Protein AF-0000000076563176 (afdb_homodimer)

Radius of gyration: 28.57 Å; Cα contacts (8 Å, |Δi|>4): 1509; chains: 2; bounding box: 149×80×74 Å

Foldseek 3Di:
DDDDPDDPDPPPPPPPPWQALCNQAFDWDDKFKDAQALVLLLLLQQLCCCFQPVPDDRDPDGDQKDFRAPLSCLLDRAPPPQDPVQAAPQRHGNVNDSTDRQQFNDKAFFWWKKFFAVSLPWRATDMHRAMKMKIKGWHDWDWDQDPQGIKIKIWMWIFMDPVHTGMIMITIMITHHFGDPPPDDPPPPDFDADPDDFPDKTKDAAALVSLVSSCVSNVGRRCLQRPQCCVCVGRNHPARFDHPSVLVVSLSSNVVVPDDPAPPAFGKDKDWGMKTKGFDATDHHGFMKMKGKHWPPPDFFPQPPPRPPWRQGGKTKMKIFMAGPVNGTRMIMMIIMTITTD/DDPDPDDDDPPPPPVPPWQALCNQAFDWDDKFKDAQALVLLLLLQQLCCCFQPVPDDRDPDGDQKDFRAPLSCLLDRAPPPQDPVQAAPQRHGNVNDSTDRQQFNDKAFFWWKKFFAVSLPWRATDMHRAMKMKIKGWHDWDWDQDPQGIKIKIWMWIFMDPVHTGMIMITIMITHHFGDPPPDDPPPPDFAADPDDFPDKTKDAAALVSLVSSCVSNVGRRCLQRPQCCVCVGRNHPARFRHPSVLVVSLSSNVVVPDDPAPPAFGKDKDWGMKTKGFDATDHHGFMKMKGKHWPPPDFFPLPPPSPPWRQGGKIKMKIFMAGPVRGTRMIMMIIMTIGTD

Solvent-accessible surface area (backbone atoms only — not comparable to full-atom values): 37097 Å² total; per-residue (Å²): 136,79,78,84,78,80,74,78,78,77,75,75,73,74,72,78,71,73,59,46,47,71,65,43,52,67,40,70,53,82,67,32,70,36,66,37,44,30,60,50,58,38,52,51,50,50,62,43,30,70,60,76,40,64,87,50,80,73,78,88,70,72,62,60,61,52,71,59,58,78,60,53,68,61,45,46,62,47,69,84,78,67,45,74,90,45,40,37,97,52,34,39,66,42,86,73,48,60,34,56,90,71,69,50,70,33,74,44,59,42,32,35,37,37,17,36,27,78,72,14,76,52,63,17,51,51,38,32,58,33,63,33,39,36,40,40,31,27,77,42,66,47,78,42,80,54,98,88,42,58,34,38,37,39,30,39,35,35,40,31,27,30,93,29,38,11,32,31,34,40,37,32,35,35,32,25,52,76,79,72,82,55,88,65,71,78,70,80,71,81,73,50,59,76,92,66,81,63,76,46,69,45,65,42,58,48,43,67,66,50,43,46,53,50,26,25,46,34,62,49,56,41,35,45,38,68,26,57,63,52,11,34,75,71,69,67,35,96,41,21,35,59,54,54,68,54,52,52,31,53,53,45,47,53,49,60,75,68,46,73,71,65,45,57,87,75,20,50,25,71,40,72,31,34,39,38,40,40,48,72,41,89,47,41,49,73,43,59,27,39,40,33,31,28,76,50,74,85,64,67,65,41,68,49,64,82,35,97,81,57,66,35,52,55,26,49,43,33,40,33,36,30,27,40,76,86,50,18,49,23,33,44,33,41,33,36,29,34,42,32,76,73,134,80,79,82,79,80,73,79,78,77,75,76,73,72,72,78,72,74,59,46,48,69,65,43,50,68,40,69,53,82,66,31,70,36,64,37,44,30,62,51,58,39,51,51,48,51,63,43,32,70,59,76,41,64,87,51,78,72,76,88,70,73,62,61,59,52,71,59,58,78,60,54,67,60,46,46,60,47,70,84,78,67,45,74,90,44,41,36,97,52,34,39,65,43,85,75,48,60,34,57,88,69,68,50,70,32,77,43,59,41,32,35,39,37,18,37,26,77,72,15,76,51,62,16,50,52,40,34,58,35,63,34,39,35,41,41,32,28,76,43,65,45,78,42,80,54,98,90,42,58,33,39,38,39,28,38,36,35,40,32,26,31,95,28,38,12,33,31,33,38,37,30,37,34,31,25,52,76,78,73,83,55,89,65,72,78,68,80,71,82,72,49,59,76,91,66,81,62,77,47,70,46,65,42,58,49,43,67,65,50,43,46,53,50,26,26,48,33,62,48,57,41,36,45,35,66,26,54,62,51,12,35,76,71,69,67,33,98,41,23,35,58,54,54,68,54,54,51,31,52,52,45,47,54,48,59,73,69,47,73,71,65,44,58,90,75,20,51,27,71,42,72,30,34,40,36,39,39,49,72,41,90,47,41,50,72,43,58,28,39,40,35,29,29,77,51,74,84,62,67,66,41,70,50,63,84,39,95,82,58,69,39,50,56,26,47,45,32,42,35,36,31,28,39,79,85,50,18,50,23,32,44,33,41,34,37,29,34,43,33,77,72

Organism: NCBI:txid1051890

Sequence (684 aa):
MTPPRFLPLRCLSTTITTPTPESLLGRRYRPLPDILSPTNAHLLTLSLAPYLTPTQPPPSSIRTSGELDPGFYLAYFPPLFLHERDVMPDGSDATQSPGPVGDWPRRMWAGGEVYIGKGGEGGGKLMIGKGAVCEESVVRVNRKGGKSGEKVFVWFERKYFGGKPAVREVRCLAFMKHKEVDGTKVTETKVVKFPNPPDFSLTFTPTPTLLLRFSALTFNAHKIHFDPIFSAQVENYRAPLCHGPLSQVILLELLRLNLPPPQGPGGKKYRVRKFEYRNLAAMYVGEKYTICGRLKREHGEVQFGEEVGEEVGEGLVYELWAETPKGGLSVKATATVAVVNAMTPPRFLPLRCLSTTITTPTPESLLGRRYRPLPDILSPTNAHLLTLSLAPYLTPTQPPPSSIRTSGELDPGFYLAYFPPLFLHERDVMPDGSDATQSPGPVGDWPRRMWAGGEVYIGKGGEGGGKLMIGKGAVCEESVVRVNRKGGKSGEKVFVWFERKYFGGKPAVREVRCLAFMKHKEVDGTKVTETKVVKFPNPPDFSLTFTPTPTLLLRFSALTFNAHKIHFDPIFSAQVENYRAPLCHGPLSQVILLELLRLNLPPPQGPGGKKYRVRKFEYRNLAAMYVGEKYTICGRLKREHGEVQFGEEVGEEVGEGLVYELWAETPKGGLSVKATATVAVVNA

Nearest PDB structures (foldseek):
  8huc-assembly1_C  TM=9.119E-01  e=3.509E-24  Pseudomonas aeruginosa UCBPP-PA14
  8huc-assembly2_B  TM=8.975E-01  e=4.713E-24  Pseudomonas aeruginosa UCBPP-PA14
  8huc-assembly1_A  TM=9.070E-01  e=9.020E-24  Pseudomonas aeruginosa UCBPP-PA14
  8khg-assembly1_B  TM=8.876E-01  e=1.362E-22  Pseudomonas aeruginosa
  3kh8-assembly1_B  TM=6.844E-01  e=5.236E-12  Phytophthora capsici

Structure (mmCIF, N/CA/C/O backbone):
data_AF-0000000076563176-model_v1
#
loop_
_entity.id
_entity.type
_entity.pdbx_description
1 polymer 'MaoC-like domain-containing protein'
#
loop_
_atom_site.group_PDB
_atom_site.id
_atom_site.type_symbol
_atom_site.label_atom_id
_atom_site.label_alt_id
_atom_site.label_comp_id
_atom_site.label_asym_id
_atom_site.label_entity_id
_atom_site.label_seq_id
_atom_site.pdbx_PDB_ins_code
_atom_site.Cartn_x
_atom_site.Cartn_y
_atom_site.Cartn_z
_atom_site.occupancy
_atom_site.B_iso_or_equiv
_atom_site.auth_seq_id
_atom_site.auth_comp_id
_atom_site.auth_asym_id
_atom_site.auth_atom_id
_atom_site.pdbx_PDB_model_num
ATOM 1 N N . MET A 1 1 ? 75.688 17 -9.57 1 33.03 1 MET A N 1
ATOM 2 C CA . MET A 1 1 ? 74.438 16.594 -8.891 1 33.03 1 MET A CA 1
ATOM 3 C C . MET A 1 1 ? 73.25 16.547 -9.867 1 33.03 1 MET A C 1
ATOM 5 O O . MET A 1 1 ? 72.875 17.578 -10.438 1 33.03 1 MET A O 1
ATOM 9 N N . THR A 1 2 ? 73.125 15.383 -10.555 1 44.09 2 THR A N 1
ATOM 10 C CA . THR A 1 2 ? 72.188 15.141 -11.656 1 44.09 2 THR A CA 1
ATOM 11 C C . THR A 1 2 ? 70.75 15.25 -11.188 1 44.09 2 THR A C 1
ATOM 13 O O . THR A 1 2 ? 70.375 14.797 -10.094 1 44.09 2 THR A O 1
ATOM 16 N N . PRO A 1 3 ? 69.938 16.156 -11.766 1 45.62 3 PRO A N 1
ATOM 17 C CA . PRO A 1 3 ? 68.562 16.422 -11.312 1 45.62 3 PRO A CA 1
ATOM 18 C C . PRO A 1 3 ? 67.688 15.156 -11.312 1 45.62 3 PRO A C 1
ATOM 20 O O . PRO A 1 3 ? 67.938 14.234 -12.094 1 45.62 3 PRO A O 1
ATOM 23 N N . PRO A 1 4 ? 67 14.828 -10.156 1 40.5 4 PRO A N 1
ATOM 24 C CA . PRO A 1 4 ? 66.188 13.633 -10.023 1 40.5 4 PRO A CA 1
ATOM 25 C C . PRO A 1 4 ? 65.062 13.578 -11.055 1 40.5 4 PRO A C 1
ATOM 27 O O . PRO A 1 4 ? 64.5 14.617 -11.422 1 40.5 4 PRO A O 1
ATOM 30 N N . ARG A 1 5 ? 65.062 12.586 -12.016 1 37.97 5 ARG A N 1
ATOM 31 C CA . ARG A 1 5 ? 64 12.312 -13.016 1 37.97 5 ARG A CA 1
ATOM 32 C C . ARG A 1 5 ? 62.688 12.008 -12.367 1 37.97 5 ARG A C 1
ATOM 34 O O . ARG A 1 5 ? 62.594 11.164 -11.477 1 37.97 5 ARG A O 1
ATOM 41 N N . PHE A 1 6 ? 61.781 12.977 -12.414 1 37.56 6 PHE A N 1
ATOM 42 C CA . PHE A 1 6 ? 60.406 12.797 -11.945 1 37.56 6 PHE A CA 1
ATOM 43 C C . PHE A 1 6 ? 59.75 11.609 -12.641 1 37.56 6 PHE A C 1
ATOM 45 O O . PHE A 1 6 ? 59.719 11.547 -13.875 1 37.56 6 PHE A O 1
ATOM 52 N N . LEU A 1 7 ? 59.656 10.398 -12.047 1 39.34 7 LEU A N 1
ATOM 53 C CA . LEU A 1 7 ? 58.938 9.25 -12.586 1 39.34 7 LEU A CA 1
ATOM 54 C C . LEU A 1 7 ? 57.469 9.594 -12.805 1 39.34 7 LEU A C 1
ATOM 56 O O . LEU A 1 7 ? 56.812 10.156 -11.914 1 39.34 7 LEU A O 1
ATOM 60 N N . PRO A 1 8 ? 57 9.555 -14.062 1 38.81 8 PRO A N 1
ATOM 61 C CA . PRO A 1 8 ? 55.594 9.852 -14.289 1 38.81 8 PRO A CA 1
ATOM 62 C C . PRO A 1 8 ? 54.656 8.93 -13.508 1 38.81 8 PRO A C 1
ATOM 64 O O . PRO A 1 8 ? 55 7.773 -13.258 1 38.81 8 PRO A O 1
ATOM 67 N N . LEU A 1 9 ? 53.875 9.453 -12.594 1 34.94 9 LEU A N 1
ATOM 68 C CA . LEU A 1 9 ? 52.781 8.75 -11.898 1 34.94 9 LEU A CA 1
ATOM 69 C C . LEU A 1 9 ? 51.844 8.078 -12.898 1 34.94 9 LEU A C 1
ATOM 71 O O . LEU A 1 9 ? 51.312 8.742 -13.789 1 34.94 9 LEU A O 1
ATOM 75 N N . ARG A 1 10 ? 52.031 6.773 -13.219 1 33.06 10 ARG A N 1
ATOM 76 C CA . ARG A 1 10 ? 51.062 6.031 -13.992 1 33.06 10 ARG A CA 1
ATOM 77 C C . ARG A 1 10 ? 49.656 6.219 -13.414 1 33.06 10 ARG A C 1
ATOM 79 O O . ARG A 1 10 ? 49.438 5.945 -12.234 1 33.06 10 ARG A O 1
ATOM 86 N N . CYS A 1 11 ? 48.812 7.051 -13.969 1 33.56 11 CYS A N 1
ATOM 87 C CA . CYS A 1 11 ? 47.375 7.121 -13.68 1 33.56 11 CYS A CA 1
ATOM 88 C C . CYS A 1 11 ? 46.75 5.746 -13.805 1 33.56 11 CYS A C 1
ATOM 90 O O . CYS A 1 11 ? 46.781 5.129 -14.867 1 33.56 11 CYS A O 1
ATOM 92 N N . LEU A 1 12 ? 46.75 4.926 -12.805 1 33.91 12 LEU A N 1
ATOM 93 C CA . LEU A 1 12 ? 45.906 3.738 -12.828 1 33.91 12 LEU A CA 1
ATOM 94 C C . LEU A 1 12 ? 44.5 4.086 -13.266 1 33.91 12 LEU A C 1
ATOM 96 O O . LEU A 1 12 ? 43.781 4.844 -12.586 1 33.91 12 LEU A O 1
ATOM 100 N N . SER A 1 13 ? 44.25 4.152 -14.531 1 34.72 13 SER A N 1
ATOM 101 C CA . SER A 1 13 ? 42.875 4.195 -15.016 1 34.72 13 SER A CA 1
ATOM 102 C C . SER A 1 13 ? 42.031 3.086 -14.391 1 34.72 13 SER A C 1
ATOM 104 O O . SER A 1 13 ? 42.281 1.903 -14.648 1 34.72 13 SER A O 1
ATOM 106 N N . THR A 1 14 ? 41.719 3.139 -13.141 1 37.66 14 THR A N 1
ATOM 107 C CA . THR A 1 14 ? 40.656 2.223 -12.711 1 37.66 14 THR A CA 1
ATOM 108 C C . THR A 1 14 ? 39.5 2.242 -13.688 1 37.66 14 THR A C 1
ATOM 110 O O . THR A 1 14 ? 38.844 3.27 -13.859 1 37.66 14 THR A O 1
ATOM 113 N N . THR A 1 15 ? 39.531 1.535 -14.727 1 37.44 15 THR A N 1
ATOM 114 C CA . THR A 1 15 ? 38.375 1.309 -15.578 1 37.44 15 THR A CA 1
ATOM 115 C C . THR A 1 15 ? 37.125 0.995 -14.742 1 37.44 15 THR A C 1
ATOM 117 O O . THR A 1 15 ? 37.125 0.007 -14 1 37.44 15 THR A O 1
ATOM 120 N N . ILE A 1 16 ? 36.438 1.908 -14.227 1 43.53 16 ILE A N 1
ATOM 121 C CA . ILE A 1 16 ? 35.094 1.658 -13.703 1 43.53 16 ILE A CA 1
ATOM 122 C C . ILE A 1 16 ? 34.344 0.735 -14.648 1 43.53 16 ILE A C 1
ATOM 124 O O . ILE A 1 16 ? 34 1.123 -15.766 1 43.53 16 ILE A O 1
ATOM 128 N N . THR A 1 17 ? 34.656 -0.54 -14.727 1 49.5 17 THR A N 1
ATOM 129 C CA . THR A 1 17 ? 33.938 -1.524 -15.531 1 49.5 17 THR A CA 1
ATOM 130 C C . THR A 1 17 ? 32.406 -1.414 -15.305 1 49.5 17 THR A C 1
ATOM 132 O O . THR A 1 17 ? 31.969 -1.354 -14.164 1 49.5 17 THR A O 1
ATOM 135 N N . THR A 1 18 ? 31.703 -0.991 -16.297 1 61.59 18 THR A N 1
ATOM 136 C CA . THR A 1 18 ? 30.25 -0.929 -16.312 1 61.59 18 THR A CA 1
ATOM 137 C C . THR A 1 18 ? 29.641 -2.268 -15.891 1 61.59 18 THR A C 1
ATOM 139 O O . THR A 1 18 ? 30.031 -3.316 -16.406 1 61.59 18 THR A O 1
ATOM 142 N N . PRO A 1 19 ? 28.969 -2.305 -14.828 1 68.44 19 PRO A N 1
ATOM 143 C CA . PRO A 1 19 ? 28.391 -3.572 -14.383 1 68.44 19 PRO A CA 1
ATOM 144 C C . PRO A 1 19 ? 27.625 -4.297 -15.484 1 68.44 19 PRO A C 1
ATOM 146 O O . PRO A 1 19 ? 26.922 -3.658 -16.266 1 68.44 19 PRO A O 1
ATOM 149 N N . THR A 1 20 ? 28.094 -5.566 -15.883 1 80.94 20 THR A N 1
ATOM 150 C CA . THR A 1 20 ? 27.422 -6.461 -16.812 1 80.94 20 THR A CA 1
ATOM 151 C C . THR A 1 20 ? 26.312 -7.246 -16.109 1 80.94 20 THR A C 1
ATOM 153 O O . THR A 1 20 ? 26.297 -7.328 -14.883 1 80.94 20 THR A O 1
ATOM 156 N N . PRO A 1 21 ? 25.391 -7.727 -16.875 1 85.56 21 PRO A N 1
ATOM 157 C CA . PRO A 1 21 ? 24.359 -8.57 -16.266 1 85.56 21 PRO A CA 1
ATOM 158 C C . PRO A 1 21 ? 24.938 -9.703 -15.422 1 85.56 21 PRO A C 1
ATOM 160 O O . PRO A 1 21 ? 24.391 -10.023 -14.359 1 85.56 21 PRO A O 1
ATOM 163 N N . GLU A 1 22 ? 26.047 -10.141 -15.805 1 86.44 22 GLU A N 1
ATOM 164 C CA . GLU A 1 22 ? 26.672 -11.25 -15.086 1 86.44 22 GLU A CA 1
ATOM 165 C C . GLU A 1 22 ? 27.172 -10.805 -13.719 1 86.44 22 GLU A C 1
ATOM 167 O O . GLU A 1 22 ? 27.328 -11.633 -12.812 1 86.44 22 GLU A O 1
ATOM 172 N N . SER A 1 23 ? 27.359 -9.531 -13.609 1 87.62 23 SER A N 1
ATOM 173 C CA . SER A 1 23 ? 27.875 -9.016 -12.336 1 87.62 23 SER A CA 1
ATOM 174 C C . SER A 1 23 ? 26.812 -9.125 -11.242 1 87.62 23 SER A C 1
ATOM 176 O O . SER A 1 23 ? 27.141 -9.023 -10.055 1 87.62 23 SER A O 1
ATOM 178 N N . LEU A 1 24 ? 25.578 -9.406 -11.609 1 91.75 24 LEU A N 1
ATOM 179 C CA . LEU A 1 24 ? 24.484 -9.531 -10.648 1 91.75 24 LEU A CA 1
ATOM 180 C C . LEU A 1 24 ? 24.547 -10.891 -9.945 1 91.75 24 LEU A C 1
ATOM 182 O O . LEU A 1 24 ? 23.969 -11.055 -8.859 1 91.75 24 LEU A O 1
ATOM 186 N N . LEU A 1 25 ? 25.219 -11.844 -10.625 1 93.56 25 LEU A N 1
ATOM 187 C CA . LEU A 1 25 ? 25.234 -13.195 -10.078 1 93.56 25 LEU A CA 1
ATOM 188 C C . LEU A 1 25 ? 25.906 -13.219 -8.711 1 93.56 25 LEU A C 1
ATOM 190 O O . LEU A 1 25 ? 26.984 -12.648 -8.539 1 93.56 25 LEU A O 1
ATOM 194 N N . GLY A 1 26 ? 25.25 -13.797 -7.707 1 94.56 26 GLY A N 1
ATOM 195 C CA . GLY A 1 26 ? 25.812 -13.938 -6.371 1 94.56 26 GLY A CA 1
ATOM 196 C C . GLY A 1 26 ? 25.531 -12.734 -5.484 1 94.56 26 GLY A C 1
ATOM 197 O O . GLY A 1 26 ? 25.844 -12.758 -4.293 1 94.56 26 GLY A O 1
ATOM 198 N N . ARG A 1 27 ? 24.953 -11.719 -6.086 1 95.12 27 ARG A N 1
ATOM 199 C CA . ARG A 1 27 ? 24.609 -10.555 -5.277 1 95.12 27 ARG A CA 1
ATOM 200 C C . ARG A 1 27 ? 23.672 -10.922 -4.137 1 95.12 27 ARG A C 1
ATOM 202 O O . ARG A 1 27 ? 22.703 -11.664 -4.336 1 95.12 27 ARG A O 1
ATOM 209 N N . ARG A 1 28 ? 24.062 -10.445 -2.949 1 96.94 28 ARG A N 1
ATOM 210 C CA . ARG A 1 28 ? 23.219 -10.594 -1.765 1 96.94 28 ARG A CA 1
ATOM 211 C C . ARG A 1 28 ? 22.656 -9.25 -1.323 1 96.94 28 ARG A C 1
ATOM 213 O O . ARG A 1 28 ? 23.391 -8.258 -1.233 1 96.94 28 ARG A O 1
ATOM 220 N N . TYR A 1 29 ? 21.406 -9.234 -1.111 1 96.12 29 TYR A N 1
ATOM 221 C CA . TYR A 1 29 ? 20.75 -8.008 -0.662 1 96.12 29 TYR A CA 1
ATOM 222 C C . TYR A 1 29 ? 20.641 -7.98 0.857 1 96.12 29 TYR A C 1
ATOM 224 O O . TYR A 1 29 ? 20.75 -9.016 1.515 1 96.12 29 TYR A O 1
ATOM 232 N N . ARG A 1 30 ? 20.438 -6.758 1.387 1 95.38 30 ARG A N 1
ATOM 233 C CA . ARG A 1 30 ? 20.203 -6.633 2.822 1 95.38 30 ARG A CA 1
ATOM 234 C C . ARG A 1 30 ? 18.953 -7.414 3.242 1 95.38 30 ARG A C 1
ATOM 236 O O . ARG A 1 30 ? 17.922 -7.352 2.58 1 95.38 30 ARG A O 1
ATOM 243 N N . PRO A 1 31 ? 19.078 -8.203 4.348 1 97.38 31 PRO A N 1
ATOM 244 C CA . PRO A 1 31 ? 17.906 -8.938 4.816 1 97.38 31 PRO A CA 1
ATOM 245 C C . PRO A 1 31 ? 16.734 -8.023 5.152 1 97.38 31 PRO A C 1
ATOM 247 O O . PRO A 1 31 ? 16.938 -6.891 5.602 1 97.38 31 PRO A O 1
ATOM 250 N N . LEU A 1 32 ? 15.547 -8.492 4.961 1 97.81 32 LEU A N 1
ATOM 251 C CA . LEU A 1 32 ? 14.32 -7.75 5.207 1 97.81 32 LEU A CA 1
ATOM 252 C C . LEU A 1 32 ? 13.57 -8.312 6.41 1 97.81 32 LEU A C 1
ATOM 254 O O . LEU A 1 32 ? 12.883 -9.328 6.297 1 97.81 32 LEU A O 1
ATOM 258 N N . PRO A 1 33 ? 13.719 -7.676 7.57 1 97.56 33 PRO A N 1
ATOM 259 C CA . PRO A 1 33 ? 12.867 -8.078 8.688 1 97.56 33 PRO A CA 1
ATOM 260 C C . PRO A 1 33 ? 11.43 -7.574 8.539 1 97.56 33 PRO A C 1
ATOM 262 O O . PRO A 1 33 ? 11.195 -6.535 7.922 1 97.56 33 PRO A O 1
ATOM 265 N N . ASP A 1 34 ? 10.484 -8.32 9.086 1 97.62 34 ASP A N 1
ATOM 266 C CA . ASP A 1 34 ? 9.094 -7.898 9.094 1 97.62 34 ASP A CA 1
ATOM 267 C C . ASP A 1 34 ? 8.32 -8.555 10.234 1 97.62 34 ASP A C 1
ATOM 269 O O . ASP A 1 34 ? 8.742 -9.594 10.75 1 97.62 34 ASP A O 1
ATOM 273 N N . ILE A 1 35 ? 7.344 -7.871 10.711 1 96.31 35 ILE A N 1
ATOM 274 C CA . ILE A 1 35 ? 6.297 -8.516 11.492 1 96.31 35 ILE A CA 1
ATOM 275 C C . ILE A 1 35 ? 5.148 -8.93 10.578 1 96.31 35 ILE A C 1
ATOM 277 O O . ILE A 1 35 ? 4.629 -8.117 9.812 1 96.31 35 ILE A O 1
ATOM 281 N N . LEU A 1 36 ? 4.855 -10.195 10.672 1 97.56 36 LEU A N 1
ATOM 282 C CA . LEU A 1 36 ? 3.758 -10.672 9.844 1 97.56 36 LEU A CA 1
ATOM 283 C C . LEU A 1 36 ? 2.414 -10.234 10.414 1 97.56 36 LEU A C 1
ATOM 285 O O . LEU A 1 36 ? 1.66 -11.062 10.938 1 97.56 36 LEU A O 1
ATOM 289 N N . SER A 1 37 ? 2.117 -8.992 10.188 1 97.69 37 SER A N 1
ATOM 290 C CA . SER A 1 37 ? 0.937 -8.359 10.766 1 97.69 37 SER A CA 1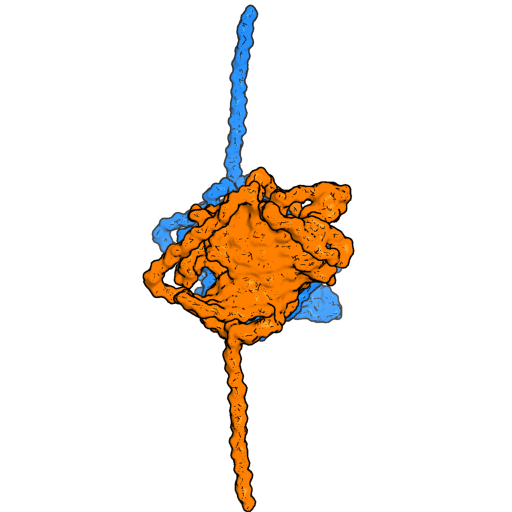
ATOM 291 C C . SER A 1 37 ? -0.344 -9.031 10.281 1 97.69 37 SER A C 1
ATOM 293 O O . SER A 1 37 ? -0.496 -9.312 9.094 1 97.69 37 SER A O 1
ATOM 295 N N . PRO A 1 38 ? -1.284 -9.266 11.266 1 97.75 38 PRO A N 1
ATOM 296 C CA . PRO A 1 38 ? -2.602 -9.758 10.852 1 97.75 38 PRO A CA 1
ATOM 297 C C . PRO A 1 38 ? -3.281 -8.836 9.836 1 97.75 38 PRO A C 1
ATOM 299 O O . PRO A 1 38 ? -4.074 -9.305 9.016 1 97.75 38 PRO A O 1
ATOM 302 N N . THR A 1 39 ? -2.926 -7.582 9.891 1 98.12 39 THR A N 1
ATOM 303 C CA . THR A 1 39 ? -3.543 -6.574 9.031 1 98.12 39 THR A CA 1
ATOM 304 C C . THR A 1 39 ? -3.275 -6.879 7.562 1 98.12 39 THR A C 1
ATOM 306 O O . THR A 1 39 ? -4.195 -6.875 6.746 1 98.12 39 THR A O 1
ATOM 309 N N . ASN A 1 40 ? -2.068 -7.191 7.219 1 98.31 40 ASN A N 1
ATOM 310 C CA . ASN A 1 40 ? -1.704 -7.469 5.836 1 98.31 40 ASN A CA 1
ATOM 311 C C . ASN A 1 40 ? -2.424 -8.703 5.305 1 98.31 40 ASN A C 1
ATOM 313 O O . ASN A 1 40 ? -2.975 -8.68 4.203 1 98.31 40 ASN A O 1
ATOM 317 N N . ALA A 1 41 ? -2.393 -9.766 6.117 1 98.12 41 ALA A N 1
ATOM 318 C CA . ALA A 1 41 ? -3.072 -10.992 5.711 1 98.12 41 ALA A CA 1
ATOM 319 C C . ALA A 1 41 ? -4.566 -10.75 5.512 1 98.12 41 ALA A C 1
ATOM 321 O O . ALA A 1 41 ? -5.156 -11.242 4.543 1 98.12 41 ALA A O 1
ATOM 322 N N . HIS A 1 42 ? -5.117 -10.008 6.379 1 97.94 42 HIS A N 1
ATOM 323 C CA . HIS A 1 42 ? -6.543 -9.711 6.301 1 97.94 42 HIS A CA 1
ATOM 324 C C . HIS A 1 42 ? -6.871 -8.891 5.062 1 97.94 42 HIS A C 1
ATOM 326 O O . HIS A 1 42 ? -7.84 -9.18 4.355 1 97.94 42 HIS A O 1
ATOM 332 N N . LEU A 1 43 ? -6.09 -7.859 4.816 1 98.06 43 LEU A N 1
ATOM 333 C CA . LEU A 1 43 ? -6.336 -6.996 3.668 1 98.06 43 LEU A CA 1
ATOM 334 C C . LEU A 1 43 ? -6.207 -7.777 2.365 1 98.06 43 LEU A C 1
ATOM 336 O O . LEU A 1 43 ? -6.938 -7.516 1.405 1 98.06 43 LEU A O 1
ATOM 340 N N . LEU A 1 44 ? -5.258 -8.68 2.309 1 98.19 44 LEU A N 1
ATOM 341 C CA . LEU A 1 44 ? -5.152 -9.516 1.118 1 98.19 44 LEU A CA 1
ATOM 342 C C . LEU A 1 44 ? -6.391 -10.391 0.957 1 98.19 44 LEU A C 1
ATOM 344 O O . LEU A 1 44 ? -6.945 -10.492 -0.139 1 98.19 44 LEU A O 1
ATOM 348 N N . THR A 1 45 ? -6.824 -11 2.062 1 97.38 45 THR A N 1
ATOM 349 C CA . THR A 1 45 ? -8.047 -11.805 2.039 1 97.38 45 THR A CA 1
ATOM 350 C C . THR A 1 45 ? -9.227 -10.961 1.572 1 97.38 45 THR A C 1
ATOM 352 O O . THR A 1 45 ? -9.992 -11.383 0.701 1 97.38 45 THR A O 1
ATOM 355 N N . LEU A 1 46 ? -9.32 -9.82 2.135 1 96.75 46 LEU A N 1
ATOM 356 C CA . LEU A 1 46 ? -10.406 -8.906 1.799 1 96.75 46 LEU A CA 1
ATOM 357 C C . LEU A 1 46 ? -10.367 -8.539 0.319 1 96.75 46 LEU A C 1
ATOM 359 O O . LEU A 1 46 ? -11.406 -8.492 -0.341 1 96.75 46 LEU A O 1
ATOM 363 N N . SER A 1 47 ? -9.219 -8.281 -0.229 1 97.25 47 SER A N 1
ATOM 364 C CA . SER A 1 47 ? -9.039 -7.859 -1.615 1 97.25 47 SER A CA 1
ATOM 365 C C . SER A 1 47 ? -9.352 -9 -2.582 1 97.25 47 SER A C 1
ATOM 367 O O . SER A 1 47 ? -9.82 -8.758 -3.697 1 97.25 47 SER A O 1
ATOM 369 N N . LEU A 1 48 ? -9.156 -10.227 -2.148 1 97.31 48 LEU A N 1
ATOM 370 C CA . LEU A 1 48 ? -9.32 -11.383 -3.027 1 97.31 48 LEU A CA 1
ATOM 371 C C . LEU A 1 48 ? -10.734 -11.938 -2.938 1 97.31 48 LEU A C 1
ATOM 373 O O . LEU A 1 48 ? -11.18 -12.664 -3.83 1 97.31 48 LEU A O 1
ATOM 377 N N . ALA A 1 49 ? -11.438 -11.641 -1.915 1 95.94 49 ALA A N 1
ATOM 378 C CA . ALA A 1 49 ? -12.711 -12.273 -1.574 1 95.94 49 ALA A CA 1
ATOM 379 C C . ALA A 1 49 ? -13.711 -12.141 -2.719 1 95.94 49 ALA A C 1
ATOM 381 O O . ALA A 1 49 ? -14.367 -13.117 -3.096 1 95.94 49 ALA A O 1
ATOM 382 N N . PRO A 1 50 ? -13.828 -10.977 -3.387 1 95.62 50 PRO A N 1
ATOM 383 C CA . PRO A 1 50 ? -14.82 -10.859 -4.457 1 95.62 50 PRO A CA 1
ATOM 384 C C . PRO A 1 50 ? -14.547 -11.797 -5.625 1 95.62 50 PRO A C 1
ATOM 386 O O . PRO A 1 50 ? -15.445 -12.102 -6.406 1 95.62 50 PRO A O 1
ATOM 389 N N . TYR A 1 51 ? -13.359 -12.266 -5.75 1 96.81 51 TYR A N 1
ATOM 390 C CA . TYR A 1 51 ? -12.953 -13.078 -6.895 1 96.81 51 TYR A CA 1
ATOM 391 C C . TYR A 1 51 ? -12.945 -14.555 -6.547 1 96.81 51 TYR A C 1
ATOM 393 O O . TYR A 1 51 ? -13.25 -15.406 -7.391 1 96.81 51 TYR A O 1
ATOM 401 N N . LEU A 1 52 ? -12.625 -14.867 -5.332 1 96.19 52 LEU A N 1
ATOM 402 C CA . LEU A 1 52 ? -12.43 -16.25 -4.918 1 96.19 52 LEU A CA 1
ATOM 403 C C . LEU A 1 52 ? -13.719 -16.812 -4.32 1 96.19 52 LEU A C 1
ATOM 405 O O . LEU A 1 52 ? -14.023 -18 -4.516 1 96.19 52 LEU A O 1
ATOM 409 N N . THR A 1 53 ? -14.43 -15.977 -3.582 1 92.94 53 THR A N 1
ATOM 410 C CA . THR A 1 53 ? -15.648 -16.406 -2.904 1 92.94 53 THR A CA 1
ATOM 411 C C . THR A 1 53 ? -16.766 -15.367 -3.088 1 92.94 53 THR A C 1
ATOM 413 O O . THR A 1 53 ? -17.281 -14.828 -2.111 1 92.94 53 THR A O 1
ATOM 416 N N . PRO A 1 54 ? -17.156 -15.188 -4.352 1 88.88 54 PRO A N 1
ATOM 417 C CA . PRO A 1 54 ? -18.078 -14.086 -4.664 1 88.88 54 PRO A CA 1
ATOM 418 C C . PRO A 1 54 ? -19.453 -14.258 -4.004 1 88.88 54 PRO A C 1
ATOM 420 O O . PRO A 1 54 ? -20.172 -13.273 -3.799 1 88.88 54 PRO A O 1
ATOM 423 N N . THR A 1 55 ? -19.797 -15.422 -3.588 1 89.19 55 THR A N 1
ATOM 424 C CA . THR A 1 55 ? -21.125 -15.664 -3.033 1 89.19 55 THR A CA 1
ATOM 425 C C . THR A 1 55 ? -21.094 -15.648 -1.509 1 89.19 55 THR A C 1
ATOM 427 O O . THR A 1 55 ? -22.125 -15.727 -0.854 1 89.19 55 THR A O 1
ATOM 430 N N . GLN A 1 56 ? -19.922 -15.617 -0.974 1 88.12 56 GLN A N 1
ATOM 431 C CA . GLN A 1 56 ? -19.781 -15.586 0.478 1 88.12 56 GLN A CA 1
ATOM 432 C C . GLN A 1 56 ? -19.641 -14.148 0.989 1 88.12 56 GLN A C 1
ATOM 434 O O . GLN A 1 56 ? -19.141 -13.281 0.282 1 88.12 56 GLN A O 1
ATOM 439 N N . PRO A 1 57 ? -20.156 -13.977 2.168 1 87.75 57 PRO A N 1
ATOM 440 C CA . PRO A 1 57 ? -19.906 -12.656 2.752 1 87.75 57 PRO A CA 1
ATOM 441 C C . PRO A 1 57 ? -18.422 -12.391 2.996 1 87.75 57 PRO A C 1
ATOM 443 O O . PRO A 1 57 ? -17.656 -13.328 3.232 1 87.75 57 PRO A O 1
ATOM 446 N N . PRO A 1 58 ? -18.109 -11.133 2.904 1 83.69 58 PRO A N 1
ATOM 447 C CA . PRO A 1 58 ? -16.703 -10.82 3.182 1 83.69 58 PRO A CA 1
ATOM 448 C C . PRO A 1 58 ? -16.297 -11.164 4.613 1 83.69 58 PRO A C 1
ATOM 450 O O . PRO A 1 58 ? -17.141 -11.289 5.488 1 83.69 58 PRO A O 1
ATOM 453 N N . PRO A 1 59 ? -14.961 -11.398 4.789 1 84.38 59 PRO A N 1
ATOM 454 C CA . PRO A 1 59 ? -14.492 -11.719 6.141 1 84.38 59 PRO A CA 1
ATOM 455 C C . PRO A 1 59 ? -14.844 -10.641 7.16 1 84.38 59 PRO A C 1
ATOM 457 O O . PRO A 1 59 ? -14.672 -9.445 6.887 1 84.38 59 PRO A O 1
ATOM 460 N N . SER A 1 60 ? -15.445 -11.023 8.25 1 82.56 60 SER A N 1
ATOM 461 C CA . SER A 1 60 ? -15.875 -10.07 9.266 1 82.56 60 SER A CA 1
ATOM 462 C C . SER A 1 60 ? -14.891 -10.016 10.43 1 82.56 60 SER A C 1
ATOM 464 O O . SER A 1 60 ? -14.961 -9.109 11.258 1 82.56 60 SER A O 1
ATOM 466 N N . SER A 1 61 ? -13.984 -11.008 10.477 1 90.38 61 SER A N 1
ATOM 467 C CA . SER A 1 61 ? -13.016 -11.047 11.562 1 90.38 61 SER A CA 1
ATOM 468 C C . SER A 1 61 ? -11.586 -11.117 11.023 1 90.38 61 SER A C 1
ATOM 470 O O . SER A 1 61 ? -11.367 -11.578 9.906 1 90.38 61 SER A O 1
ATOM 472 N N . ILE A 1 62 ? -10.742 -10.617 11.789 1 95.19 62 ILE A N 1
ATOM 473 C CA . ILE A 1 62 ? -9.328 -10.609 11.43 1 95.19 62 ILE A CA 1
ATOM 474 C C . ILE A 1 62 ? -8.617 -11.766 12.125 1 95.19 62 ILE A C 1
ATOM 476 O O . ILE A 1 62 ? -8.648 -11.875 13.352 1 95.19 62 ILE A O 1
ATOM 480 N N . ARG A 1 63 ? -8.055 -12.672 11.32 1 94.44 63 ARG A N 1
ATOM 481 C CA . ARG A 1 63 ? -7.23 -13.75 11.867 1 94.44 63 ARG A CA 1
ATOM 482 C C . ARG A 1 63 ? -5.941 -13.203 12.469 1 94.44 63 ARG A C 1
ATOM 484 O O . ARG A 1 63 ? -5.125 -12.602 11.766 1 94.44 63 ARG A O 1
ATOM 491 N N . THR A 1 64 ? -5.715 -13.422 13.781 1 94.88 64 THR A N 1
ATOM 492 C CA . THR A 1 64 ? -4.59 -12.773 14.445 1 94.88 64 THR A CA 1
ATOM 493 C C . THR A 1 64 ? -3.486 -13.781 14.75 1 94.88 64 THR A C 1
ATOM 495 O O . THR A 1 64 ? -2.428 -13.422 15.266 1 94.88 64 THR A O 1
ATOM 498 N N . SER A 1 65 ? -3.773 -15.055 14.477 1 94.75 65 SER A N 1
ATOM 499 C CA . SER A 1 65 ? -2.781 -16.094 14.719 1 94.75 65 SER A CA 1
ATOM 500 C C . SER A 1 65 ? -2.896 -17.219 13.688 1 94.75 65 SER A C 1
ATOM 502 O O . SER A 1 65 ? -3.748 -17.172 12.805 1 94.75 65 SER A O 1
ATOM 504 N N . GLY A 1 66 ? -1.919 -18.125 13.727 1 94.38 66 GLY A N 1
ATOM 505 C CA . GLY A 1 66 ? -1.913 -19.25 12.797 1 94.38 66 GLY A CA 1
ATOM 506 C C . GLY A 1 66 ? -0.902 -19.078 11.672 1 94.38 66 GLY A C 1
ATOM 507 O O . GLY A 1 66 ? -0.254 -18.031 11.562 1 94.38 66 GLY A O 1
ATOM 508 N N . GLU A 1 67 ? -0.811 -20.156 10.898 1 93.06 67 GLU A N 1
ATOM 509 C CA . GLU A 1 67 ? 0.132 -20.172 9.789 1 93.06 67 GLU A CA 1
ATOM 510 C C . GLU A 1 67 ? -0.381 -19.344 8.617 1 93.06 67 GLU A C 1
ATOM 512 O O . GLU A 1 67 ? -1.571 -19.375 8.297 1 93.06 67 GLU A O 1
ATOM 517 N N . LEU A 1 68 ? 0.451 -18.594 8.008 1 95.81 68 LEU A N 1
ATOM 518 C CA . LEU A 1 68 ? 0.089 -17.859 6.797 1 95.81 68 LEU A CA 1
ATOM 519 C C . LEU A 1 68 ? -0.354 -18.812 5.695 1 95.81 68 LEU A C 1
ATOM 521 O O . LEU A 1 68 ? 0.228 -19.875 5.523 1 95.81 68 LEU A O 1
ATOM 525 N N . ASP A 1 69 ? -1.397 -18.406 4.953 1 94.06 69 ASP A N 1
ATOM 526 C CA . ASP A 1 69 ? -1.8 -19.188 3.783 1 94.06 69 ASP A CA 1
ATOM 527 C C . ASP A 1 69 ? -0.684 -19.234 2.74 1 94.06 69 ASP A C 1
ATOM 529 O O . ASP A 1 69 ? 0.164 -18.328 2.697 1 94.06 69 ASP A O 1
ATOM 533 N N . PRO A 1 70 ? -0.825 -20.281 1.849 1 92.31 70 PRO A N 1
ATOM 534 C CA . PRO A 1 70 ? 0.227 -20.375 0.833 1 92.31 70 PRO A CA 1
ATOM 535 C C . PRO A 1 70 ? 0.279 -19.141 -0.07 1 92.31 70 PRO A C 1
ATOM 537 O O . PRO A 1 70 ? -0.764 -18.641 -0.494 1 92.31 70 PRO A O 1
ATOM 540 N N . GLY A 1 71 ? 1.178 -18.469 -0.34 1 95.94 71 GLY A N 1
ATOM 541 C CA . GLY A 1 71 ? 1.421 -17.328 -1.213 1 95.94 71 GLY A CA 1
ATOM 542 C C . GLY A 1 71 ? 1.303 -16 -0.501 1 95.94 71 GLY A C 1
ATOM 543 O O . GLY A 1 71 ? 1.664 -14.961 -1.056 1 95.94 71 GLY A O 1
ATOM 544 N N . PHE A 1 72 ? 0.747 -15.984 0.732 1 98.06 72 PHE A N 1
ATOM 545 C CA . PHE A 1 72 ? 0.45 -14.734 1.425 1 98.06 72 PHE A CA 1
ATOM 546 C C . PHE A 1 72 ? 1.733 -14.039 1.865 1 98.06 72 PHE A C 1
ATOM 548 O O . PHE A 1 72 ? 1.721 -12.852 2.201 1 98.06 72 PHE A O 1
ATOM 555 N N . TYR A 1 73 ? 2.855 -14.805 1.845 1 97.94 73 TYR A N 1
ATOM 556 C CA . TYR A 1 73 ? 4.129 -14.18 2.193 1 97.94 73 TYR A CA 1
ATOM 557 C C . TYR A 1 73 ? 4.449 -13.023 1.252 1 97.94 73 TYR A C 1
ATOM 559 O O . TYR A 1 73 ? 5.211 -12.125 1.604 1 97.94 73 TYR A O 1
ATOM 567 N N . LEU A 1 74 ? 3.818 -13 0.09 1 98.25 74 LEU A N 1
ATOM 568 C CA . LEU A 1 74 ? 4.07 -11.977 -0.916 1 98.25 74 LEU A CA 1
ATOM 569 C C . LEU A 1 74 ? 3.586 -10.609 -0.432 1 98.25 74 LEU A C 1
ATOM 571 O O . LEU A 1 74 ? 3.994 -9.578 -0.966 1 98.25 74 LEU A O 1
ATOM 575 N N . ALA A 1 75 ? 2.686 -10.555 0.546 1 98.5 75 ALA A N 1
ATOM 576 C CA . ALA A 1 75 ? 2.148 -9.305 1.077 1 98.5 75 ALA A CA 1
ATOM 577 C C . ALA A 1 75 ? 3.064 -8.727 2.152 1 98.5 75 ALA A C 1
ATOM 579 O O . ALA A 1 75 ? 2.707 -7.758 2.824 1 98.5 75 ALA A O 1
ATOM 580 N N . TYR A 1 76 ? 4.203 -9.312 2.348 1 98.5 76 TYR A N 1
ATOM 581 C CA . TYR A 1 76 ? 5.137 -8.914 3.395 1 98.5 76 TYR A CA 1
ATOM 582 C C . TYR A 1 76 ? 6.527 -8.68 2.822 1 98.5 76 TYR A C 1
ATOM 584 O O . TYR A 1 76 ? 6.742 -8.828 1.617 1 98.5 76 TYR A O 1
ATOM 592 N N . PHE A 1 77 ? 7.391 -8.148 3.658 1 98.44 77 PHE A N 1
ATOM 593 C CA . PHE A 1 77 ? 8.797 -7.902 3.344 1 98.44 77 PHE A CA 1
ATOM 594 C C . PHE A 1 77 ? 8.93 -6.887 2.217 1 98.44 77 PHE A C 1
ATOM 596 O O . PHE A 1 77 ? 9.609 -7.141 1.223 1 98.44 77 PHE A O 1
ATOM 603 N N . PRO A 1 78 ? 8.258 -5.738 2.346 1 97.94 78 PRO A N 1
ATOM 604 C CA . PRO A 1 78 ? 8.406 -4.695 1.33 1 97.94 78 PRO A CA 1
ATOM 605 C C . PRO A 1 78 ? 9.852 -4.238 1.152 1 97.94 78 PRO A C 1
ATOM 607 O O . PRO A 1 78 ? 10.719 -4.613 1.94 1 97.94 78 PRO A O 1
ATOM 610 N N . PRO A 1 79 ? 10.172 -3.514 0.097 1 96.62 79 PRO A N 1
ATOM 611 C CA . PRO A 1 79 ? 11.539 -3.033 -0.116 1 96.62 79 PRO A CA 1
ATOM 612 C C . PRO A 1 79 ? 11.961 -1.97 0.898 1 96.62 79 PRO A C 1
ATOM 614 O O . PRO A 1 79 ? 11.984 -0.779 0.575 1 96.62 79 PRO A O 1
ATOM 617 N N . LEU A 1 80 ? 12.461 -2.391 2.031 1 97.06 80 LEU A N 1
ATOM 618 C CA . LEU A 1 80 ? 12.711 -1.573 3.215 1 97.06 80 LEU A CA 1
ATOM 619 C C . LEU A 1 80 ? 13.875 -0.616 2.982 1 97.06 80 LEU A C 1
ATOM 621 O O . LEU A 1 80 ? 14.062 0.331 3.748 1 97.06 80 LEU A O 1
ATOM 625 N N . PHE A 1 81 ? 14.609 -0.833 1.937 1 95.75 81 PHE A N 1
ATOM 626 C CA . PHE A 1 81 ? 15.812 -0.037 1.742 1 95.75 81 PHE A CA 1
ATOM 627 C C . PHE A 1 81 ? 15.844 0.571 0.346 1 95.75 81 PHE A C 1
ATOM 629 O O . PHE A 1 81 ? 16.906 0.979 -0.138 1 95.75 81 PHE A O 1
ATOM 636 N N . LEU A 1 82 ? 14.75 0.541 -0.325 1 94.25 82 LEU A N 1
ATOM 637 C CA . LEU A 1 82 ? 14.648 1.155 -1.645 1 94.25 82 LEU A CA 1
ATOM 638 C C . LEU A 1 82 ? 14.336 2.645 -1.527 1 94.25 82 LEU A C 1
ATOM 640 O O . LEU A 1 82 ? 13.18 3.033 -1.37 1 94.25 82 LEU A O 1
ATOM 644 N N . HIS A 1 83 ? 15.383 3.404 -1.675 1 93.5 83 HIS A N 1
ATOM 645 C CA . HIS A 1 83 ? 15.227 4.855 -1.674 1 93.5 83 HIS A CA 1
ATOM 646 C C . HIS A 1 83 ? 14.602 5.344 -2.975 1 93.5 83 HIS A C 1
ATOM 648 O O . HIS A 1 83 ? 14.727 4.688 -4.012 1 93.5 83 HIS A O 1
ATOM 654 N N . GLU A 1 84 ? 13.906 6.496 -2.869 1 93.38 84 GLU A N 1
ATOM 655 C CA . GLU A 1 84 ? 13.234 7.023 -4.051 1 93.38 84 GLU A CA 1
ATOM 656 C C . GLU A 1 84 ? 14.219 7.234 -5.199 1 93.38 84 GLU A C 1
ATOM 658 O O . GLU A 1 84 ? 13.867 7.043 -6.367 1 93.38 84 GLU A O 1
ATOM 663 N N . ARG A 1 85 ? 15.461 7.645 -4.918 1 91.12 85 ARG A N 1
ATOM 664 C CA . ARG A 1 85 ? 16.469 7.887 -5.949 1 91.12 85 ARG A CA 1
ATOM 665 C C . ARG A 1 85 ? 16.828 6.598 -6.676 1 91.12 85 ARG A C 1
ATOM 667 O O . ARG A 1 85 ? 17.406 6.633 -7.766 1 91.12 85 ARG A O 1
ATOM 674 N N . ASP A 1 86 ? 16.531 5.453 -6.031 1 92.31 86 ASP A N 1
ATOM 675 C CA . ASP A 1 86 ? 16.859 4.156 -6.605 1 92.31 86 ASP A CA 1
ATOM 676 C C . ASP A 1 86 ? 15.648 3.525 -7.281 1 92.31 86 ASP A C 1
ATOM 678 O O . ASP A 1 86 ? 15.648 2.33 -7.586 1 92.31 86 ASP A O 1
ATOM 682 N N . VAL A 1 87 ? 14.609 4.23 -7.461 1 93.19 87 VAL A N 1
ATOM 683 C CA . VAL A 1 87 ? 13.438 3.766 -8.188 1 93.19 87 VAL A CA 1
ATOM 684 C C . VAL A 1 87 ? 13.57 4.105 -9.672 1 93.19 87 VAL A C 1
ATOM 686 O O . VAL A 1 87 ? 13.922 5.234 -10.023 1 93.19 87 VAL A O 1
ATOM 689 N N . MET A 1 88 ? 13.344 3.166 -10.547 1 92.81 88 MET A N 1
ATOM 690 C CA . MET A 1 88 ? 13.398 3.352 -11.992 1 92.81 88 MET A CA 1
ATOM 691 C C . MET A 1 88 ? 12.266 4.25 -12.477 1 92.81 88 MET A C 1
ATOM 693 O O . MET A 1 88 ? 11.266 4.422 -11.773 1 92.81 88 MET A O 1
ATOM 697 N N . PRO A 1 89 ? 12.367 4.789 -13.703 1 89.31 89 PRO A N 1
ATOM 698 C CA . PRO A 1 89 ? 11.289 5.613 -14.25 1 89.31 89 PRO A CA 1
ATOM 699 C C . PRO A 1 89 ? 9.953 4.875 -14.305 1 89.31 89 PRO A C 1
ATOM 701 O O . PRO A 1 89 ? 8.891 5.5 -14.219 1 89.31 89 PRO A O 1
ATOM 704 N N . ASP A 1 90 ? 10 3.57 -14.422 1 92.38 90 ASP A N 1
ATOM 705 C CA . ASP A 1 90 ? 8.758 2.809 -14.484 1 92.38 90 ASP A CA 1
ATOM 706 C C . ASP A 1 90 ? 8.258 2.457 -13.086 1 92.38 90 ASP A C 1
ATOM 708 O O . ASP A 1 90 ? 7.23 1.793 -12.938 1 92.38 90 ASP A O 1
ATOM 712 N N . GLY A 1 91 ? 9.008 2.855 -12.047 1 93.88 91 GLY A N 1
ATOM 713 C CA . GLY A 1 91 ? 8.586 2.633 -10.672 1 93.88 91 GLY A CA 1
ATOM 714 C C . GLY A 1 91 ? 9.188 1.383 -10.062 1 93.88 91 GLY A C 1
ATOM 715 O O . GLY A 1 91 ? 9.008 1.123 -8.867 1 93.88 91 GLY A O 1
ATOM 716 N N . SER A 1 92 ? 9.914 0.588 -10.828 1 94.06 92 SER A N 1
ATOM 717 C CA . SER A 1 92 ? 10.484 -0.651 -10.312 1 94.06 92 SER A CA 1
ATOM 718 C C . SER A 1 92 ? 11.82 -0.396 -9.617 1 94.06 92 SER A C 1
ATOM 720 O O . SER A 1 92 ? 12.289 0.744 -9.555 1 94.06 92 SER A O 1
ATOM 722 N N . ASP A 1 93 ? 12.383 -1.381 -8.992 1 94.25 93 ASP A N 1
ATOM 723 C CA . ASP A 1 93 ? 13.602 -1.336 -8.18 1 94.25 93 ASP A CA 1
ATOM 724 C C . ASP A 1 93 ? 14.844 -1.356 -9.062 1 94.25 93 ASP A C 1
ATOM 726 O O . ASP A 1 93 ? 15.172 -2.379 -9.672 1 94.25 93 ASP A O 1
ATOM 730 N N . ALA A 1 94 ? 15.625 -0.31 -9.062 1 92.69 94 ALA A N 1
ATOM 731 C CA . ALA A 1 94 ? 16.812 -0.189 -9.898 1 92.69 94 ALA A CA 1
ATOM 732 C C . ALA A 1 94 ? 17.922 -1.123 -9.414 1 92.69 94 ALA A C 1
ATOM 734 O O . ALA A 1 94 ? 18.781 -1.543 -10.195 1 92.69 94 ALA A O 1
ATOM 735 N N . THR A 1 95 ? 17.891 -1.452 -8.172 1 91.56 95 THR A N 1
ATOM 736 C CA . THR A 1 95 ? 18.953 -2.258 -7.602 1 91.56 95 THR A CA 1
ATOM 737 C C . THR A 1 95 ? 18.891 -3.691 -8.125 1 91.56 95 THR A C 1
ATOM 739 O O . THR A 1 95 ? 19.859 -4.449 -7.992 1 91.56 95 THR A O 1
ATOM 742 N N . GLN A 1 96 ? 17.812 -4.047 -8.719 1 93.19 96 GLN A N 1
ATOM 743 C CA . GLN A 1 96 ? 17.641 -5.391 -9.258 1 93.19 96 GLN A CA 1
ATOM 744 C C . GLN A 1 96 ? 18.016 -5.445 -10.734 1 93.19 96 GLN A C 1
ATOM 746 O O . GLN A 1 96 ? 18.094 -6.527 -11.32 1 93.19 96 GLN A O 1
ATOM 751 N N . SER A 1 97 ? 18.266 -4.289 -11.32 1 92.31 97 SER A N 1
ATOM 752 C CA . SER A 1 97 ? 18.531 -4.203 -12.75 1 92.31 97 SER A CA 1
ATOM 753 C C . SER A 1 97 ? 19.891 -4.82 -13.102 1 92.31 97 SER A C 1
ATOM 755 O O . SER A 1 97 ? 20.875 -4.613 -12.391 1 92.31 97 SER A O 1
ATOM 757 N N . PRO A 1 98 ? 20 -5.629 -14.227 1 91.88 98 PRO A N 1
ATOM 758 C CA . PRO A 1 98 ? 21.25 -6.262 -14.625 1 91.88 98 PRO A CA 1
ATOM 759 C C . PRO A 1 98 ? 22.188 -5.305 -15.367 1 91.88 98 PRO A C 1
ATOM 761 O O . PRO A 1 98 ? 22.672 -5.625 -16.453 1 91.88 98 PRO A O 1
ATOM 764 N N . GLY A 1 99 ? 22.516 -4.195 -14.898 1 85.88 99 GLY A N 1
ATOM 765 C CA . GLY A 1 99 ? 23.375 -3.182 -15.477 1 85.88 99 GLY A CA 1
ATOM 766 C C . GLY A 1 99 ? 22.953 -1.766 -15.141 1 85.88 99 GLY A C 1
ATOM 767 O O . GLY A 1 99 ? 22.156 -1.556 -14.227 1 85.88 99 GLY A O 1
ATOM 768 N N . PRO A 1 100 ? 23.641 -0.848 -15.828 1 82.25 100 PRO A N 1
ATOM 769 C CA . PRO A 1 100 ? 23.297 0.552 -15.57 1 82.25 100 PRO A CA 1
ATOM 770 C C . PRO A 1 100 ? 21.797 0.835 -15.758 1 82.25 100 PRO A C 1
ATOM 772 O O . PRO A 1 100 ? 21.156 0.212 -16.594 1 82.25 100 PRO A O 1
ATOM 775 N N . VAL A 1 101 ? 21.547 1.8 -14.906 1 75.31 101 VAL A N 1
ATOM 776 C CA . VAL A 1 101 ? 20.141 2.234 -14.938 1 75.31 101 VAL A CA 1
ATOM 777 C C . VAL A 1 101 ? 19.781 2.693 -16.344 1 75.31 101 VAL A C 1
ATOM 779 O O . VAL A 1 101 ? 20.562 3.387 -17 1 75.31 101 VAL A O 1
ATOM 782 N N . GLY A 1 102 ? 18.938 2.18 -17.047 1 77.88 102 GLY A N 1
ATOM 783 C CA . GLY A 1 102 ? 18.5 2.627 -18.344 1 77.88 102 GLY A CA 1
ATOM 784 C C . GLY A 1 102 ? 18.719 1.595 -19.438 1 77.88 102 GLY A C 1
ATOM 785 O O . GLY A 1 102 ? 18.094 1.66 -20.5 1 77.88 102 GLY A O 1
ATOM 786 N N . ASP A 1 103 ? 19.656 0.726 -19.203 1 86.69 103 ASP A N 1
ATOM 787 C CA . ASP A 1 103 ? 19.953 -0.267 -20.234 1 86.69 103 ASP A CA 1
ATOM 788 C C . ASP A 1 103 ? 18.797 -1.246 -20.406 1 86.69 103 ASP A C 1
ATOM 790 O O . ASP A 1 103 ? 18.594 -1.799 -21.484 1 86.69 103 ASP A O 1
ATOM 794 N N . TRP A 1 104 ? 18.141 -1.462 -19.359 1 91.12 104 TRP A N 1
ATOM 795 C CA . TRP A 1 104 ? 17.031 -2.42 -19.344 1 91.12 104 TRP A CA 1
ATOM 796 C C . TRP A 1 104 ? 15.766 -1.79 -18.766 1 91.12 104 TRP A C 1
ATOM 798 O O . TRP A 1 104 ? 15.383 -2.082 -17.641 1 91.12 104 TRP A O 1
ATOM 808 N N . PRO A 1 105 ? 15.117 -1.004 -19.562 1 91.75 105 PRO A N 1
ATOM 809 C CA . PRO A 1 105 ? 14.039 -0.158 -19.047 1 91.75 105 PRO A CA 1
ATOM 810 C C . PRO A 1 105 ? 12.75 -0.939 -18.781 1 91.75 105 PRO A C 1
ATOM 812 O O . PRO A 1 105 ? 11.828 -0.421 -18.156 1 91.75 105 PRO A O 1
ATOM 815 N N . ARG A 1 106 ? 12.695 -2.193 -19.266 1 92.81 106 ARG A N 1
ATOM 816 C CA . ARG A 1 106 ? 11.477 -2.977 -19.078 1 92.81 106 ARG A CA 1
ATOM 817 C C . ARG A 1 106 ? 11.758 -4.242 -18.281 1 92.81 106 ARG A C 1
ATOM 819 O O . ARG A 1 106 ? 12.812 -4.867 -18.453 1 92.81 106 ARG A O 1
ATOM 826 N N . ARG A 1 107 ? 10.844 -4.555 -17.484 1 94.31 107 ARG A N 1
ATOM 827 C CA . ARG A 1 107 ? 10.969 -5.797 -16.734 1 94.31 107 ARG A CA 1
ATOM 828 C C . ARG A 1 107 ? 9.633 -6.527 -16.656 1 94.31 107 ARG A C 1
ATOM 830 O O . ARG A 1 107 ? 8.578 -5.895 -16.594 1 94.31 107 ARG A O 1
ATOM 837 N N . MET A 1 108 ? 9.719 -7.852 -16.656 1 94.38 108 MET A N 1
ATOM 838 C CA . MET A 1 108 ? 8.547 -8.711 -16.547 1 94.38 108 MET A CA 1
ATOM 839 C C . MET A 1 108 ? 8.797 -9.844 -15.555 1 94.38 108 MET A C 1
ATOM 841 O O . MET A 1 108 ? 9.93 -10.289 -15.383 1 94.38 108 MET A O 1
ATOM 845 N N . TRP A 1 109 ? 7.758 -10.242 -14.891 1 97.69 109 TRP A N 1
ATOM 846 C CA . TRP A 1 109 ? 7.773 -11.422 -14.031 1 97.69 109 TRP A CA 1
ATOM 847 C C . TRP A 1 109 ? 7.551 -12.688 -14.844 1 97.69 109 TRP A C 1
ATOM 849 O O . TRP A 1 109 ? 6.426 -12.977 -15.266 1 97.69 109 TRP A O 1
ATOM 859 N N . ALA A 1 110 ? 8.562 -13.484 -15.086 1 97.31 110 ALA A N 1
ATOM 860 C CA . ALA A 1 110 ? 8.516 -14.602 -16.031 1 97.31 110 ALA A CA 1
ATOM 861 C C . ALA A 1 110 ? 7.969 -15.859 -15.359 1 97.31 110 ALA A C 1
ATOM 863 O O . ALA A 1 110 ? 7.43 -16.734 -16.031 1 97.31 110 ALA A O 1
ATOM 864 N N . GLY A 1 111 ? 8.141 -16.016 -14.109 1 98.19 111 GLY A N 1
ATOM 865 C CA . GLY A 1 111 ? 7.719 -17.203 -13.383 1 98.19 111 GLY A CA 1
ATOM 866 C C . GLY A 1 111 ? 8.555 -17.469 -12.148 1 98.19 111 GLY A C 1
ATOM 867 O O . GLY A 1 111 ? 9.164 -16.547 -11.594 1 98.19 111 GLY A O 1
ATOM 868 N N . GLY A 1 112 ? 8.422 -18.688 -11.664 1 97.88 112 GLY A N 1
ATOM 869 C CA . GLY A 1 112 ? 9.203 -19.047 -10.492 1 97.88 112 GLY A CA 1
ATOM 870 C C . GLY A 1 112 ? 8.758 -20.344 -9.852 1 97.88 112 GLY A C 1
ATOM 871 O O . GLY A 1 112 ? 8.023 -21.125 -10.461 1 97.88 112 GLY A O 1
ATOM 872 N N . GLU A 1 113 ? 9.414 -20.641 -8.75 1 97.44 113 GLU A N 1
ATOM 873 C CA . GLU A 1 113 ? 9.086 -21.797 -7.938 1 97.44 113 GLU A CA 1
ATOM 874 C C . GLU A 1 113 ? 9.148 -21.469 -6.449 1 97.44 113 GLU A C 1
ATOM 876 O O . GLU A 1 113 ? 9.914 -20.594 -6.031 1 97.44 113 GLU A O 1
ATOM 881 N N . VAL A 1 114 ? 8.32 -22.141 -5.734 1 96.69 114 VAL A N 1
ATOM 882 C CA . VAL A 1 114 ? 8.234 -21.922 -4.293 1 96.69 114 VAL A CA 1
ATOM 883 C C . VAL A 1 114 ? 8.203 -23.25 -3.561 1 96.69 114 VAL A C 1
ATOM 885 O O . VAL A 1 114 ? 7.531 -24.188 -4.004 1 96.69 114 VAL A O 1
ATOM 888 N N . TYR A 1 115 ? 8.969 -23.328 -2.549 1 94.06 115 TYR A N 1
ATOM 889 C CA . TYR A 1 115 ? 8.992 -24.469 -1.64 1 94.06 115 TYR A CA 1
ATOM 890 C C . TYR A 1 115 ? 8.516 -24.078 -0.25 1 94.06 115 TYR A C 1
ATOM 892 O O . TYR A 1 115 ? 9.023 -23.125 0.341 1 94.06 115 TYR A O 1
ATOM 900 N N . ILE A 1 116 ? 7.562 -24.797 0.328 1 91.38 116 ILE A N 1
ATOM 901 C CA . ILE A 1 116 ? 6.977 -24.453 1.616 1 91.38 116 ILE A CA 1
ATOM 902 C C . ILE A 1 116 ? 7.184 -25.594 2.607 1 91.38 116 ILE A C 1
ATOM 904 O O . ILE A 1 116 ? 6.965 -26.75 2.273 1 91.38 116 ILE A O 1
ATOM 908 N N . GLY A 1 117 ? 7.66 -25.281 4.035 1 78.81 117 GLY A N 1
ATOM 909 C CA . GLY A 1 117 ? 7.84 -26.219 5.121 1 78.81 117 GLY A CA 1
ATOM 910 C C . GLY A 1 117 ? 9.039 -27.141 4.922 1 78.81 117 GLY A C 1
ATOM 911 O O . GLY A 1 117 ? 10.133 -26.672 4.598 1 78.81 117 GLY A O 1
ATOM 912 N N . LYS A 1 118 ? 9.203 -28.609 5.27 1 54.34 118 LYS A N 1
ATOM 913 C CA . LYS A 1 118 ? 10.25 -29.625 5.316 1 54.34 118 LYS A CA 1
ATOM 914 C C . LYS A 1 118 ? 10.828 -29.875 3.928 1 54.34 118 LYS A C 1
ATOM 916 O O . LYS A 1 118 ? 11.047 -31.031 3.545 1 54.34 118 LYS A O 1
ATOM 921 N N . GLY A 1 119 ? 11.109 -28.828 2.537 1 48.25 119 GLY A N 1
ATOM 922 C CA . GLY A 1 119 ? 11.758 -28.688 1.245 1 48.25 119 GLY A CA 1
ATOM 923 C C . GLY A 1 119 ? 11.344 -27.422 0.506 1 48.25 119 GLY A C 1
ATOM 924 O O . GLY A 1 119 ? 11.289 -27.406 -0.725 1 48.25 119 GLY A O 1
ATOM 925 N N . GLY A 1 120 ? 11.508 -26.266 1.793 1 46.91 120 GLY A N 1
ATOM 926 C CA . GLY A 1 120 ? 11.844 -25.062 2.543 1 46.91 120 GLY A CA 1
ATOM 927 C C . GLY A 1 120 ? 12.492 -25.359 3.883 1 46.91 120 GLY A C 1
ATOM 928 O O . GLY A 1 120 ? 11.969 -24.953 4.93 1 46.91 120 GLY A O 1
ATOM 929 N N . GLU A 1 121 ? 13.711 -25.75 4.383 1 47.41 121 GLU A N 1
ATOM 930 C CA . GLU A 1 121 ? 14.328 -26.969 4.879 1 47.41 121 GLU A CA 1
ATOM 931 C C . GLU A 1 121 ? 14.547 -26.906 6.387 1 47.41 121 GLU A C 1
ATOM 933 O O . GLU A 1 121 ? 15.438 -27.578 6.922 1 47.41 121 GLU A O 1
ATOM 938 N N . GLY A 1 122 ? 13.688 -26.312 7.039 1 58 122 GLY A N 1
ATOM 939 C CA . GLY A 1 122 ? 14.016 -26.328 8.453 1 58 122 GLY A CA 1
ATOM 940 C C . GLY A 1 122 ? 12.789 -26.438 9.344 1 58 122 GLY A C 1
ATOM 941 O O . GLY A 1 122 ? 12.891 -26.344 10.57 1 58 122 GLY A O 1
ATOM 942 N N . GLY A 1 123 ? 11.539 -26.875 8.602 1 66.81 123 GLY A N 1
ATOM 943 C CA . GLY A 1 123 ? 10.328 -27.141 9.359 1 66.81 123 GLY A CA 1
ATOM 944 C C . GLY A 1 123 ? 9.703 -25.891 9.945 1 66.81 123 GLY A C 1
ATOM 945 O O . GLY A 1 123 ? 8.828 -25.969 10.805 1 66.81 123 GLY A O 1
ATOM 946 N N . GLY A 1 124 ? 10.219 -24.812 9.57 1 83.12 124 GLY A N 1
ATOM 947 C CA . GLY A 1 124 ? 9.68 -23.547 10.078 1 83.12 124 GLY A CA 1
ATOM 948 C C . GLY A 1 124 ? 8.359 -23.172 9.445 1 83.12 124 GLY A C 1
ATOM 949 O O . GLY A 1 124 ? 7.883 -23.859 8.531 1 83.12 124 GLY A O 1
ATOM 950 N N . LYS A 1 125 ? 7.656 -22.312 10.07 1 91.5 125 LYS A N 1
ATOM 951 C CA . LYS A 1 125 ? 6.383 -21.781 9.602 1 91.5 125 LYS A CA 1
ATOM 952 C C . LYS A 1 125 ? 6.34 -20.266 9.727 1 91.5 125 LYS A C 1
ATOM 954 O O . LYS A 1 125 ? 6.977 -19.688 10.609 1 91.5 125 LYS A O 1
ATOM 959 N N . LEU A 1 126 ? 5.766 -19.672 8.742 1 96.5 126 LEU A N 1
ATOM 960 C CA . LEU A 1 126 ? 5.457 -18.25 8.859 1 96.5 126 LEU A CA 1
ATOM 961 C C . LEU A 1 126 ? 4.133 -18.047 9.594 1 96.5 126 LEU A C 1
ATOM 963 O O . LEU A 1 126 ? 3.076 -18.438 9.094 1 96.5 126 LEU A O 1
ATOM 967 N N . MET A 1 127 ? 4.238 -17.484 10.766 1 96.5 127 MET A N 1
ATOM 968 C CA . MET A 1 127 ? 3.084 -17.375 11.656 1 96.5 127 MET A CA 1
ATOM 969 C C . MET A 1 127 ? 2.57 -15.938 11.703 1 96.5 127 MET A C 1
ATOM 971 O O . MET A 1 127 ? 3.348 -15 11.914 1 96.5 127 MET A O 1
ATOM 975 N N . ILE A 1 128 ? 1.27 -15.773 11.523 1 97.19 128 ILE A N 1
ATOM 976 C CA . ILE A 1 128 ? 0.65 -14.461 11.625 1 97.19 128 ILE A CA 1
ATOM 977 C C . ILE A 1 128 ? 0.944 -13.852 12.992 1 97.19 128 ILE A C 1
ATOM 979 O O . ILE A 1 128 ? 0.795 -14.516 14.023 1 97.19 128 ILE A O 1
ATOM 983 N N . GLY A 1 129 ? 1.362 -12.578 12.992 1 95.62 129 GLY A N 1
ATOM 984 C CA . GLY A 1 129 ? 1.61 -11.859 14.234 1 95.62 129 GLY A CA 1
ATOM 985 C C . GLY A 1 129 ? 3.039 -11.992 14.727 1 95.62 129 GLY A C 1
ATOM 986 O O . GLY A 1 129 ? 3.434 -11.336 15.688 1 95.62 129 GLY A O 1
ATOM 987 N N . LYS A 1 130 ? 3.85 -12.805 14.07 1 95.69 130 LYS A N 1
ATOM 988 C CA . LYS A 1 130 ? 5.203 -13.078 14.539 1 95.69 130 LYS A CA 1
ATOM 989 C C . LYS A 1 130 ? 6.242 -12.453 13.617 1 95.69 130 LYS A C 1
ATOM 991 O O . LYS A 1 130 ? 5.961 -12.18 12.445 1 95.69 130 LYS A O 1
ATOM 996 N N . GLY A 1 131 ? 7.387 -12.25 14.18 1 95.75 131 GLY A N 1
ATOM 997 C CA . GLY A 1 131 ? 8.5 -11.742 13.398 1 95.75 131 GLY A CA 1
ATOM 998 C C . GLY A 1 131 ? 9.07 -12.766 12.43 1 95.75 131 GLY A C 1
ATOM 999 O O . GLY A 1 131 ? 9.055 -13.969 12.711 1 95.75 131 GLY A O 1
ATOM 1000 N N . ALA A 1 132 ? 9.547 -12.312 11.305 1 97.31 132 ALA A N 1
ATOM 1001 C CA . ALA A 1 132 ? 10.188 -13.133 10.273 1 97.31 132 ALA A CA 1
ATOM 1002 C C . ALA A 1 132 ? 11.25 -12.336 9.523 1 97.31 132 ALA A C 1
ATOM 1004 O O . ALA A 1 132 ? 11.352 -11.117 9.68 1 97.31 132 ALA A O 1
ATOM 1005 N N . VAL A 1 133 ? 12.086 -13.023 8.82 1 97.88 133 VAL A N 1
ATOM 1006 C CA . VAL A 1 133 ? 13.133 -12.375 8.039 1 97.88 133 VAL A CA 1
ATOM 1007 C C . VAL A 1 133 ? 13.188 -12.984 6.641 1 97.88 133 VAL A C 1
ATOM 1009 O O . VAL A 1 133 ? 13.016 -14.195 6.473 1 97.88 133 VAL A O 1
ATOM 1012 N N . CYS A 1 134 ? 13.398 -12.18 5.629 1 98.25 134 CYS A N 1
ATOM 1013 C CA . CYS A 1 134 ? 13.57 -12.602 4.246 1 98.25 134 CYS A CA 1
ATOM 1014 C C . CYS A 1 134 ? 14.984 -12.289 3.752 1 98.25 134 CYS A C 1
ATOM 1016 O O . CYS A 1 134 ? 15.453 -11.156 3.887 1 98.25 134 CYS A O 1
ATOM 1018 N N . GLU A 1 135 ? 15.641 -13.258 3.258 1 98.19 135 GLU A N 1
ATOM 1019 C CA . GLU A 1 135 ? 16.938 -13.086 2.611 1 98.19 135 GLU A CA 1
ATOM 1020 C C . GLU A 1 135 ? 16.828 -13.258 1.1 1 98.19 135 GLU A C 1
ATOM 1022 O O . GLU A 1 135 ? 16.172 -14.18 0.62 1 98.19 135 GLU A O 1
ATOM 1027 N N . GLU A 1 136 ? 17.406 -12.328 0.369 1 98.06 136 GLU A N 1
ATOM 1028 C CA . GLU A 1 136 ? 17.312 -12.344 -1.088 1 98.06 136 GLU A CA 1
ATOM 1029 C C . GLU A 1 136 ? 18.703 -12.359 -1.73 1 98.06 136 GLU A C 1
ATOM 1031 O O . GLU A 1 136 ? 19.609 -11.664 -1.272 1 98.06 136 GLU A O 1
ATOM 1036 N N . SER A 1 137 ? 18.891 -13.148 -2.738 1 98.19 137 SER A N 1
ATOM 1037 C CA . SER A 1 137 ? 20.125 -13.203 -3.514 1 98.19 137 SER A CA 1
ATOM 1038 C C . SER A 1 137 ? 19.859 -13.555 -4.973 1 98.19 137 SER A C 1
ATOM 1040 O O . SER A 1 137 ? 18.781 -14.078 -5.297 1 98.19 137 SER A O 1
ATOM 1042 N N . VAL A 1 138 ? 20.781 -13.227 -5.844 1 98.12 138 VAL A N 1
ATOM 1043 C CA . VAL A 1 138 ? 20.688 -13.609 -7.25 1 98.12 138 VAL A CA 1
ATOM 1044 C C . VAL A 1 138 ? 21.406 -14.945 -7.461 1 98.12 138 VAL A C 1
ATOM 1046 O O . VAL A 1 138 ? 22.609 -15.055 -7.195 1 98.12 138 VAL A O 1
ATOM 1049 N N . VAL A 1 139 ? 20.703 -15.906 -8.047 1 98.06 139 VAL A N 1
ATOM 1050 C CA . VAL A 1 139 ? 21.297 -17.25 -8.07 1 98.06 139 VAL A CA 1
ATOM 1051 C C . VAL A 1 139 ? 21.516 -17.672 -9.516 1 98.06 139 VAL A C 1
ATOM 1053 O O . VAL A 1 139 ? 22.234 -18.656 -9.773 1 98.06 139 VAL A O 1
ATOM 1056 N N . ARG A 1 140 ? 20.922 -16.969 -10.461 1 97.38 140 ARG A N 1
ATOM 1057 C CA . ARG A 1 140 ? 21.078 -17.312 -11.867 1 97.38 140 ARG A CA 1
ATOM 1058 C C . ARG A 1 140 ? 20.844 -16.109 -12.758 1 97.38 140 ARG A C 1
ATOM 1060 O O . ARG A 1 140 ? 20 -15.266 -12.461 1 97.38 140 ARG A O 1
ATOM 1067 N N . VAL A 1 141 ? 21.609 -15.898 -13.742 1 96.56 141 VAL A N 1
ATOM 1068 C CA . VAL A 1 141 ? 21.453 -14.883 -14.773 1 96.56 141 VAL A CA 1
ATOM 1069 C C . VAL A 1 141 ? 21.641 -15.508 -16.156 1 96.56 141 VAL A C 1
ATOM 1071 O O . VAL A 1 141 ? 22.625 -16.203 -16.391 1 96.56 141 VAL A O 1
ATOM 1074 N N . ASN A 1 142 ? 20.688 -15.336 -17.031 1 95.19 142 ASN A N 1
ATOM 1075 C CA . ASN A 1 142 ? 20.766 -15.852 -18.391 1 95.19 142 ASN A CA 1
ATOM 1076 C C . ASN A 1 142 ? 20.469 -14.758 -19.422 1 95.19 142 ASN A C 1
ATOM 1078 O O . ASN A 1 142 ? 19.484 -14.023 -19.281 1 95.19 142 ASN A O 1
ATOM 1082 N N . ARG A 1 143 ? 21.312 -14.664 -20.344 1 91.38 143 ARG A N 1
ATOM 1083 C CA . ARG A 1 143 ? 21.078 -13.766 -21.469 1 91.38 143 ARG A CA 1
ATOM 1084 C C . ARG A 1 143 ? 20.578 -14.531 -22.688 1 91.38 143 ARG A C 1
ATOM 1086 O O . ARG A 1 143 ? 21.125 -15.586 -23.031 1 91.38 143 ARG A O 1
ATOM 1093 N N . LYS A 1 144 ? 19.547 -14.102 -23.109 1 87.75 144 LYS A N 1
ATOM 1094 C CA . LYS A 1 144 ? 18.984 -14.75 -24.297 1 87.75 144 LYS A CA 1
ATOM 1095 C C . LYS A 1 144 ? 18.797 -13.75 -25.438 1 87.75 144 LYS A C 1
ATOM 1097 O O . LYS A 1 144 ? 18.422 -12.602 -25.203 1 87.75 144 LYS A O 1
ATOM 1102 N N . GLY A 1 145 ? 19.391 -14.078 -26.516 1 74.62 145 GLY A N 1
ATOM 1103 C CA . GLY A 1 145 ? 19.203 -13.305 -27.734 1 74.62 145 GLY A CA 1
ATOM 1104 C C . GLY A 1 145 ? 18.047 -13.812 -28.594 1 74.62 145 GLY A C 1
ATOM 1105 O O . GLY A 1 145 ? 17.578 -14.938 -28.406 1 74.62 145 GLY A O 1
ATOM 1106 N N . GLY A 1 146 ? 17.031 -12.938 -29.188 1 63.81 146 GLY A N 1
ATOM 1107 C CA . GLY A 1 146 ? 15.992 -13.391 -30.078 1 63.81 146 GLY A CA 1
ATOM 1108 C C . GLY A 1 146 ? 15.492 -12.297 -31.016 1 63.81 146 GLY A C 1
ATOM 1109 O O . GLY A 1 146 ? 16.094 -11.219 -31.094 1 63.81 146 GLY A O 1
ATOM 1110 N N . LYS A 1 147 ? 14.422 -12.688 -31.75 1 59.12 147 LYS A N 1
ATOM 1111 C CA . LYS A 1 147 ? 13.797 -11.828 -32.75 1 59.12 147 LYS A CA 1
ATOM 1112 C C . LYS A 1 147 ? 13.367 -10.5 -32.125 1 59.12 147 LYS A C 1
ATOM 1114 O O . LYS A 1 147 ? 13.422 -9.453 -32.781 1 59.12 147 LYS A O 1
ATOM 1119 N N . SER A 1 148 ? 13.031 -10.578 -30.781 1 61.84 148 SER A N 1
ATOM 1120 C CA . SER A 1 148 ? 12.484 -9.391 -30.141 1 61.84 148 SER A CA 1
ATOM 1121 C C . SER A 1 148 ? 13.578 -8.594 -29.422 1 61.84 148 SER A C 1
ATOM 1123 O O . SER A 1 148 ? 13.289 -7.656 -28.688 1 61.84 148 SER A O 1
ATOM 1125 N N . GLY A 1 149 ? 14.75 -9.016 -29.641 1 75.19 149 GLY A N 1
ATOM 1126 C CA . GLY A 1 149 ? 15.859 -8.312 -29.016 1 75.19 149 GLY A CA 1
ATOM 1127 C C . GLY A 1 149 ? 16.438 -9.055 -27.828 1 75.19 149 GLY A C 1
ATOM 1128 O O . GLY A 1 149 ? 15.961 -10.133 -27.469 1 75.19 149 GLY A O 1
ATOM 1129 N N . GLU A 1 150 ? 17.391 -8.617 -27.375 1 86.56 150 GLU A N 1
ATOM 1130 C CA . GLU A 1 150 ? 18.125 -9.203 -26.266 1 86.56 150 GLU A CA 1
ATOM 1131 C C . GLU A 1 150 ? 17.328 -9.094 -24.969 1 86.56 150 GLU A C 1
ATOM 1133 O O . GLU A 1 150 ? 16.703 -8.062 -24.703 1 86.56 150 GLU A O 1
ATOM 1138 N N . LYS A 1 151 ? 17.203 -10.242 -24.219 1 92.94 151 LYS A N 1
ATOM 1139 C CA . LYS A 1 151 ? 16.578 -10.289 -22.891 1 92.94 151 LYS A CA 1
ATOM 1140 C C . LYS A 1 151 ? 17.562 -10.852 -21.859 1 92.94 151 LYS A C 1
ATOM 1142 O O . LYS A 1 151 ? 18.375 -11.719 -22.188 1 92.94 151 LYS A O 1
ATOM 1147 N N . VAL A 1 152 ? 17.469 -10.328 -20.719 1 95.19 152 VAL A N 1
ATOM 1148 C CA . VAL A 1 152 ? 18.25 -10.852 -19.594 1 95.19 152 VAL A CA 1
ATOM 1149 C C . VAL A 1 152 ? 17.297 -11.398 -18.531 1 95.19 152 VAL A C 1
ATOM 1151 O O . VAL A 1 152 ? 16.453 -10.672 -18.016 1 95.19 152 VAL A O 1
ATOM 1154 N N . PHE A 1 153 ? 17.453 -12.703 -18.312 1 96.81 153 PHE A N 1
ATOM 1155 C CA . PHE A 1 153 ? 16.688 -13.344 -17.25 1 96.81 153 PHE A CA 1
ATOM 1156 C C . PHE A 1 153 ? 17.5 -13.414 -15.961 1 96.81 153 PHE A C 1
ATOM 1158 O O . PHE A 1 153 ? 18.641 -13.883 -15.961 1 96.81 153 PHE A O 1
ATOM 1165 N N . VAL A 1 154 ? 16.938 -12.898 -14.875 1 97.31 154 VAL A N 1
ATOM 1166 C CA . VAL A 1 154 ? 17.594 -12.898 -13.57 1 97.31 154 VAL A CA 1
ATOM 1167 C C . VAL A 1 154 ? 16.734 -13.664 -12.562 1 97.31 154 VAL A C 1
ATOM 1169 O O . VAL A 1 154 ? 15.547 -13.383 -12.422 1 97.31 154 VAL A O 1
ATOM 1172 N N . TRP A 1 155 ? 17.375 -14.68 -11.891 1 98.31 155 TRP A N 1
ATOM 1173 C CA . TRP A 1 155 ? 16.688 -15.469 -10.875 1 98.31 155 TRP A CA 1
ATOM 1174 C C . TRP A 1 155 ? 17.047 -14.992 -9.477 1 98.31 155 TRP A C 1
ATOM 1176 O O . TRP A 1 155 ? 18.219 -15.07 -9.07 1 98.31 155 TRP A O 1
ATOM 1186 N N . PHE A 1 156 ? 16.047 -14.523 -8.742 1 98.38 156 PHE A N 1
ATOM 1187 C CA . PHE A 1 156 ? 16.172 -14.102 -7.352 1 98.38 156 PHE A CA 1
ATOM 1188 C C . PHE A 1 156 ? 15.695 -15.188 -6.402 1 98.38 156 PHE A C 1
ATOM 1190 O O . PHE A 1 156 ? 14.547 -15.617 -6.477 1 98.38 156 PHE A O 1
ATOM 1197 N N . GLU A 1 157 ? 16.594 -15.641 -5.574 1 98.38 157 GLU A N 1
ATOM 1198 C CA . GLU A 1 157 ? 16.203 -16.562 -4.508 1 98.38 157 GLU A CA 1
ATOM 1199 C C . GLU A 1 157 ? 15.852 -15.797 -3.23 1 98.38 157 GLU A C 1
ATOM 1201 O O . GLU A 1 157 ? 16.625 -14.953 -2.773 1 98.38 157 GLU A O 1
ATOM 1206 N N . ARG A 1 158 ? 14.719 -16.078 -2.674 1 97.94 158 ARG A N 1
ATOM 1207 C CA . ARG A 1 158 ? 14.281 -15.539 -1.385 1 97.94 158 ARG A CA 1
ATOM 1208 C C . ARG A 1 158 ? 14.039 -16.656 -0.384 1 97.94 158 ARG A C 1
ATOM 1210 O O . ARG A 1 158 ? 13.328 -17.625 -0.687 1 97.94 158 ARG A O 1
ATOM 1217 N N . LYS A 1 159 ? 14.68 -16.562 0.711 1 96.94 159 LYS A N 1
ATOM 1218 C CA . LYS A 1 159 ? 14.453 -17.469 1.836 1 96.94 159 LYS A CA 1
ATOM 1219 C C . LYS A 1 159 ? 13.75 -16.75 2.986 1 96.94 159 LYS A C 1
ATOM 1221 O O . LYS A 1 159 ? 14.203 -15.688 3.424 1 96.94 159 LYS A O 1
ATOM 1226 N N . TYR A 1 160 ? 12.664 -17.344 3.395 1 97.38 160 TYR A N 1
ATOM 1227 C CA . TYR A 1 160 ? 11.875 -16.781 4.477 1 97.38 160 TYR A CA 1
ATOM 1228 C C . TYR A 1 160 ? 12.023 -17.594 5.754 1 97.38 160 TYR A C 1
ATOM 1230 O O . TYR A 1 160 ? 11.836 -18.812 5.738 1 97.38 160 TYR A O 1
ATOM 1238 N N . PHE A 1 161 ? 12.281 -16.906 6.844 1 94.62 161 PHE A N 1
ATOM 1239 C CA . PHE A 1 161 ? 12.539 -17.562 8.117 1 94.62 161 PHE A CA 1
ATOM 1240 C C . PHE A 1 161 ? 11.547 -17.109 9.18 1 94.62 161 PHE A C 1
ATOM 1242 O O . PHE A 1 161 ? 11.422 -15.922 9.461 1 94.62 161 PHE A O 1
ATOM 1249 N N . GLY A 1 162 ? 10.766 -17.953 9.68 1 91.44 162 GLY A N 1
ATOM 1250 C CA . GLY A 1 162 ? 10.047 -17.781 10.938 1 91.44 162 GLY A CA 1
ATOM 1251 C C . GLY A 1 162 ? 10.719 -18.484 12.102 1 91.44 162 GLY A C 1
ATOM 1252 O O . GLY A 1 162 ? 10.172 -19.438 12.656 1 91.44 162 GLY A O 1
ATOM 1253 N N . GLY A 1 163 ? 11.859 -17.922 12.562 1 89.12 163 GLY A N 1
ATOM 1254 C CA . GLY A 1 163 ? 12.742 -18.641 13.469 1 89.12 163 GLY A CA 1
ATOM 1255 C C . GLY A 1 163 ? 13.578 -19.688 12.781 1 89.12 163 GLY A C 1
ATOM 1256 O O . GLY A 1 163 ? 14.797 -19.766 12.992 1 89.12 163 GLY A O 1
ATOM 1257 N N . LYS A 1 164 ? 12.953 -20.5 11.961 1 90.88 164 LYS A N 1
ATOM 1258 C CA . LYS A 1 164 ? 13.555 -21.516 11.102 1 90.88 164 LYS A CA 1
ATOM 1259 C C . LYS A 1 164 ? 13.164 -21.297 9.641 1 90.88 164 LYS A C 1
ATOM 1261 O O . LYS A 1 164 ? 12.227 -20.562 9.352 1 90.88 164 LYS A O 1
ATOM 1266 N N . PRO A 1 165 ? 13.93 -21.938 8.742 1 91.75 165 PRO A N 1
ATOM 1267 C CA . PRO A 1 165 ? 13.539 -21.828 7.336 1 91.75 165 PRO A CA 1
ATOM 1268 C C . PRO A 1 165 ? 12.109 -22.312 7.086 1 91.75 165 PRO A C 1
ATOM 1270 O O . PRO A 1 165 ? 11.742 -23.406 7.504 1 91.75 165 PRO A O 1
ATOM 1273 N N . ALA A 1 166 ? 11.305 -21.5 6.484 1 94.38 166 ALA A N 1
ATOM 1274 C CA . ALA A 1 166 ? 9.883 -21.797 6.348 1 94.38 166 ALA A CA 1
ATOM 1275 C C . ALA A 1 166 ? 9.477 -21.875 4.879 1 94.38 166 ALA A C 1
ATOM 1277 O O . ALA A 1 166 ? 8.711 -22.766 4.488 1 94.38 166 ALA A O 1
ATOM 1278 N N . VAL A 1 167 ? 9.961 -20.953 4.062 1 95.88 167 VAL A N 1
ATOM 1279 C CA . VAL A 1 167 ? 9.617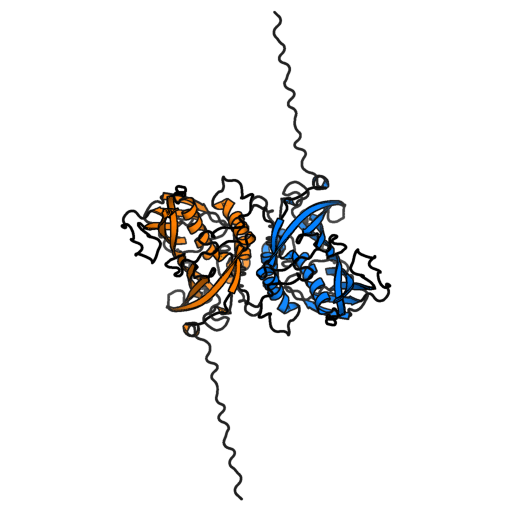 -20.875 2.645 1 95.88 167 VAL A CA 1
ATOM 1280 C C . VAL A 1 167 ? 10.852 -20.516 1.83 1 95.88 167 VAL A C 1
ATOM 1282 O O . VAL A 1 167 ? 11.656 -19.688 2.252 1 95.88 167 VAL A O 1
ATOM 1285 N N . ARG A 1 168 ? 11.078 -21.125 0.712 1 96.38 168 ARG A N 1
ATOM 1286 C CA . ARG A 1 168 ? 12.094 -20.766 -0.276 1 96.38 168 ARG A CA 1
ATOM 1287 C C . ARG A 1 168 ? 11.453 -20.484 -1.633 1 96.38 168 ARG A C 1
ATOM 1289 O O . ARG A 1 168 ? 10.703 -21.312 -2.156 1 96.38 168 ARG A O 1
ATOM 1296 N N . GLU A 1 169 ? 11.703 -19.328 -2.135 1 97.69 169 GLU A N 1
ATOM 1297 C CA . GLU A 1 169 ? 11.18 -18.922 -3.436 1 97.69 169 GLU A CA 1
ATOM 1298 C C . GLU A 1 169 ? 12.312 -18.562 -4.398 1 97.69 169 GLU A C 1
ATOM 1300 O O . GLU A 1 169 ? 13.289 -17.922 -4.008 1 97.69 169 GLU A O 1
ATOM 1305 N N . VAL A 1 170 ? 12.227 -19.062 -5.59 1 98.12 170 VAL A N 1
ATOM 1306 C CA . VAL A 1 170 ? 13.062 -18.578 -6.684 1 98.12 170 VAL A CA 1
ATOM 1307 C C . VAL A 1 170 ? 12.188 -17.938 -7.758 1 98.12 170 VAL A C 1
ATOM 1309 O O . VAL A 1 170 ? 11.359 -18.609 -8.375 1 98.12 170 VAL A O 1
ATOM 1312 N N . ARG A 1 171 ? 12.305 -16.656 -7.926 1 97.88 171 ARG A N 1
ATOM 1313 C CA . ARG A 1 171 ? 11.531 -15.977 -8.953 1 97.88 171 ARG A CA 1
ATOM 1314 C C . ARG A 1 171 ? 12.422 -15.5 -10.094 1 97.88 171 ARG A C 1
ATOM 1316 O O . ARG A 1 171 ? 13.562 -15.094 -9.867 1 97.88 171 ARG A O 1
ATOM 1323 N N . CYS A 1 172 ? 11.891 -15.523 -11.273 1 98.19 172 CYS A N 1
ATOM 1324 C CA . CYS A 1 172 ? 12.609 -15.102 -12.477 1 98.19 172 CYS A CA 1
ATOM 1325 C C . CYS A 1 172 ? 12.023 -13.812 -13.031 1 98.19 172 CYS A C 1
ATOM 1327 O O . CYS A 1 172 ? 10.82 -13.742 -13.32 1 98.19 172 CYS A O 1
ATOM 1329 N N . LEU A 1 173 ? 12.82 -12.789 -13.117 1 97.31 173 LEU A N 1
ATOM 1330 C CA . LEU A 1 173 ? 12.461 -11.555 -13.805 1 97.31 173 LEU A CA 1
ATOM 1331 C C . LEU A 1 173 ? 13.172 -11.453 -15.148 1 97.31 173 LEU A C 1
ATOM 1333 O O . LEU A 1 173 ? 14.352 -11.797 -15.266 1 97.31 173 LEU A O 1
ATOM 1337 N N . ALA A 1 174 ? 12.5 -11.062 -16.156 1 96.25 174 ALA A N 1
ATOM 1338 C CA . ALA A 1 174 ? 13.062 -10.789 -17.484 1 96.25 174 ALA A CA 1
ATOM 1339 C C . ALA A 1 174 ? 13.227 -9.289 -17.703 1 96.25 174 ALA A C 1
ATOM 1341 O O . ALA A 1 174 ? 12.289 -8.516 -17.516 1 96.25 174 ALA A O 1
ATOM 1342 N N . PHE A 1 175 ? 14.383 -8.875 -18.031 1 94.88 175 PHE A N 1
ATOM 1343 C CA . PHE A 1 175 ? 14.703 -7.492 -18.359 1 94.88 175 PHE A CA 1
ATOM 1344 C C . PHE A 1 175 ? 14.891 -7.316 -19.859 1 94.88 175 PHE A C 1
ATOM 1346 O O . PHE A 1 175 ? 15.555 -8.133 -20.516 1 94.88 175 PHE A O 1
ATOM 1353 N N . MET A 1 176 ? 14.281 -6.254 -20.406 1 92.44 176 MET A N 1
ATOM 1354 C CA . MET A 1 176 ? 14.242 -6.062 -21.859 1 92.44 176 MET A CA 1
ATOM 1355 C C . MET A 1 176 ? 14.516 -4.605 -22.219 1 92.44 176 MET A C 1
ATOM 1357 O O . MET A 1 176 ? 14.352 -3.711 -21.391 1 92.44 176 MET A O 1
ATOM 1361 N N . LYS A 1 177 ? 14.875 -4.449 -23.438 1 88.94 177 LYS A N 1
ATOM 1362 C CA . LYS A 1 177 ? 15.008 -3.104 -24 1 88.94 177 LYS A CA 1
ATOM 1363 C C . LYS A 1 177 ? 13.648 -2.549 -24.422 1 88.94 177 LYS A C 1
ATOM 1365 O O . LYS A 1 177 ? 12.641 -3.26 -24.375 1 88.94 177 LYS A O 1
ATOM 1370 N N . HIS A 1 178 ? 13.648 -1.26 -24.719 1 84.5 178 HIS A N 1
ATOM 1371 C CA . HIS A 1 178 ? 12.391 -0.674 -25.188 1 84.5 178 HIS A CA 1
ATOM 1372 C C . HIS A 1 178 ? 11.883 -1.382 -26.438 1 84.5 178 HIS A C 1
ATOM 1374 O O . HIS A 1 178 ? 12.68 -1.86 -27.25 1 84.5 178 HIS A O 1
ATOM 1380 N N . LYS A 1 179 ? 10.586 -1.521 -26.469 1 72.69 179 LYS A N 1
ATOM 1381 C CA . LYS A 1 179 ? 9.992 -2.096 -27.672 1 72.69 179 LYS A CA 1
ATOM 1382 C C . LYS A 1 179 ? 10.18 -1.179 -28.875 1 72.69 179 LYS A C 1
ATOM 1384 O O . LYS A 1 179 ? 9.992 0.035 -28.766 1 72.69 179 LYS A O 1
ATOM 1389 N N . GLU A 1 180 ? 11.031 -1.55 -29.812 1 60.06 180 GLU A N 1
ATOM 1390 C CA . GLU A 1 180 ? 11.109 -0.75 -31.031 1 60.06 180 GLU A CA 1
ATOM 1391 C C . GLU A 1 180 ? 9.742 -0.625 -31.703 1 60.06 180 GLU A C 1
ATOM 1393 O O . GLU A 1 180 ? 8.992 -1.599 -31.766 1 60.06 180 GLU A O 1
ATOM 1398 N N . VAL A 1 181 ? 9.102 0.512 -31.594 1 54 181 VAL A N 1
ATOM 1399 C CA . VAL A 1 181 ? 7.867 0.765 -32.344 1 54 181 VAL A CA 1
ATOM 1400 C C . VAL A 1 181 ? 8.031 0.316 -33.781 1 54 181 VAL A C 1
ATOM 1402 O O . VAL A 1 181 ? 8.57 1.057 -34.625 1 54 181 VAL A O 1
ATOM 1405 N N . ASP A 1 182 ? 8.781 -0.59 -34.062 1 46.28 182 ASP A N 1
ATOM 1406 C CA . ASP A 1 182 ? 8.773 -0.831 -35.5 1 46.28 182 ASP A CA 1
ATOM 1407 C C . ASP A 1 182 ? 7.43 -1.384 -35.969 1 46.28 182 ASP A C 1
ATOM 1409 O O . ASP A 1 182 ? 6.84 -2.232 -35.281 1 46.28 182 ASP A O 1
ATOM 1413 N N . GLY A 1 183 ? 6.48 -0.595 -36.656 1 44.5 183 GLY A N 1
ATOM 1414 C CA . GLY A 1 183 ? 5.309 -0.912 -37.438 1 44.5 183 GLY A CA 1
ATOM 1415 C C . GLY A 1 183 ? 5.012 -2.398 -37.5 1 44.5 183 GLY A C 1
ATOM 1416 O O . GLY A 1 183 ? 4.223 -2.846 -38.344 1 44.5 183 GLY A O 1
ATOM 1417 N N . THR A 1 184 ? 5.863 -3.133 -37.188 1 40.56 184 THR A N 1
ATOM 1418 C CA . THR A 1 184 ? 5.527 -4.535 -37.406 1 40.56 184 THR A CA 1
ATOM 1419 C C . THR A 1 184 ? 4.371 -4.961 -36.5 1 40.56 184 THR A C 1
ATOM 1421 O O . THR A 1 184 ? 4.281 -4.52 -35.375 1 40.56 184 THR A O 1
ATOM 1424 N N . LYS A 1 185 ? 3.416 -5.52 -37.156 1 46.09 185 LYS A N 1
ATOM 1425 C CA . LYS A 1 185 ? 2.189 -6.152 -36.688 1 46.09 185 LYS A CA 1
ATOM 1426 C C . LYS A 1 185 ? 2.465 -7.066 -35.5 1 46.09 185 LYS A C 1
ATOM 1428 O O . LYS A 1 185 ? 3.371 -7.902 -35.531 1 46.09 185 LYS A O 1
ATOM 1433 N N . VAL A 1 186 ? 2.166 -6.66 -34.188 1 48.06 186 VAL A N 1
ATOM 1434 C CA . VAL A 1 186 ? 2.092 -7.59 -33.062 1 48.06 186 VAL A CA 1
ATOM 1435 C C . VAL A 1 186 ? 1.752 -8.992 -33.562 1 48.06 186 VAL A C 1
ATOM 1437 O O . VAL A 1 186 ? 0.677 -9.203 -34.125 1 48.06 186 VAL A O 1
ATOM 1440 N N . THR A 1 187 ? 2.645 -9.711 -33.969 1 44.38 187 THR A N 1
ATOM 1441 C CA . THR A 1 187 ? 2.338 -11.078 -34.375 1 44.38 187 THR A CA 1
ATOM 1442 C C . THR A 1 187 ? 1.379 -11.734 -33.375 1 44.38 187 THR A C 1
ATOM 1444 O O . THR A 1 187 ? 1.553 -11.609 -32.156 1 44.38 187 THR A O 1
ATOM 1447 N N . GLU A 1 188 ? 0.204 -12.016 -33.938 1 50 188 GLU A N 1
ATOM 1448 C CA . GLU A 1 188 ? -0.77 -12.789 -33.156 1 50 188 GLU A CA 1
ATOM 1449 C C . GLU A 1 188 ? -0.127 -14.031 -32.562 1 50 188 GLU A C 1
ATOM 1451 O O . GLU A 1 188 ? 0.404 -14.883 -33.25 1 50 188 GLU A O 1
ATOM 1456 N N . THR A 1 189 ? 0.396 -13.922 -31.359 1 57.22 189 THR A N 1
ATOM 1457 C CA . THR A 1 189 ? 0.951 -15.078 -30.656 1 57.22 189 THR A CA 1
ATOM 1458 C C . THR A 1 189 ? -0.051 -16.234 -30.641 1 57.22 189 THR A C 1
ATOM 1460 O O . THR A 1 189 ? -1.248 -16.016 -30.438 1 57.22 189 THR A O 1
ATOM 1463 N N . LYS A 1 190 ? 0.42 -17.453 -31.219 1 66 190 LYS A N 1
ATOM 1464 C CA . LYS A 1 190 ? -0.375 -18.672 -31.219 1 66 190 LYS A CA 1
ATOM 1465 C C . LYS A 1 190 ? -1.026 -18.906 -29.859 1 66 190 LYS A C 1
ATOM 1467 O O . LYS A 1 190 ? -0.365 -18.828 -28.828 1 66 190 LYS A O 1
ATOM 1472 N N . VAL A 1 191 ? -2.342 -19.078 -29.969 1 80 191 VAL A N 1
ATOM 1473 C CA . VAL A 1 191 ? -3.117 -19.422 -28.781 1 80 191 VAL A CA 1
ATOM 1474 C C . VAL A 1 191 ? -2.85 -20.859 -28.375 1 80 191 VAL A C 1
ATOM 1476 O O . VAL A 1 191 ? -3.166 -21.797 -29.125 1 80 191 VAL A O 1
ATOM 1479 N N . VAL A 1 192 ? -2.146 -21.141 -27.328 1 87.75 192 VAL A N 1
ATOM 1480 C CA . VAL A 1 192 ? -1.918 -22.469 -26.781 1 87.75 192 VAL A CA 1
ATOM 1481 C C . VAL A 1 192 ? -2.934 -22.75 -25.672 1 87.75 192 VAL A C 1
ATOM 1483 O O . VAL A 1 192 ? -3.008 -22.016 -24.688 1 87.75 192 VAL A O 1
ATOM 1486 N N . LYS A 1 193 ? -3.701 -23.812 -25.938 1 91.25 193 LYS A N 1
ATOM 1487 C CA . LYS A 1 193 ? -4.711 -24.219 -24.969 1 91.25 193 LYS A CA 1
ATOM 1488 C C . LYS A 1 193 ? -4.191 -25.328 -24.047 1 91.25 193 LYS A C 1
ATOM 1490 O O . LYS A 1 193 ? -3.334 -26.109 -24.453 1 91.25 193 LYS A O 1
ATOM 1495 N N . PHE A 1 194 ? -4.723 -25.297 -22.844 1 93.25 194 PHE A N 1
ATOM 1496 C CA . PHE A 1 194 ? -4.402 -26.438 -21.984 1 93.25 194 PHE A CA 1
ATOM 1497 C C . PHE A 1 194 ? -5.074 -27.703 -22.5 1 93.25 194 PHE A C 1
ATOM 1499 O O . PHE A 1 194 ? -6.246 -27.688 -22.875 1 93.25 194 PHE A O 1
ATOM 1506 N N . PRO A 1 195 ? -4.438 -28.797 -22.5 1 91.38 195 PRO A N 1
ATOM 1507 C CA . PRO A 1 195 ? -4.918 -30 -23.188 1 91.38 195 PRO A CA 1
ATOM 1508 C C . PRO A 1 195 ? -6.059 -30.688 -22.453 1 91.38 195 PRO A C 1
ATOM 1510 O O . PRO A 1 195 ? -6.836 -31.438 -23.062 1 91.38 195 PRO A O 1
ATOM 1513 N N . ASN A 1 196 ? -6.238 -30.531 -21.156 1 92.5 196 ASN A N 1
ATOM 1514 C CA . ASN A 1 196 ? -7.227 -31.234 -20.344 1 92.5 196 ASN A CA 1
ATOM 1515 C C . ASN A 1 196 ? -8.242 -30.281 -19.734 1 92.5 196 ASN A C 1
ATOM 1517 O O . ASN A 1 196 ? -7.91 -29.125 -19.453 1 92.5 196 ASN A O 1
ATOM 1521 N N . PRO A 1 197 ? -9.469 -30.812 -19.547 1 94.69 197 PRO A N 1
ATOM 1522 C CA . PRO A 1 197 ? -10.453 -29.969 -18.859 1 94.69 197 PRO A CA 1
ATOM 1523 C C . PRO A 1 197 ? -10.141 -29.781 -17.375 1 94.69 197 PRO A C 1
ATOM 1525 O O . PRO A 1 197 ? -9.555 -30.672 -16.75 1 94.69 197 PRO A O 1
ATOM 1528 N N . PRO A 1 198 ? -10.523 -28.641 -16.844 1 97.19 198 PRO A N 1
ATOM 1529 C CA . PRO A 1 198 ? -10.297 -28.438 -15.414 1 97.19 198 PRO A CA 1
ATOM 1530 C C . PRO A 1 198 ? -11.258 -29.234 -14.539 1 97.19 198 PRO A C 1
ATOM 1532 O O . PRO A 1 198 ? -12.383 -29.531 -14.961 1 97.19 198 PRO A O 1
ATOM 1535 N N . ASP A 1 199 ? -10.812 -29.641 -13.336 1 97 199 ASP A N 1
ATOM 1536 C CA . ASP A 1 199 ? -11.68 -30.188 -12.297 1 97 199 ASP A CA 1
ATOM 1537 C C . ASP A 1 199 ? -12.445 -29.078 -11.578 1 97 199 ASP A C 1
ATOM 1539 O O . ASP A 1 199 ? -13.57 -29.281 -11.109 1 97 199 ASP A O 1
ATOM 1543 N N . PHE A 1 200 ? -11.898 -27.922 -11.398 1 97.5 200 PHE A N 1
ATOM 1544 C CA . PHE A 1 200 ? -12.484 -26.734 -10.781 1 97.5 200 PHE A CA 1
ATOM 1545 C C . PHE A 1 200 ? -11.969 -25.469 -11.445 1 97.5 200 PHE A C 1
ATOM 1547 O O . PHE A 1 200 ? -10.875 -25.453 -12 1 97.5 200 PHE A O 1
ATOM 1554 N N . SER A 1 201 ? -12.766 -24.469 -11.508 1 98 201 SER A N 1
ATOM 1555 C CA . SER A 1 201 ? -12.398 -23.203 -12.125 1 98 201 SER A CA 1
ATOM 1556 C C . SER A 1 201 ? -13.227 -22.047 -11.562 1 98 201 SER A C 1
ATOM 1558 O O . SER A 1 201 ? -14.219 -22.281 -10.867 1 98 201 SER A O 1
ATOM 1560 N N . LEU A 1 202 ? -12.781 -20.859 -11.734 1 97.31 202 LEU A N 1
ATOM 1561 C CA . LEU A 1 202 ? -13.555 -19.656 -11.445 1 97.31 202 LEU A CA 1
ATOM 1562 C C . LEU A 1 202 ? -13.25 -18.562 -12.461 1 97.31 202 LEU A C 1
ATOM 1564 O O . LEU A 1 202 ? -12.227 -18.609 -13.148 1 97.31 202 LEU A O 1
ATOM 1568 N N . THR A 1 203 ? -14.18 -17.688 -12.602 1 97.62 203 THR A N 1
ATOM 1569 C CA . THR A 1 203 ? -14.008 -16.531 -13.461 1 97.62 203 THR A CA 1
ATOM 1570 C C . THR A 1 203 ? -13.25 -15.422 -12.727 1 97.62 203 THR A C 1
ATOM 1572 O O . THR A 1 203 ? -13.5 -15.172 -11.547 1 97.62 203 THR A O 1
ATOM 1575 N N . PHE A 1 204 ? -12.289 -14.82 -13.414 1 98.19 204 PHE A N 1
ATOM 1576 C CA . PHE A 1 204 ? -11.445 -13.789 -12.828 1 98.19 204 PHE A CA 1
ATOM 1577 C C . PHE A 1 204 ? -11.336 -12.586 -13.766 1 98.19 204 PHE A C 1
ATOM 1579 O O . PHE A 1 204 ? -10.773 -12.688 -14.859 1 98.19 204 PHE A O 1
ATOM 1586 N N . THR A 1 205 ? -11.891 -11.461 -13.375 1 98.19 205 THR A N 1
ATOM 1587 C CA . THR A 1 205 ? -11.75 -10.188 -14.078 1 98.19 205 THR A CA 1
ATOM 1588 C C . THR A 1 205 ? -11.031 -9.164 -13.203 1 98.19 205 THR A C 1
ATOM 1590 O O . THR A 1 205 ? -11.648 -8.523 -12.352 1 98.19 205 THR A O 1
ATOM 1593 N N . PRO A 1 206 ? -9.711 -9.023 -13.406 1 97.75 206 PRO A N 1
ATOM 1594 C CA . PRO A 1 206 ? -8.977 -8.086 -12.562 1 97.75 206 PRO A CA 1
ATOM 1595 C C . PRO A 1 206 ? -9.484 -6.648 -12.703 1 97.75 206 PRO A C 1
ATOM 1597 O O . PRO A 1 206 ? -9.773 -6.199 -13.812 1 97.75 206 PRO A O 1
ATOM 1600 N N . THR A 1 207 ? -9.633 -5.961 -11.594 1 96.25 207 THR A N 1
ATOM 1601 C CA . THR A 1 207 ? -10.055 -4.566 -11.57 1 96.25 207 THR A CA 1
ATOM 1602 C C . THR A 1 207 ? -8.898 -3.652 -11.172 1 96.25 207 THR A C 1
ATOM 1604 O O . THR A 1 207 ? -7.93 -4.102 -10.562 1 96.25 207 THR A O 1
ATOM 1607 N N . PRO A 1 208 ? -9.008 -2.355 -11.523 1 94.44 208 PRO A N 1
ATOM 1608 C CA . PRO A 1 208 ? -7.992 -1.413 -11.047 1 94.44 208 PRO A CA 1
ATOM 1609 C C . PRO A 1 208 ? -7.875 -1.393 -9.523 1 94.44 208 PRO A C 1
ATOM 1611 O O . PRO A 1 208 ? -6.777 -1.248 -8.984 1 94.44 208 PRO A O 1
ATOM 1614 N N . THR A 1 209 ? -9.023 -1.579 -8.852 1 94.88 209 THR A N 1
ATOM 1615 C CA . THR A 1 209 ? -9.031 -1.574 -7.391 1 94.88 209 THR A CA 1
ATOM 1616 C C . THR A 1 209 ? -8.211 -2.74 -6.84 1 94.88 209 THR A C 1
ATOM 1618 O O . THR A 1 209 ? -7.383 -2.557 -5.949 1 94.88 209 THR A O 1
ATOM 1621 N N . LEU A 1 210 ? -8.398 -3.891 -7.375 1 97.44 210 LEU A N 1
ATOM 1622 C CA . LEU A 1 210 ? -7.645 -5.059 -6.934 1 97.44 210 LEU A CA 1
ATOM 1623 C C . LEU A 1 210 ? -6.152 -4.852 -7.145 1 97.44 210 LEU A C 1
ATOM 1625 O O . LEU A 1 210 ? -5.348 -5.125 -6.25 1 97.44 210 LEU A O 1
ATOM 1629 N N . LEU A 1 211 ? -5.797 -4.34 -8.328 1 97.5 211 LEU A N 1
ATOM 1630 C CA . LEU A 1 211 ? -4.387 -4.16 -8.648 1 97.5 211 LEU A CA 1
ATOM 1631 C C . LEU A 1 211 ? -3.754 -3.109 -7.742 1 97.5 211 LEU A C 1
ATOM 1633 O O . LEU A 1 211 ? -2.613 -3.271 -7.297 1 97.5 211 LEU A O 1
ATOM 1637 N N . LEU A 1 212 ? -4.484 -2.078 -7.445 1 96.56 212 LEU A N 1
ATOM 1638 C CA . LEU A 1 212 ? -3.947 -1.054 -6.555 1 96.56 212 LEU A CA 1
ATOM 1639 C C . LEU A 1 212 ? -3.76 -1.603 -5.145 1 96.56 212 LEU A C 1
ATOM 1641 O O . LEU A 1 212 ? -2.758 -1.307 -4.488 1 96.56 212 LEU A O 1
ATOM 1645 N N . ARG A 1 213 ? -4.758 -2.336 -4.66 1 97.75 213 ARG A N 1
ATOM 1646 C CA . ARG A 1 213 ? -4.66 -2.934 -3.334 1 97.75 213 ARG A CA 1
ATOM 1647 C C . ARG A 1 213 ? -3.475 -3.889 -3.25 1 97.75 213 ARG A C 1
ATOM 1649 O O . ARG A 1 213 ? -2.754 -3.908 -2.25 1 97.75 213 ARG A O 1
ATOM 1656 N N . PHE A 1 214 ? -3.264 -4.645 -4.27 1 98.69 214 PHE A N 1
ATOM 1657 C CA . PHE A 1 214 ? -2.133 -5.566 -4.266 1 98.69 214 PHE A CA 1
ATOM 1658 C C . PHE A 1 214 ? -0.815 -4.801 -4.348 1 98.69 214 PHE A C 1
ATOM 1660 O O . PHE A 1 214 ? 0.158 -5.16 -3.678 1 98.69 214 PHE A O 1
ATOM 1667 N N . SER A 1 215 ? -0.755 -3.734 -5.219 1 98.25 215 SER A N 1
ATOM 1668 C CA . SER A 1 215 ? 0.413 -2.861 -5.254 1 98.25 215 SER A CA 1
ATOM 1669 C C . SER A 1 215 ? 0.705 -2.271 -3.877 1 98.25 215 SER A C 1
ATOM 1671 O O . SER A 1 215 ? 1.865 -2.176 -3.471 1 98.25 215 SER A O 1
ATOM 1673 N N . ALA A 1 216 ? -0.349 -1.936 -3.176 1 98.31 216 ALA A N 1
ATOM 1674 C CA . ALA A 1 216 ? -0.187 -1.36 -1.844 1 98.31 216 ALA A CA 1
ATOM 1675 C C . ALA A 1 216 ? 0.393 -2.385 -0.872 1 98.31 216 ALA A C 1
ATOM 1677 O O . ALA A 1 216 ? 1.355 -2.096 -0.157 1 98.31 216 ALA A O 1
ATOM 1678 N N . LEU A 1 217 ? -0.135 -3.551 -0.902 1 98.5 217 LEU A N 1
ATOM 1679 C CA . LEU A 1 217 ? 0.277 -4.605 0.017 1 98.5 217 LEU A CA 1
ATOM 1680 C C . LEU A 1 217 ? 1.721 -5.02 -0.242 1 98.5 217 LEU A C 1
ATOM 1682 O O . LEU A 1 217 ? 2.434 -5.418 0.683 1 98.5 217 LEU A O 1
ATOM 1686 N N . THR A 1 218 ? 2.15 -4.938 -1.462 1 98.12 218 THR A N 1
ATOM 1687 C CA . THR A 1 218 ? 3.496 -5.367 -1.822 1 98.12 218 THR A CA 1
ATOM 1688 C C . THR A 1 218 ? 4.434 -4.168 -1.938 1 98.12 218 THR A C 1
ATOM 1690 O O . THR A 1 218 ? 5.609 -4.32 -2.277 1 98.12 218 THR A O 1
ATOM 1693 N N . PHE A 1 219 ? 3.885 -2.99 -1.664 1 97.94 219 PHE A N 1
ATOM 1694 C CA . PHE A 1 219 ? 4.613 -1.735 -1.8 1 97.94 219 PHE A CA 1
ATOM 1695 C C . PHE A 1 219 ? 5.305 -1.654 -3.156 1 97.94 219 PHE A C 1
ATOM 1697 O O . PHE A 1 219 ? 6.492 -1.325 -3.236 1 97.94 219 PHE A O 1
ATOM 1704 N N . ASN A 1 220 ? 4.547 -2.084 -4.191 1 95.5 220 ASN A N 1
ATOM 1705 C CA . ASN A 1 220 ? 5 -2.145 -5.578 1 95.5 220 ASN A CA 1
ATOM 1706 C C . ASN A 1 220 ? 4.539 -0.925 -6.375 1 95.5 220 ASN A C 1
ATOM 1708 O O . ASN A 1 220 ? 3.35 -0.785 -6.672 1 95.5 220 ASN A O 1
ATOM 1712 N N . ALA A 1 221 ? 5.48 -0.132 -6.812 1 93.81 221 ALA A N 1
ATOM 1713 C CA . ALA A 1 221 ? 5.133 1.112 -7.492 1 93.81 221 ALA A CA 1
ATOM 1714 C C . ALA A 1 221 ? 5.344 0.988 -9 1 93.81 221 ALA A C 1
ATOM 1716 O O . ALA A 1 221 ? 5.477 1.996 -9.703 1 93.81 221 ALA A O 1
ATOM 1717 N N . HIS A 1 222 ? 5.43 -0.242 -9.5 1 95.94 222 HIS A N 1
ATOM 1718 C CA . HIS A 1 222 ? 5.59 -0.442 -10.938 1 95.94 222 HIS A CA 1
ATOM 1719 C C . HIS A 1 222 ? 4.371 0.062 -11.703 1 95.94 222 HIS A C 1
ATOM 1721 O O . HIS A 1 222 ? 3.275 -0.481 -11.562 1 95.94 222 HIS A O 1
ATOM 1727 N N . LYS A 1 223 ? 4.594 0.958 -12.617 1 95.94 223 LYS A N 1
ATOM 1728 C CA . LYS A 1 223 ? 3.543 1.782 -13.211 1 95.94 223 LYS A CA 1
ATOM 1729 C C . LYS A 1 223 ? 2.654 0.958 -14.133 1 95.94 223 LYS A C 1
ATOM 1731 O O . LYS A 1 223 ? 1.503 1.322 -14.383 1 95.94 223 LYS A O 1
ATOM 1736 N N . ILE A 1 224 ? 3.088 -0.113 -14.633 1 96 224 ILE A N 1
ATOM 1737 C CA . ILE A 1 224 ? 2.328 -0.898 -15.602 1 96 224 ILE A CA 1
ATOM 1738 C C . ILE A 1 224 ? 1.093 -1.49 -14.93 1 96 224 ILE A C 1
ATOM 1740 O O . ILE A 1 224 ? 0.193 -1.997 -15.602 1 96 224 ILE A O 1
ATOM 1744 N N . HIS A 1 225 ? 1.022 -1.421 -13.586 1 96.75 225 HIS A N 1
ATOM 1745 C CA . HIS A 1 225 ? -0.073 -2.064 -12.867 1 96.75 225 HIS A CA 1
ATOM 1746 C C . HIS A 1 225 ? -1.188 -1.069 -12.562 1 96.75 225 HIS A C 1
ATOM 1748 O O . HIS A 1 225 ? -2.299 -1.468 -12.203 1 96.75 225 HIS A O 1
ATOM 1754 N N . PHE A 1 226 ? -0.948 0.249 -12.703 1 93.44 226 PHE A N 1
ATOM 1755 C CA . PHE A 1 226 ? -1.994 1.147 -12.234 1 93.44 226 PHE A CA 1
ATOM 1756 C C . PHE A 1 226 ? -2.053 2.408 -13.086 1 93.44 226 PHE A C 1
ATOM 1758 O O . PHE A 1 226 ? -2.998 3.193 -12.984 1 93.44 226 PHE A O 1
ATOM 1765 N N . ASP A 1 227 ? -1.064 2.709 -13.938 1 92.69 227 ASP A N 1
ATOM 1766 C CA . ASP A 1 227 ? -1.005 3.906 -14.773 1 92.69 227 ASP A CA 1
ATOM 1767 C C . ASP A 1 227 ? -1.339 3.578 -16.234 1 92.69 227 ASP A C 1
ATOM 1769 O O . ASP A 1 227 ? -0.483 3.1 -16.969 1 92.69 227 ASP A O 1
ATOM 1773 N N . PRO A 1 228 ? -2.512 3.939 -16.672 1 92 228 PRO A N 1
ATOM 1774 C CA . PRO A 1 228 ? -2.92 3.555 -18.016 1 92 228 PRO A CA 1
ATOM 1775 C C . PRO A 1 228 ? -2.133 4.289 -19.109 1 92 228 PRO A C 1
ATOM 1777 O O . PRO A 1 228 ? -1.916 3.744 -20.188 1 92 228 PRO A O 1
ATOM 1780 N N . ILE A 1 229 ? -1.726 5.52 -18.844 1 92.19 229 ILE A N 1
ATOM 1781 C CA . ILE A 1 229 ? -0.957 6.281 -19.812 1 92.19 229 ILE A CA 1
ATOM 1782 C C . ILE A 1 229 ? 0.412 5.633 -20.016 1 92.19 229 ILE A C 1
ATOM 1784 O O . ILE A 1 229 ? 0.819 5.363 -21.141 1 92.19 229 ILE A O 1
ATOM 1788 N N . PHE A 1 230 ? 1.013 5.336 -18.953 1 92.69 230 PHE A N 1
ATOM 1789 C CA . PHE A 1 230 ? 2.322 4.699 -19.031 1 92.69 230 PHE A CA 1
ATOM 1790 C C . PHE A 1 230 ? 2.219 3.338 -19.703 1 92.69 230 PHE A C 1
ATOM 1792 O O . PHE A 1 230 ? 3.008 3.023 -20.609 1 92.69 230 PHE A O 1
ATOM 1799 N N . SER A 1 231 ? 1.253 2.518 -19.281 1 93 231 SER A N 1
ATOM 1800 C CA . SER A 1 231 ? 1.082 1.179 -19.844 1 93 231 SER A CA 1
ATOM 1801 C C . SER A 1 231 ? 0.873 1.227 -21.344 1 93 231 SER A C 1
ATOM 1803 O O . SER A 1 231 ? 1.471 0.442 -22.094 1 93 231 SER A O 1
ATOM 1805 N N . ALA A 1 232 ? 0.137 2.188 -21.781 1 92.31 232 ALA A N 1
ATOM 1806 C CA . ALA A 1 232 ? -0.22 2.256 -23.203 1 92.31 232 ALA A CA 1
ATOM 1807 C C . ALA A 1 232 ? 0.859 2.977 -24 1 92.31 232 ALA A C 1
ATOM 1809 O O . ALA A 1 232 ? 1.339 2.457 -25.016 1 92.31 232 ALA A O 1
ATOM 1810 N N . GLN A 1 233 ? 1.331 4.094 -23.516 1 91.75 233 GLN A N 1
ATOM 1811 C CA . GLN A 1 233 ? 2.129 5 -24.328 1 91.75 233 GLN A CA 1
ATOM 1812 C C . GLN A 1 233 ? 3.617 4.68 -24.219 1 91.75 233 GLN A C 1
ATOM 1814 O O . GLN A 1 233 ? 4.398 4.996 -25.109 1 91.75 233 GLN A O 1
ATOM 1819 N N . VAL A 1 234 ? 3.969 4.055 -23.141 1 91.25 234 VAL A N 1
ATOM 1820 C CA . VAL A 1 234 ? 5.391 3.795 -22.953 1 91.25 234 VAL A CA 1
ATOM 1821 C C . VAL A 1 234 ? 5.688 2.318 -23.203 1 91.25 234 VAL A C 1
ATOM 1823 O O . VAL A 1 234 ? 6.609 1.98 -23.938 1 91.25 234 VAL A O 1
ATOM 1826 N N . GLU A 1 235 ? 4.855 1.434 -22.688 1 93.38 235 GLU A N 1
ATOM 1827 C CA . GLU A 1 235 ? 5.164 0.009 -22.766 1 93.38 235 GLU A CA 1
ATOM 1828 C C . GLU A 1 235 ? 4.297 -0.688 -23.812 1 93.38 235 GLU A C 1
ATOM 1830 O O . GLU A 1 235 ? 4.445 -1.889 -24.047 1 93.38 235 GLU A O 1
ATOM 1835 N N . ASN A 1 236 ? 3.324 -0.005 -24.406 1 92.38 236 ASN A N 1
ATOM 1836 C CA . ASN A 1 236 ? 2.518 -0.482 -25.516 1 92.38 236 ASN A CA 1
ATOM 1837 C C . ASN A 1 236 ? 1.614 -1.641 -25.109 1 92.38 236 ASN A C 1
ATOM 1839 O O . ASN A 1 236 ? 1.513 -2.641 -25.812 1 92.38 236 ASN A O 1
ATOM 1843 N N . TYR A 1 237 ? 1.092 -1.561 -23.922 1 93.88 237 TYR A N 1
ATOM 1844 C CA . TYR A 1 237 ? 0.065 -2.494 -23.469 1 93.88 237 TYR A CA 1
ATOM 1845 C C . TYR A 1 237 ? -1.328 -1.907 -23.672 1 93.88 237 TYR A C 1
ATOM 1847 O O . TYR A 1 237 ? -1.497 -0.686 -23.688 1 93.88 237 TYR A O 1
ATOM 1855 N N . ARG A 1 238 ? -2.273 -2.744 -23.828 1 93.81 238 ARG A N 1
ATOM 1856 C CA . ARG A 1 238 ? -3.619 -2.256 -24.109 1 93.81 238 ARG A CA 1
ATOM 1857 C C . ARG A 1 238 ? -4.32 -1.801 -22.828 1 93.81 238 ARG A C 1
ATOM 1859 O O . ARG A 1 238 ? -5.316 -1.08 -22.891 1 93.81 238 ARG A O 1
ATOM 1866 N N . ALA A 1 239 ? -3.854 -2.219 -21.672 1 94.94 239 ALA A N 1
ATOM 1867 C CA . ALA A 1 239 ? -4.352 -1.843 -20.359 1 94.94 239 ALA A CA 1
ATOM 1868 C C . ALA A 1 239 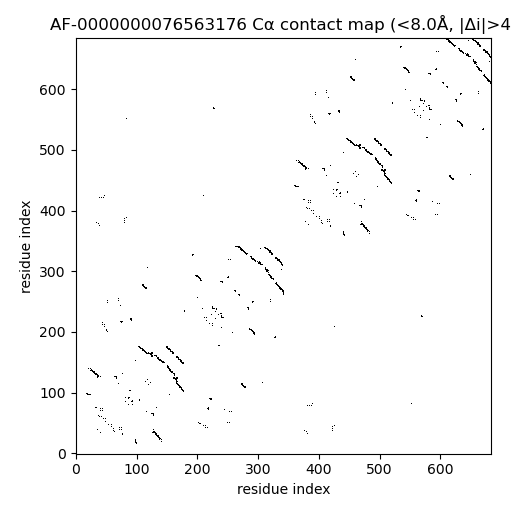? -3.338 -2.188 -19.266 1 94.94 239 ALA A C 1
ATOM 1870 O O . ALA A 1 239 ? -2.344 -2.867 -19.531 1 94.94 239 ALA A O 1
ATOM 1871 N N . PRO A 1 240 ? -3.555 -1.66 -18.062 1 96 240 PRO A N 1
ATOM 1872 C CA . PRO A 1 240 ? -2.688 -2.096 -16.969 1 96 240 PRO A CA 1
ATOM 1873 C C . PRO A 1 240 ? -2.705 -3.609 -16.766 1 96 240 PRO A C 1
ATOM 1875 O O . PRO A 1 240 ? -3.721 -4.258 -17.031 1 96 240 PRO A O 1
ATOM 1878 N N . LEU A 1 241 ? -1.573 -4.098 -16.312 1 97.75 241 LEU A N 1
ATOM 1879 C CA . LEU A 1 241 ? -1.353 -5.539 -16.25 1 97.75 241 LEU A CA 1
ATOM 1880 C C . LEU A 1 241 ? -1.535 -6.066 -14.836 1 97.75 241 LEU A C 1
ATOM 1882 O O . LEU A 1 241 ? -1.12 -5.422 -13.875 1 97.75 241 LEU A O 1
ATOM 1886 N N . CYS A 1 242 ? -2.141 -7.219 -14.773 1 98.06 242 CYS A N 1
ATOM 1887 C CA . CYS A 1 242 ? -2.152 -7.969 -13.523 1 98.06 242 CYS A CA 1
ATOM 1888 C C . CYS A 1 242 ? -0.739 -8.359 -13.109 1 98.06 242 CYS A C 1
ATOM 1890 O O . CYS A 1 242 ? 0.073 -8.758 -13.945 1 98.06 242 CYS A O 1
ATOM 1892 N N . HIS A 1 243 ? -0.457 -8.25 -11.828 1 98.38 243 HIS A N 1
ATOM 1893 C CA . HIS A 1 243 ? 0.856 -8.617 -11.305 1 98.38 243 HIS A CA 1
ATOM 1894 C C . HIS A 1 243 ? 1.136 -10.102 -11.508 1 98.38 243 HIS A C 1
ATOM 1896 O O . HIS A 1 243 ? 0.25 -10.938 -11.312 1 98.38 243 HIS A O 1
ATOM 1902 N N . GLY A 1 244 ? 2.379 -10.414 -11.898 1 97.81 244 GLY A N 1
ATOM 1903 C CA . GLY A 1 244 ? 2.785 -11.812 -11.883 1 97.81 244 GLY A CA 1
ATOM 1904 C C . GLY A 1 244 ? 2.566 -12.484 -10.539 1 97.81 244 GLY A C 1
ATOM 1905 O O . GLY A 1 244 ? 1.92 -13.531 -10.469 1 97.81 244 GLY A O 1
ATOM 1906 N N . PRO A 1 245 ? 3.045 -11.914 -9.5 1 98.12 245 PRO A N 1
ATOM 1907 C CA . PRO A 1 245 ? 2.844 -12.5 -8.172 1 98.12 245 PRO A CA 1
ATOM 1908 C C . PRO A 1 245 ? 1.368 -12.594 -7.789 1 98.12 245 PRO A C 1
ATOM 1910 O O . PRO A 1 245 ? 0.979 -13.492 -7.039 1 98.12 245 PRO A O 1
ATOM 1913 N N . LEU A 1 246 ? 0.534 -11.703 -8.219 1 98.56 246 LEU A N 1
ATOM 1914 C CA . LEU A 1 246 ? -0.891 -11.82 -7.93 1 98.56 246 LEU A CA 1
ATOM 1915 C C . LEU A 1 246 ? -1.478 -13.062 -8.594 1 98.56 246 LEU A C 1
ATOM 1917 O O . LEU A 1 246 ? -2.324 -13.742 -8.016 1 98.56 246 LEU A O 1
ATOM 1921 N N . SER A 1 247 ? -1.028 -13.367 -9.828 1 97.56 247 SER A N 1
ATOM 1922 C CA . SER A 1 247 ? -1.471 -14.594 -10.477 1 97.56 247 SER A CA 1
ATOM 1923 C C . SER A 1 247 ? -1.08 -15.828 -9.672 1 97.56 247 SER A C 1
ATOM 1925 O O . SER A 1 247 ? -1.854 -16.781 -9.57 1 97.56 247 SER A O 1
ATOM 1927 N N . GLN A 1 248 ? 0.13 -15.766 -9.125 1 98.06 248 GLN A N 1
ATOM 1928 C CA . GLN A 1 248 ? 0.577 -16.828 -8.234 1 98.06 248 GLN A CA 1
ATOM 1929 C C . GLN A 1 248 ? -0.374 -17 -7.055 1 98.06 248 GLN A C 1
ATOM 1931 O O . GLN A 1 248 ? -0.792 -18.109 -6.742 1 98.06 248 GLN A O 1
ATOM 1936 N N . VAL A 1 249 ? -0.751 -15.953 -6.426 1 98.56 249 VAL A N 1
ATOM 1937 C CA . VAL A 1 249 ? -1.606 -15.977 -5.242 1 98.56 249 VAL A CA 1
ATOM 1938 C C . VAL A 1 249 ? -2.98 -16.531 -5.609 1 98.56 249 VAL A C 1
ATOM 1940 O O . VAL A 1 249 ? -3.523 -17.375 -4.898 1 98.56 249 VAL A O 1
ATOM 1943 N N . ILE A 1 250 ? -3.51 -16.078 -6.727 1 98.31 250 ILE A N 1
ATOM 1944 C CA . ILE A 1 250 ? -4.855 -16.484 -7.125 1 98.31 250 ILE A CA 1
ATOM 1945 C C . ILE A 1 250 ? -4.887 -17.984 -7.406 1 98.31 250 ILE A C 1
ATOM 1947 O O . ILE A 1 250 ? -5.824 -18.672 -7.004 1 98.31 250 ILE A O 1
ATOM 1951 N N . LEU A 1 251 ? -3.85 -18.516 -8.078 1 98.69 251 LEU A N 1
ATOM 1952 C CA . LEU A 1 251 ? -3.781 -19.938 -8.375 1 98.69 251 LEU A CA 1
ATOM 1953 C C . LEU A 1 251 ? -3.656 -20.766 -7.09 1 98.69 251 LEU A C 1
ATOM 1955 O O . LEU A 1 251 ? -4.34 -21.766 -6.926 1 98.69 251 LEU A O 1
ATOM 1959 N N . LEU A 1 252 ? -2.818 -20.312 -6.215 1 98.38 252 LEU A N 1
ATOM 1960 C CA . LEU A 1 252 ? -2.613 -21.031 -4.957 1 98.38 252 LEU A CA 1
ATOM 1961 C C . LEU A 1 252 ? -3.881 -21 -4.109 1 98.38 252 LEU A C 1
ATOM 1963 O O . LEU A 1 252 ? -4.227 -22 -3.479 1 98.38 252 LEU A O 1
ATOM 1967 N N . GLU A 1 253 ? -4.562 -19.875 -4.062 1 97.94 253 GLU A N 1
ATOM 1968 C CA . GLU A 1 253 ? -5.797 -19.766 -3.291 1 97.94 253 GLU A CA 1
ATOM 1969 C C . GLU A 1 253 ? -6.902 -20.625 -3.902 1 97.94 253 GLU A C 1
ATOM 1971 O O . GLU A 1 253 ? -7.68 -21.25 -3.182 1 97.94 253 GLU A O 1
ATOM 1976 N N . LEU A 1 254 ? -6.973 -20.625 -5.23 1 98 254 LEU A N 1
ATOM 1977 C CA . LEU A 1 254 ? -7.922 -21.531 -5.875 1 98 254 LEU A CA 1
ATOM 1978 C C . LEU A 1 254 ? -7.688 -22.969 -5.434 1 98 254 LEU A C 1
ATOM 1980 O O . LEU A 1 254 ? -8.641 -23.688 -5.102 1 98 254 LEU A O 1
ATOM 1984 N N . LEU A 1 255 ? -6.43 -23.359 -5.492 1 97.69 255 LEU A N 1
ATOM 1985 C CA . LEU A 1 255 ? -6.09 -24.719 -5.082 1 97.69 255 LEU A CA 1
ATOM 1986 C C . LEU A 1 255 ? -6.48 -24.953 -3.629 1 97.69 255 LEU A C 1
ATOM 1988 O O . LEU A 1 255 ? -7.145 -25.953 -3.316 1 97.69 255 LEU A O 1
ATOM 1992 N N . ARG A 1 256 ? -6.078 -24.078 -2.762 1 95.44 256 ARG A N 1
ATOM 1993 C CA . ARG A 1 256 ? -6.352 -24.219 -1.333 1 95.44 256 ARG A CA 1
ATOM 1994 C C . ARG A 1 256 ? -7.84 -24.406 -1.074 1 95.44 256 ARG A C 1
ATOM 1996 O O . ARG A 1 256 ? -8.234 -25.266 -0.288 1 95.44 256 ARG A O 1
ATOM 2003 N N . LEU A 1 257 ? -8.68 -23.641 -1.724 1 94.31 257 LEU A N 1
ATOM 2004 C CA . LEU A 1 257 ? -10.125 -23.656 -1.521 1 94.31 257 LEU A CA 1
ATOM 2005 C C . LEU A 1 257 ? -10.742 -24.938 -2.057 1 94.31 257 LEU A C 1
ATOM 2007 O O . LEU A 1 257 ? -11.875 -25.281 -1.72 1 94.31 257 LEU A O 1
ATOM 2011 N N . ASN A 1 258 ? -10 -25.656 -2.898 1 95.56 258 ASN A N 1
ATOM 2012 C CA . ASN A 1 258 ? -10.562 -26.844 -3.52 1 95.56 258 ASN A CA 1
ATOM 2013 C C . ASN A 1 258 ? -9.867 -28.109 -3.021 1 95.56 258 ASN A C 1
ATOM 2015 O O . ASN A 1 258 ? -10.125 -29.203 -3.527 1 95.56 258 ASN A O 1
ATOM 2019 N N . LEU A 1 259 ? -8.945 -27.953 -2.111 1 93.5 259 LEU A N 1
ATOM 2020 C CA . LEU A 1 259 ? -8.391 -29.125 -1.424 1 93.5 259 LEU A CA 1
ATOM 2021 C C . LEU A 1 259 ? -9.383 -29.672 -0.399 1 93.5 259 LEU A C 1
ATOM 2023 O O . LEU A 1 259 ? -10.188 -28.922 0.149 1 93.5 259 LEU A O 1
ATOM 2027 N N . PRO A 1 260 ? -9.344 -31.016 -0.148 1 87.75 260 PRO A N 1
ATOM 2028 C CA . PRO A 1 260 ? -10.203 -31.531 0.917 1 87.75 260 PRO A CA 1
ATOM 2029 C C . PRO A 1 260 ? -9.938 -30.875 2.268 1 87.75 260 PRO A C 1
ATOM 2031 O O . PRO A 1 260 ? -8.789 -30.578 2.598 1 87.75 260 PRO A O 1
ATOM 2034 N N . PRO A 1 261 ? -10.992 -30.547 2.961 1 85.88 261 PRO A N 1
ATOM 2035 C CA . PRO A 1 261 ? -10.773 -29.969 4.289 1 85.88 261 PRO A CA 1
ATOM 2036 C C . PRO A 1 261 ? -10.078 -30.938 5.246 1 85.88 261 PRO A C 1
ATOM 2038 O O . PRO A 1 261 ? -10.133 -32.156 5.051 1 85.88 261 PRO A O 1
ATOM 2041 N N . PRO A 1 262 ? -9.383 -30.344 6.219 1 82.62 262 PRO A N 1
ATOM 2042 C CA . PRO A 1 262 ? -8.766 -31.219 7.203 1 82.62 262 PRO A CA 1
ATOM 2043 C C . PRO A 1 262 ? -9.773 -32.125 7.906 1 82.62 262 PRO A C 1
ATOM 2045 O O . PRO A 1 262 ? -10.883 -31.688 8.211 1 82.62 262 PRO A O 1
ATOM 2048 N N . GLN A 1 263 ? -9.461 -33.438 7.992 1 80.5 263 GLN A N 1
ATOM 2049 C CA . GLN A 1 263 ? -10.336 -34.438 8.602 1 80.5 263 GLN A CA 1
ATOM 2050 C C . GLN A 1 263 ? -10.117 -34.5 10.109 1 80.5 263 GLN A C 1
ATOM 2052 O O . GLN A 1 263 ? -9.438 -35.375 10.609 1 80.5 263 GLN A O 1
ATOM 2057 N N . GLY A 1 264 ? -10.445 -33.406 10.891 1 77.31 264 GLY A N 1
ATOM 2058 C CA . GLY A 1 264 ? -10.367 -33.375 12.344 1 77.31 264 GLY A CA 1
ATOM 2059 C C . GLY A 1 264 ? -9.062 -33.938 12.891 1 77.31 264 GLY A C 1
ATOM 2060 O O . GLY A 1 264 ? -8.164 -34.281 12.125 1 77.31 264 GLY A O 1
ATOM 2061 N N . PRO A 1 265 ? -8.977 -33.969 14.289 1 79.38 265 PRO A N 1
ATOM 2062 C CA . PRO A 1 265 ? -7.777 -34.531 14.922 1 79.38 265 PRO A CA 1
ATOM 2063 C C . PRO A 1 265 ? -7.52 -35.969 14.508 1 79.38 265 PRO A C 1
ATOM 2065 O O . PRO A 1 265 ? -8.43 -36.812 14.539 1 79.38 265 PRO A O 1
ATOM 2068 N N . GLY A 1 266 ? -6.387 -36.188 14.031 1 75.19 266 GLY A N 1
ATOM 2069 C CA . GLY A 1 266 ? -6.023 -37.531 13.594 1 75.19 266 GLY A CA 1
ATOM 2070 C C . GLY A 1 266 ? -6.32 -37.781 12.133 1 75.19 266 GLY A C 1
ATOM 2071 O O . GLY A 1 266 ? -5.926 -38.812 11.578 1 75.19 266 GLY A O 1
ATOM 2072 N N . GLY A 1 267 ? -6.977 -36.812 11.539 1 79.06 267 GLY A N 1
ATOM 2073 C CA . GLY A 1 267 ? -7.305 -36.938 10.133 1 79.06 267 GLY A CA 1
ATOM 2074 C C . GLY A 1 267 ? -6.246 -36.375 9.211 1 79.06 267 GLY A C 1
ATOM 2075 O O . GLY A 1 267 ? -5.117 -36.125 9.633 1 79.06 267 GLY A O 1
ATOM 2076 N N . LYS A 1 268 ? -6.559 -36.406 7.914 1 81.56 268 LYS A N 1
ATOM 2077 C CA . LYS A 1 268 ? -5.613 -35.938 6.898 1 81.56 268 LYS A CA 1
ATOM 2078 C C . LYS A 1 268 ? -5.746 -34.438 6.656 1 81.56 268 LYS A C 1
ATOM 2080 O O . LYS A 1 268 ? -6.84 -33.906 6.781 1 81.56 268 LYS A O 1
ATOM 2085 N N . LYS A 1 269 ? -4.633 -33.844 6.5 1 86 269 LYS A N 1
ATOM 2086 C CA . LYS A 1 269 ? -4.547 -32.469 6.082 1 86 269 LYS A CA 1
ATOM 2087 C C . LYS A 1 269 ? -3.709 -32.312 4.812 1 86 269 LYS A C 1
ATOM 2089 O O . LYS A 1 269 ? -2.76 -33.062 4.602 1 86 269 LYS A O 1
ATOM 2094 N N . TYR A 1 270 ? -4.062 -31.438 4.016 1 87.88 270 TYR A N 1
ATOM 2095 C CA . TYR A 1 270 ? -3.387 -31.219 2.744 1 87.88 270 TYR A CA 1
ATOM 2096 C C . TYR A 1 270 ? -2.596 -29.922 2.768 1 87.88 270 TYR A C 1
ATOM 2098 O O . TYR A 1 270 ? -3.127 -28.875 3.135 1 87.88 270 TYR A O 1
ATOM 2106 N N . ARG A 1 271 ? -1.335 -30.031 2.418 1 89.38 271 ARG A N 1
ATOM 2107 C CA . ARG A 1 271 ? -0.456 -28.859 2.455 1 89.38 271 ARG A CA 1
ATOM 2108 C C . ARG A 1 271 ? 0.317 -28.719 1.149 1 89.38 271 ARG A C 1
ATOM 2110 O O . ARG A 1 271 ? 0.964 -29.656 0.697 1 89.38 271 ARG A O 1
ATOM 2117 N N . VAL A 1 272 ? 0.291 -27.547 0.606 1 92.38 272 VAL A N 1
ATOM 2118 C CA . VAL A 1 272 ? 1.114 -27.281 -0.568 1 92.38 272 VAL A CA 1
ATOM 2119 C C . VAL A 1 272 ? 2.59 -27.266 -0.173 1 92.38 272 VAL A C 1
ATOM 2121 O O . VAL A 1 272 ? 2.982 -26.562 0.762 1 92.38 272 VAL A O 1
ATOM 2124 N N . ARG A 1 273 ? 3.416 -28.016 -0.902 1 91.5 273 ARG A N 1
ATOM 2125 C CA . ARG A 1 273 ? 4.836 -28.109 -0.574 1 91.5 273 ARG A CA 1
ATOM 2126 C C . ARG A 1 273 ? 5.691 -27.484 -1.67 1 91.5 273 ARG A C 1
ATOM 2128 O O . ARG A 1 273 ? 6.793 -27 -1.403 1 91.5 273 ARG A O 1
ATOM 2135 N N . LYS A 1 274 ? 5.184 -27.625 -2.818 1 93.56 274 LYS A N 1
ATOM 2136 C CA . LYS A 1 274 ? 5.898 -27.062 -3.963 1 93.56 274 LYS A CA 1
ATOM 2137 C C . LYS A 1 274 ? 4.93 -26.453 -4.973 1 93.56 274 LYS A C 1
ATOM 2139 O O . LYS A 1 274 ? 3.84 -26.984 -5.195 1 93.56 274 LYS A O 1
ATOM 2144 N N . PHE A 1 275 ? 5.262 -25.391 -5.523 1 96.44 275 PHE A N 1
ATOM 2145 C CA . PHE A 1 275 ? 4.512 -24.688 -6.562 1 96.44 275 PHE A CA 1
ATOM 2146 C C . PHE A 1 275 ? 5.449 -24.109 -7.613 1 96.44 275 PHE A C 1
ATOM 2148 O O . PHE A 1 275 ? 6.375 -23.359 -7.285 1 96.44 275 PHE A O 1
ATOM 2155 N N . GLU A 1 276 ? 5.293 -24.5 -8.852 1 98.06 276 GLU A N 1
ATOM 2156 C CA . GLU A 1 276 ? 6.078 -24 -9.977 1 98.06 276 GLU A CA 1
ATOM 2157 C C . GLU A 1 276 ? 5.18 -23.391 -11.047 1 98.06 276 GLU A C 1
ATOM 2159 O O . GLU A 1 276 ? 4.133 -23.953 -11.375 1 98.06 276 GLU A O 1
ATOM 2164 N N . TYR A 1 277 ? 5.562 -22.25 -11.578 1 98.38 277 TYR A N 1
ATOM 2165 C CA . TYR A 1 277 ? 4.676 -21.578 -12.516 1 98.38 277 TYR A CA 1
ATOM 2166 C C . TYR A 1 277 ? 5.473 -20.781 -13.539 1 98.38 277 TYR A C 1
ATOM 2168 O O . TYR A 1 277 ? 6.641 -20.453 -13.312 1 98.38 277 TYR A O 1
ATOM 2176 N N . ARG A 1 278 ? 4.898 -20.547 -14.672 1 98 278 ARG A N 1
ATOM 2177 C CA . ARG A 1 278 ? 5.391 -19.703 -15.766 1 98 278 ARG A CA 1
ATOM 2178 C C . ARG A 1 278 ? 4.309 -18.75 -16.25 1 98 278 ARG A C 1
ATOM 2180 O O . ARG A 1 278 ? 3.156 -19.141 -16.438 1 98 278 ARG A O 1
ATOM 2187 N N . ASN A 1 279 ? 4.699 -17.484 -16.297 1 97.5 279 ASN A N 1
ATOM 2188 C CA . ASN A 1 279 ? 3.828 -16.5 -16.922 1 97.5 279 ASN A CA 1
ATOM 2189 C C . ASN A 1 279 ? 4.059 -16.422 -18.422 1 97.5 279 A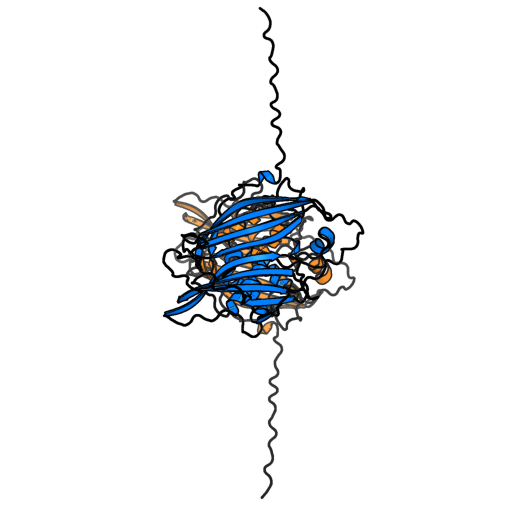SN A C 1
ATOM 2191 O O . ASN A 1 279 ? 5.16 -16.078 -18.875 1 97.5 279 ASN A O 1
ATOM 2195 N N . LEU A 1 280 ? 3.004 -16.672 -19.219 1 96.19 280 LEU A N 1
ATOM 2196 C CA . LEU A 1 280 ? 3.141 -16.875 -20.656 1 96.19 280 LEU A CA 1
ATOM 2197 C C . LEU A 1 280 ? 2.588 -15.68 -21.422 1 96.19 280 LEU A C 1
ATOM 2199 O O . LEU A 1 280 ? 3.027 -15.391 -22.547 1 96.19 280 LEU A O 1
ATOM 2203 N N . ALA A 1 281 ? 1.584 -15.078 -20.922 1 95.31 281 ALA A N 1
ATOM 2204 C CA . ALA A 1 281 ? 0.962 -13.898 -21.531 1 95.31 281 ALA A CA 1
ATOM 2205 C C . ALA A 1 281 ? 0.412 -12.961 -20.453 1 95.31 281 ALA A C 1
ATOM 2207 O O . ALA A 1 281 ? -0.002 -13.406 -19.391 1 95.31 281 ALA A O 1
ATOM 2208 N N . ALA A 1 282 ? 0.385 -11.703 -20.781 1 95.62 282 ALA A N 1
ATOM 2209 C CA . ALA A 1 282 ? -0.096 -10.688 -19.844 1 95.62 282 ALA A CA 1
ATOM 2210 C C . ALA A 1 282 ? -1.594 -10.836 -19.609 1 95.62 282 ALA A C 1
ATOM 2212 O O . ALA A 1 282 ? -2.346 -11.211 -20.5 1 95.62 282 ALA A O 1
ATOM 2213 N N . MET A 1 283 ? -2.029 -10.602 -18.406 1 97.69 283 MET A N 1
ATOM 2214 C CA . MET A 1 283 ? -3.441 -10.438 -18.078 1 97.69 283 MET A CA 1
ATOM 2215 C C . MET A 1 283 ? -3.785 -8.961 -17.875 1 97.69 283 MET A C 1
ATOM 2217 O O . MET A 1 283 ? -3.082 -8.242 -17.172 1 97.69 283 MET A O 1
ATOM 2221 N N . TYR A 1 284 ? -4.879 -8.531 -18.469 1 97.44 284 TYR A N 1
ATOM 2222 C CA . TYR A 1 284 ? -5.207 -7.109 -18.516 1 97.44 284 TYR A CA 1
ATOM 2223 C C . TYR A 1 284 ? -6.422 -6.805 -17.641 1 97.44 284 TYR A C 1
ATOM 2225 O O . TYR A 1 284 ? -7.375 -7.59 -17.609 1 97.44 284 TYR A O 1
ATOM 2233 N N . VAL A 1 285 ? -6.352 -5.66 -17.016 1 96.56 285 VAL A N 1
ATOM 2234 C CA . VAL A 1 285 ? -7.5 -5.137 -16.281 1 96.56 285 VAL A CA 1
ATOM 2235 C C . VAL A 1 285 ? -8.734 -5.133 -17.188 1 96.56 285 VAL A C 1
ATOM 2237 O O . VAL A 1 285 ? -8.648 -4.762 -18.359 1 96.56 285 VAL A O 1
ATOM 2240 N N . GLY A 1 286 ? -9.797 -5.66 -16.625 1 96.62 286 GLY A N 1
ATOM 2241 C CA . GLY A 1 286 ? -11.07 -5.555 -17.312 1 96.62 286 GLY A CA 1
ATOM 2242 C C . GLY A 1 286 ? -11.375 -6.742 -18.203 1 96.62 286 GLY A C 1
ATOM 2243 O O . GLY A 1 286 ? -12.508 -6.91 -18.672 1 96.62 286 GLY A O 1
ATOM 2244 N N . GLU A 1 287 ? -10.43 -7.547 -18.484 1 97.69 287 GLU A N 1
ATOM 2245 C CA . GLU A 1 287 ? -10.656 -8.727 -19.328 1 97.69 287 GLU A CA 1
ATOM 2246 C C . GLU A 1 287 ? -11.016 -9.945 -18.484 1 97.69 287 GLU A C 1
ATOM 2248 O O . GLU A 1 287 ? -10.484 -10.117 -17.375 1 97.69 287 GLU A O 1
ATOM 2253 N N . LYS A 1 288 ? -11.883 -10.773 -19.062 1 98.06 288 LYS A N 1
ATOM 2254 C CA . LYS A 1 288 ? -12.383 -11.938 -18.328 1 98.06 288 LYS A CA 1
ATOM 2255 C C . LYS A 1 288 ? -11.477 -13.148 -18.547 1 98.06 288 LYS A C 1
ATOM 2257 O O . LYS A 1 288 ? -11.297 -13.609 -19.672 1 98.06 288 LYS A O 1
ATOM 2262 N N . TYR A 1 289 ? -10.93 -13.688 -17.469 1 98.38 289 TYR A N 1
ATOM 2263 C CA . TYR A 1 289 ? -10.094 -14.883 -17.484 1 98.38 289 TYR A CA 1
ATOM 2264 C C . TYR A 1 289 ? -10.766 -16.031 -16.719 1 98.38 289 TYR A C 1
ATOM 2266 O O . TYR A 1 289 ? -11.719 -15.812 -15.977 1 98.38 289 TYR A O 1
ATOM 2274 N N . THR A 1 290 ? -10.312 -17.203 -17.031 1 98.44 290 THR A N 1
ATOM 2275 C CA . THR A 1 290 ? -10.734 -18.359 -16.266 1 98.44 290 THR A CA 1
ATOM 2276 C C . THR A 1 290 ? -9.547 -19 -15.539 1 98.44 290 THR A C 1
ATOM 2278 O O . THR A 1 290 ? -8.555 -19.359 -16.172 1 98.44 290 THR A O 1
ATOM 2281 N N . ILE A 1 291 ? -9.586 -19.016 -14.242 1 98.75 291 ILE A N 1
ATOM 2282 C CA . ILE A 1 291 ? -8.57 -19.672 -13.43 1 98.75 291 ILE A CA 1
ATOM 2283 C C . ILE A 1 291 ? -8.961 -21.125 -13.188 1 98.75 291 ILE A C 1
ATOM 2285 O O . ILE A 1 291 ? -10.062 -21.406 -12.703 1 98.75 291 ILE A O 1
ATOM 2289 N N . CYS A 1 292 ? -8 -22.047 -13.484 1 98.69 292 CYS A N 1
ATOM 2290 C CA . CYS A 1 292 ? -8.367 -23.453 -13.555 1 98.69 292 CYS A CA 1
ATOM 2291 C C . CYS A 1 292 ? -7.398 -24.297 -12.742 1 98.69 292 CYS A C 1
ATOM 2293 O O . CYS A 1 292 ? -6.246 -23.922 -12.539 1 98.69 292 CYS A O 1
ATOM 2295 N N . GLY A 1 293 ? -7.891 -25.469 -12.281 1 98.12 293 GLY A N 1
ATOM 2296 C CA . GLY A 1 293 ? -7.078 -26.484 -11.641 1 98.12 293 GLY A CA 1
ATOM 2297 C C . GLY A 1 293 ? -7.574 -27.891 -11.898 1 98.12 293 GLY A C 1
ATOM 2298 O O . GLY A 1 293 ? -8.758 -28.094 -12.188 1 98.12 293 GLY A O 1
ATOM 2299 N N . ARG A 1 294 ? -6.621 -28.812 -11.875 1 96.75 294 ARG A N 1
ATOM 2300 C CA . ARG A 1 294 ? -6.957 -30.219 -12.055 1 96.75 294 ARG A CA 1
ATOM 2301 C C . ARG A 1 294 ? -5.961 -31.125 -11.32 1 96.75 294 ARG A C 1
ATOM 2303 O O . ARG A 1 294 ? -4.762 -30.844 -11.312 1 96.75 294 ARG A O 1
ATOM 2310 N N . LEU A 1 295 ? -6.484 -32.219 -10.758 1 94.38 295 LEU A N 1
ATOM 2311 C CA . LEU A 1 295 ? -5.602 -33.25 -10.227 1 94.38 295 LEU A CA 1
ATOM 2312 C C . LEU A 1 295 ? -4.926 -34.031 -11.359 1 94.38 295 LEU A C 1
ATOM 2314 O O . LEU A 1 295 ? -5.598 -34.5 -12.273 1 94.38 295 LEU A O 1
ATOM 2318 N N . LYS A 1 296 ? -3.574 -34.031 -11.312 1 90.56 296 LYS A N 1
ATOM 2319 C CA . LYS A 1 296 ? -2.842 -34.812 -12.312 1 90.56 296 LYS A CA 1
ATOM 2320 C C . LYS A 1 296 ? -2.98 -36.312 -12.055 1 90.56 296 LYS A C 1
ATOM 2322 O O . LYS A 1 296 ? -2.559 -36.812 -11.008 1 90.56 296 LYS A O 1
ATOM 2327 N N . ARG A 1 297 ? -3.809 -37.188 -12.625 1 76.12 297 ARG A N 1
ATOM 2328 C CA . ARG A 1 297 ? -4.137 -38.594 -12.391 1 76.12 297 ARG A CA 1
ATOM 2329 C C . ARG A 1 297 ? -3 -39.5 -12.836 1 76.12 297 ARG A C 1
ATOM 2331 O O . ARG A 1 297 ? -2.762 -40.562 -12.234 1 76.12 297 ARG A O 1
ATOM 2338 N N . GLU A 1 298 ? -2.484 -39.281 -13.953 1 63.78 298 GLU A N 1
ATOM 2339 C CA . GLU A 1 298 ? -1.564 -40.281 -14.484 1 63.78 298 GLU A CA 1
ATOM 2340 C C . GLU A 1 298 ? -0.348 -40.438 -13.57 1 63.78 298 GLU A C 1
ATOM 2342 O O . GLU A 1 298 ? 0.307 -41.5 -13.586 1 63.78 298 GLU A O 1
ATOM 2347 N N . HIS A 1 299 ? 0.165 -39.375 -13 1 54.59 299 HIS A N 1
ATOM 2348 C CA . HIS A 1 299 ? 1.447 -39.625 -12.352 1 54.59 299 HIS A CA 1
ATOM 2349 C C . HIS A 1 299 ? 1.258 -40.094 -10.914 1 54.59 299 HIS A C 1
ATOM 2351 O O . HIS A 1 299 ? 0.299 -39.688 -10.25 1 54.59 299 HIS A O 1
ATOM 2357 N N . GLY A 1 300 ? 1.759 -41.281 -10.5 1 47.88 300 GLY A N 1
ATOM 2358 C CA . GLY A 1 300 ? 1.949 -41.969 -9.227 1 47.88 300 GLY A CA 1
ATOM 2359 C C . GLY A 1 300 ? 2.119 -41 -8.062 1 47.88 300 GLY A C 1
ATOM 2360 O O . GLY A 1 300 ? 2.326 -39.812 -8.258 1 47.88 300 GLY A O 1
ATOM 2361 N N . GLU A 1 301 ? 1.648 -41.5 -6.91 1 49.56 301 GLU A N 1
ATOM 2362 C CA . GLU A 1 301 ? 2.002 -40.938 -5.609 1 49.56 301 GLU A CA 1
ATOM 2363 C C . GLU A 1 301 ? 3.439 -40.406 -5.602 1 49.56 301 GLU A C 1
ATOM 2365 O O . GLU A 1 301 ? 4.344 -41.094 -6.105 1 49.56 301 GLU A O 1
ATOM 2370 N N . VAL A 1 302 ? 3.523 -39.156 -5.871 1 52 302 VAL A N 1
ATOM 2371 C CA . VAL A 1 302 ? 4.871 -38.656 -5.602 1 52 302 VAL A CA 1
ATOM 2372 C C . VAL A 1 302 ? 5.242 -38.938 -4.148 1 52 302 VAL A C 1
ATOM 2374 O O . VAL A 1 302 ? 4.43 -38.75 -3.242 1 52 302 VAL A O 1
ATOM 2377 N N . GLN A 1 303 ? 6.129 -39.906 -3.979 1 46.41 303 GLN A N 1
ATOM 2378 C CA . GLN A 1 303 ? 6.652 -40.125 -2.637 1 46.41 303 GLN A CA 1
ATOM 2379 C C . GLN A 1 303 ? 7.523 -38.969 -2.18 1 46.41 303 GLN A C 1
ATOM 2381 O O . GLN A 1 303 ? 8.438 -38.562 -2.893 1 46.41 303 GLN A O 1
ATOM 2386 N N . PHE A 1 304 ? 6.977 -38.062 -1.378 1 46.34 304 PHE A N 1
ATOM 2387 C CA . PHE A 1 304 ? 7.836 -37.094 -0.706 1 46.34 304 PHE A CA 1
ATOM 2388 C C . PHE A 1 304 ? 8.82 -37.812 0.224 1 46.34 304 PHE A C 1
ATOM 2390 O O . PHE A 1 304 ? 8.5 -38.844 0.802 1 46.34 304 PHE A O 1
ATOM 2397 N N . GLY A 1 305 ? 10.148 -38 -0.091 1 41.91 305 GLY A N 1
ATOM 2398 C CA . GLY A 1 305 ? 11.102 -38.594 0.822 1 41.91 305 GLY A CA 1
ATOM 2399 C C . GLY A 1 305 ? 10.773 -38.344 2.281 1 41.91 305 GLY A C 1
ATOM 2400 O O . GLY A 1 305 ? 9.852 -37.594 2.596 1 41.91 305 GLY A O 1
ATOM 2401 N N . GLU A 1 306 ? 11.281 -3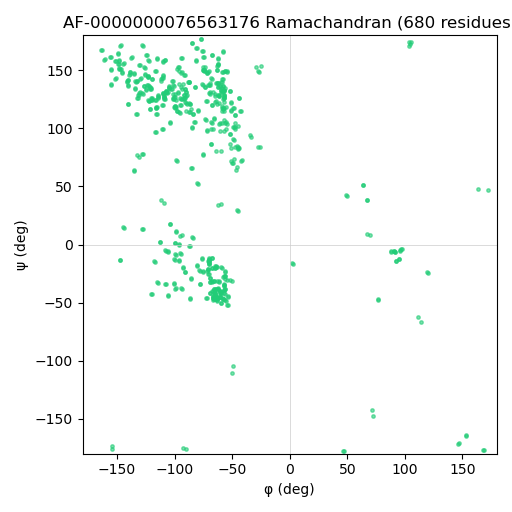9.406 3.209 1 39.34 306 GLU A N 1
ATOM 2402 C CA . GLU A 1 306 ? 11.211 -39.312 4.668 1 39.34 306 GLU A CA 1
ATOM 2403 C C . GLU A 1 306 ? 11.656 -37.969 5.172 1 39.34 306 GLU A C 1
ATOM 2405 O O . GLU A 1 306 ? 12.75 -37.5 4.852 1 39.34 306 GLU A O 1
ATOM 2410 N N . GLU A 1 307 ? 10.938 -37 4.887 1 39.28 307 GLU A N 1
ATOM 2411 C CA . GLU A 1 307 ? 11.477 -35.844 5.594 1 39.28 307 GLU A CA 1
ATOM 2412 C C . GLU A 1 307 ? 11.562 -36.094 7.094 1 39.28 307 GLU A C 1
ATOM 2414 O O . GLU A 1 307 ? 10.797 -36.906 7.637 1 39.28 307 GLU A O 1
ATOM 2419 N N . VAL A 1 308 ? 12.617 -35.75 7.656 1 35.72 308 VAL A N 1
ATOM 2420 C CA . VAL A 1 308 ? 12.906 -35.875 9.078 1 35.72 308 VAL A CA 1
ATOM 2421 C C . VAL A 1 308 ? 11.727 -35.344 9.898 1 35.72 308 VAL A C 1
ATOM 2423 O O . VAL A 1 308 ? 11.469 -34.156 9.906 1 35.72 308 VAL A O 1
ATOM 2426 N N . GLY A 1 309 ? 10.773 -36.312 10.453 1 39.94 309 GLY A N 1
ATOM 2427 C CA . GLY A 1 309 ? 9.695 -36.344 11.438 1 39.94 309 GLY A CA 1
ATOM 2428 C C . GLY A 1 309 ? 8.328 -36.531 10.812 1 39.94 309 GLY A C 1
ATOM 2429 O O . GLY A 1 309 ? 7.367 -36.875 11.508 1 39.94 309 GLY A O 1
ATOM 2430 N N . GLU A 1 310 ? 7.805 -35.656 9.969 1 44.88 310 GLU A N 1
ATOM 2431 C CA . GLU A 1 310 ? 6.453 -35.938 9.5 1 44.88 310 GLU A CA 1
ATOM 2432 C C . GLU A 1 310 ? 6.477 -36.844 8.273 1 44.88 310 GLU A C 1
ATOM 2434 O O . GLU A 1 310 ? 7.32 -36.688 7.387 1 44.88 310 GLU A O 1
ATOM 2439 N N . GLU A 1 311 ? 6 -38 8.359 1 45.44 311 GLU A N 1
ATOM 2440 C CA . GLU A 1 311 ? 5.754 -38.969 7.301 1 45.44 311 GLU A CA 1
ATOM 2441 C C . GLU A 1 311 ? 5.008 -38.344 6.129 1 45.44 311 GLU A C 1
ATOM 2443 O O . GLU A 1 311 ? 3.898 -37.844 6.297 1 45.44 311 GLU A O 1
ATOM 2448 N N . VAL A 1 312 ? 5.637 -37.531 5.324 1 50.03 312 VAL A N 1
ATOM 2449 C CA . VAL A 1 312 ? 4.891 -37.219 4.105 1 50.03 312 VAL A CA 1
ATOM 2450 C C . VAL A 1 312 ? 4.711 -38.5 3.287 1 50.03 312 VAL A C 1
ATOM 2452 O O . VAL A 1 312 ? 5.688 -39.062 2.797 1 50.03 312 VAL A O 1
ATOM 2455 N N . GLY A 1 313 ? 3.768 -39.312 3.621 1 52.56 313 GLY A N 1
ATOM 2456 C CA . GLY A 1 313 ? 3.449 -40.438 2.729 1 52.56 313 GLY A CA 1
ATOM 2457 C C . GLY A 1 313 ? 3.264 -40 1.287 1 52.56 313 GLY A C 1
ATOM 2458 O O . GLY A 1 313 ? 3.998 -39.156 0.791 1 52.56 313 GLY A O 1
ATOM 2459 N N . GLU A 1 314 ? 1.897 -39.938 0.754 1 62.28 314 GLU A N 1
ATOM 2460 C CA . GLU A 1 314 ? 1.379 -39.812 -0.604 1 62.28 314 GLU A CA 1
ATOM 2461 C C . GLU A 1 314 ? 1.198 -38.344 -0.989 1 62.28 314 GLU A C 1
ATOM 2463 O O . GLU A 1 314 ? 0.848 -37.531 -0.148 1 62.28 314 GLU A O 1
ATOM 2468 N N . GLY A 1 315 ? 2 -37.75 -2.072 1 79.56 315 GLY A N 1
ATOM 2469 C CA . GLY A 1 315 ? 1.791 -36.406 -2.604 1 79.56 315 GLY A CA 1
ATOM 2470 C C . GLY A 1 315 ? 0.9 -36.406 -3.832 1 79.56 315 GLY A C 1
ATOM 2471 O O . GLY A 1 315 ? 0.854 -37.375 -4.59 1 79.56 315 GLY A O 1
ATOM 2472 N N . LEU A 1 316 ? -0.025 -35.469 -3.846 1 87.25 316 LEU A N 1
ATOM 2473 C CA . LEU A 1 316 ? -0.874 -35.219 -5 1 87.25 316 LEU A CA 1
ATOM 2474 C C . LEU A 1 316 ? -0.296 -34.062 -5.848 1 87.25 316 LEU A C 1
ATOM 2476 O O . LEU A 1 316 ? 0.304 -33.125 -5.316 1 87.25 316 LEU A O 1
ATOM 2480 N N . VAL A 1 317 ? -0.348 -34.25 -7.133 1 93.62 317 VAL A N 1
ATOM 2481 C CA . VAL A 1 317 ? 0.123 -33.219 -8.039 1 93.62 317 VAL A CA 1
ATOM 2482 C C . VAL A 1 317 ? -1.064 -32.562 -8.75 1 93.62 317 VAL A C 1
ATOM 2484 O O . VAL A 1 317 ? -1.9 -33.281 -9.328 1 93.62 317 VAL A O 1
ATOM 2487 N N . TYR A 1 318 ? -1.128 -31.297 -8.648 1 96.19 318 TYR A N 1
ATOM 2488 C CA . TYR A 1 318 ? -2.166 -30.531 -9.32 1 96.19 318 TYR A CA 1
ATOM 2489 C C . TYR A 1 318 ? -1.573 -29.672 -10.43 1 96.19 318 TYR A C 1
ATOM 2491 O O . TYR A 1 318 ? -0.457 -29.156 -10.305 1 96.19 318 TYR A O 1
ATOM 2499 N N . GLU A 1 319 ? -2.291 -29.547 -11.562 1 97.5 319 GLU A N 1
ATOM 2500 C CA . GLU A 1 319 ? -2.016 -28.578 -12.617 1 97.5 319 GLU A CA 1
ATOM 2501 C C . GLU A 1 319 ? -2.961 -27.391 -12.523 1 97.5 319 GLU A C 1
ATOM 2503 O O . GLU A 1 319 ? -4.168 -27.547 -12.336 1 97.5 319 GLU A O 1
ATOM 2508 N N . LEU A 1 320 ? -2.428 -26.234 -12.531 1 98.5 320 LEU A N 1
ATOM 2509 C CA . LEU A 1 320 ? -3.188 -25 -12.445 1 98.5 320 LEU A CA 1
ATOM 2510 C C . LEU A 1 320 ? -2.85 -24.078 -13.609 1 98.5 320 LEU A C 1
ATOM 2512 O O . LEU A 1 320 ? -1.722 -24.078 -14.109 1 98.5 320 LEU A O 1
ATOM 2516 N N . TRP A 1 321 ? -3.844 -23.312 -14.086 1 98.62 321 TRP A N 1
ATOM 2517 C CA . TRP A 1 321 ? -3.559 -22.391 -15.18 1 98.62 321 TRP A CA 1
ATOM 2518 C C . TRP A 1 321 ? -4.621 -21.297 -15.258 1 98.62 321 TRP A C 1
ATOM 2520 O O . TRP A 1 321 ? -5.668 -21.391 -14.617 1 98.62 321 TRP A O 1
ATOM 2530 N N . ALA A 1 322 ? -4.285 -20.203 -15.898 1 98.62 322 ALA A N 1
ATOM 2531 C CA . ALA A 1 322 ? -5.215 -19.125 -16.25 1 98.62 322 ALA A CA 1
ATOM 2532 C C . ALA A 1 322 ? -5.449 -19.094 -17.766 1 98.62 322 ALA A C 1
ATOM 2534 O O . ALA A 1 322 ? -4.496 -19.078 -18.547 1 98.62 322 ALA A O 1
ATOM 2535 N N . GLU A 1 323 ? -6.691 -19.047 -18.156 1 97.88 323 GLU A N 1
ATOM 2536 C CA . GLU A 1 323 ? -7.066 -18.984 -19.578 1 97.88 323 GLU A CA 1
ATOM 2537 C C . GLU A 1 323 ? -7.438 -17.562 -19.969 1 97.88 323 GLU A C 1
ATOM 2539 O O . GLU A 1 323 ? -8.18 -16.875 -19.266 1 97.88 323 GLU A O 1
ATOM 2544 N N . THR A 1 324 ? -6.957 -17.172 -21.125 1 96.81 324 THR A N 1
ATOM 2545 C CA . THR A 1 324 ? -7.297 -15.859 -21.672 1 96.81 324 THR A CA 1
ATOM 2546 C C . THR A 1 324 ? -8.711 -15.867 -22.25 1 96.81 324 THR A C 1
ATOM 2548 O O . THR A 1 324 ? -9.32 -16.938 -22.406 1 96.81 324 THR A O 1
ATOM 2551 N N . PRO A 1 325 ? -9.219 -14.695 -22.516 1 94.81 325 PRO A N 1
ATOM 2552 C CA . PRO A 1 325 ? -10.547 -14.625 -23.141 1 94.81 325 PRO A CA 1
ATOM 2553 C C . PRO A 1 325 ? -10.625 -15.406 -24.453 1 94.81 325 PRO A C 1
ATOM 2555 O O . PRO A 1 325 ? -11.695 -15.898 -24.812 1 94.81 325 PRO A O 1
ATOM 2558 N N . LYS A 1 326 ? -9.562 -15.633 -25.094 1 92.88 326 LYS A N 1
ATOM 2559 C CA . LYS A 1 326 ? -9.523 -16.344 -26.375 1 92.88 326 LYS A CA 1
ATOM 2560 C C . LYS A 1 326 ? -9.195 -17.828 -26.172 1 92.88 326 LYS A C 1
ATOM 2562 O O . LYS A 1 326 ? -9.016 -18.562 -27.141 1 92.88 326 LYS A O 1
ATOM 2567 N N . GLY A 1 327 ? -9.016 -18.188 -24.938 1 92.12 327 GLY A N 1
ATOM 2568 C CA . GLY A 1 327 ? -8.828 -19.594 -24.625 1 92.12 327 GLY A CA 1
ATOM 2569 C C . GLY A 1 327 ? -7.371 -20 -24.5 1 92.12 327 GLY A C 1
ATOM 2570 O O . GLY A 1 327 ? -7.062 -21.141 -24.172 1 92.12 327 GLY A O 1
ATOM 2571 N N . GLY A 1 328 ? -6.465 -19.047 -24.766 1 95.31 328 GLY A N 1
ATOM 2572 C CA . GLY A 1 328 ? -5.047 -19.328 -24.594 1 95.31 328 GLY A CA 1
ATOM 2573 C C . GLY A 1 328 ? -4.602 -19.297 -23.141 1 95.31 328 GLY A C 1
ATOM 2574 O O . GLY A 1 328 ? -5.41 -19.047 -22.25 1 95.31 328 GLY A O 1
ATOM 2575 N N . LEU A 1 329 ? -3.324 -19.609 -22.922 1 97.44 329 LEU A N 1
ATOM 2576 C CA . LEU A 1 329 ? -2.777 -19.672 -21.562 1 97.44 329 LEU A CA 1
ATOM 2577 C C . LEU A 1 329 ? -2.07 -18.359 -21.219 1 97.44 329 LEU A C 1
ATOM 2579 O O . LEU A 1 329 ? -1.262 -17.859 -22 1 97.44 329 LEU A O 1
ATOM 2583 N N . SER A 1 330 ? -2.395 -17.812 -20.062 1 97.56 330 SER A N 1
ATOM 2584 C CA . SER A 1 330 ? -1.656 -16.672 -19.531 1 97.56 330 SER A CA 1
ATOM 2585 C C . SER A 1 330 ? -0.638 -17.109 -18.484 1 97.56 330 SER A C 1
ATOM 2587 O O . SER A 1 330 ? 0.452 -16.547 -18.391 1 97.56 330 SER A O 1
ATOM 2589 N N . VAL A 1 331 ? -1.004 -18.094 -17.656 1 98.06 331 VAL A N 1
ATOM 2590 C CA . VAL A 1 331 ? -0.147 -18.672 -16.641 1 98.06 331 VAL A CA 1
ATOM 2591 C C . VAL A 1 331 ? -0.354 -20.188 -16.578 1 98.06 331 VAL A C 1
ATOM 2593 O O . VAL A 1 331 ? -1.473 -20.672 -16.766 1 98.06 331 VAL A O 1
ATOM 2596 N N . LYS A 1 332 ? 0.659 -20.906 -16.391 1 98.25 332 LYS A N 1
ATOM 2597 C CA . LYS A 1 332 ? 0.609 -22.344 -16.109 1 98.25 332 LYS A CA 1
ATOM 2598 C C . LYS A 1 332 ? 1.439 -22.688 -14.883 1 98.25 332 LYS A C 1
ATOM 2600 O O . LYS A 1 332 ? 2.518 -22.141 -14.68 1 98.25 332 LYS A O 1
ATOM 2605 N N . ALA A 1 333 ? 0.928 -23.641 -14.117 1 98.5 333 ALA A N 1
ATOM 2606 C CA . ALA A 1 333 ? 1.612 -23.984 -12.875 1 98.5 333 ALA A CA 1
ATOM 2607 C C . ALA A 1 333 ? 1.368 -25.438 -12.5 1 98.5 333 ALA A C 1
ATOM 2609 O O . ALA A 1 333 ? 0.44 -26.062 -13.008 1 98.5 333 ALA A O 1
ATOM 2610 N N . THR A 1 334 ? 2.23 -25.969 -11.711 1 97.12 334 THR A N 1
ATOM 2611 C CA . THR A 1 334 ? 2.088 -27.25 -11.055 1 97.12 334 THR A CA 1
ATOM 2612 C C . THR A 1 334 ? 2.301 -27.125 -9.547 1 97.12 334 THR A C 1
ATOM 2614 O O . THR A 1 334 ? 3.195 -26.406 -9.102 1 97.12 334 THR A O 1
ATOM 2617 N N . ALA A 1 335 ? 1.449 -27.781 -8.82 1 96.38 335 ALA A N 1
ATOM 2618 C CA . ALA A 1 335 ? 1.573 -27.781 -7.367 1 96.38 335 ALA A CA 1
ATOM 2619 C C . ALA A 1 335 ? 1.647 -29.203 -6.82 1 96.38 335 ALA A C 1
ATOM 2621 O O . ALA A 1 335 ? 0.897 -30.078 -7.25 1 96.38 335 ALA A O 1
ATOM 2622 N N . THR A 1 336 ? 2.578 -29.406 -5.941 1 93.62 336 THR A N 1
ATOM 2623 C CA . THR A 1 336 ? 2.65 -30.656 -5.191 1 93.62 336 THR A CA 1
ATOM 2624 C C . THR A 1 336 ? 2.061 -30.484 -3.793 1 93.62 336 THR A C 1
ATOM 2626 O O . THR A 1 336 ? 2.482 -29.594 -3.043 1 93.62 336 THR A O 1
ATOM 2629 N N . VAL A 1 337 ? 1.123 -31.344 -3.455 1 91.88 337 VAL A N 1
ATOM 2630 C CA . VAL A 1 337 ? 0.414 -31.266 -2.184 1 91.88 337 VAL A CA 1
ATOM 2631 C C . VAL A 1 337 ? 0.712 -32.5 -1.348 1 91.88 337 VAL A C 1
ATOM 2633 O O . VAL A 1 337 ? 0.478 -33.625 -1.794 1 91.88 337 VAL A O 1
ATOM 2636 N N . ALA A 1 338 ? 1.189 -32.25 -0.193 1 88.19 338 ALA A N 1
ATOM 2637 C CA . ALA A 1 338 ? 1.438 -33.344 0.74 1 88.19 338 ALA A CA 1
ATOM 2638 C C . ALA A 1 338 ? 0.194 -33.656 1.566 1 88.19 338 ALA A C 1
ATOM 2640 O O . ALA A 1 338 ? -0.538 -32.75 1.964 1 88.19 338 ALA A O 1
ATOM 2641 N N . VAL A 1 339 ? -0.011 -34.906 1.761 1 84.31 339 VAL A N 1
ATOM 2642 C CA . VAL A 1 339 ? -1.035 -35.375 2.695 1 84.31 339 VAL A CA 1
ATOM 2643 C C . VAL A 1 339 ? -0.401 -35.656 4.055 1 84.31 339 VAL A C 1
ATOM 2645 O O . VAL A 1 339 ? 0.441 -36.562 4.172 1 84.31 339 VAL A O 1
ATOM 2648 N N . VAL A 1 340 ? -0.785 -34.844 5.039 1 81.25 340 VAL A N 1
ATOM 2649 C CA . VAL A 1 340 ? -0.156 -35 6.348 1 81.25 340 VAL A CA 1
ATOM 2650 C C . VAL A 1 340 ? -1.225 -35.25 7.406 1 81.25 340 VAL A C 1
ATOM 2652 O O . VAL A 1 340 ? -2.414 -35.031 7.168 1 81.25 340 VAL A O 1
ATOM 2655 N N . ASN A 1 341 ? -0.799 -35.812 8.477 1 77.38 341 ASN A N 1
ATOM 2656 C CA . ASN A 1 341 ? -1.734 -36.031 9.57 1 77.38 341 ASN A CA 1
ATOM 2657 C C . ASN A 1 341 ? -2.074 -34.719 10.289 1 77.38 341 ASN A C 1
ATOM 2659 O O . ASN A 1 341 ? -1.207 -33.875 10.477 1 77.38 341 ASN A O 1
ATOM 2663 N N . ALA A 1 342 ? -3.363 -34.531 10.562 1 69.5 342 ALA A N 1
ATOM 2664 C CA . ALA A 1 342 ? -3.822 -33.312 11.242 1 69.5 342 ALA A CA 1
ATOM 2665 C C . ALA A 1 342 ? -3.488 -33.344 12.727 1 69.5 342 ALA A C 1
ATOM 2667 O O . ALA A 1 342 ? -3.473 -34.438 13.336 1 69.5 342 ALA A O 1
ATOM 2668 N N . MET B 1 1 ? -75.625 -16.5 4.922 1 34 1 MET B N 1
ATOM 2669 C CA . MET B 1 1 ? -74.312 -16.391 5.445 1 34 1 MET B CA 1
ATOM 2670 C C . MET B 1 1 ? -73.438 -15.422 4.602 1 34 1 MET B C 1
ATOM 2672 O O . MET B 1 1 ? -73.312 -15.625 3.398 1 34 1 MET B O 1
ATOM 2676 N N . THR B 1 2 ? -73.438 -14.133 5.016 1 43.91 2 THR B N 1
ATOM 2677 C CA . THR B 1 2 ? -72.875 -12.977 4.324 1 43.91 2 THR B CA 1
ATOM 2678 C C . THR B 1 2 ? -71.375 -13.141 4.129 1 43.91 2 THR B C 1
ATOM 2680 O O . THR B 1 2 ? -70.688 -13.609 5.027 1 43.91 2 THR B O 1
ATOM 2683 N N . PRO B 1 3 ? -70.875 -13.109 2.893 1 45.25 3 PRO B N 1
ATOM 2684 C CA . PRO B 1 3 ? -69.438 -13.367 2.553 1 45.25 3 PRO B CA 1
ATOM 2685 C C . PRO B 1 3 ? -68.5 -12.43 3.275 1 45.25 3 PRO B C 1
ATOM 2687 O O . PRO B 1 3 ? -68.875 -11.289 3.592 1 45.25 3 PRO B O 1
ATOM 2690 N N . PRO B 1 4 ? -67.5 -12.969 4.082 1 39.47 4 PRO B N 1
ATOM 2691 C CA . PRO B 1 4 ? -66.562 -12.141 4.844 1 39.47 4 PRO B CA 1
ATOM 2692 C C . PRO B 1 4 ? -65.812 -11.156 3.961 1 39.47 4 PRO B C 1
ATOM 2694 O O . PRO B 1 4 ? -65.5 -11.461 2.807 1 39.47 4 PRO B O 1
ATOM 2697 N N . ARG B 1 5 ? -65.938 -9.781 4.16 1 36.66 5 ARG B N 1
ATOM 2698 C CA . ARG B 1 5 ? -65.25 -8.672 3.508 1 36.66 5 ARG B CA 1
ATOM 2699 C C . ARG B 1 5 ? -63.781 -8.75 3.738 1 36.66 5 ARG B C 1
ATOM 2701 O O . ARG B 1 5 ? -63.312 -8.867 4.879 1 36.66 5 ARG B O 1
ATOM 2708 N N . PHE B 1 6 ? -63.031 -9.156 2.725 1 36.84 6 PHE B N 1
ATOM 2709 C CA . PHE B 1 6 ? -61.562 -9.164 2.73 1 36.84 6 PHE B CA 1
ATOM 2710 C C . PHE B 1 6 ? -61.031 -7.773 3.021 1 36.84 6 PHE B C 1
ATOM 2712 O O . PHE B 1 6 ? -61.344 -6.809 2.334 1 36.84 6 PHE B O 1
ATOM 2719 N N . LEU B 1 7 ? -60.656 -7.43 4.277 1 38.5 7 LEU B N 1
ATOM 2720 C CA . LEU B 1 7 ? -60.031 -6.156 4.586 1 38.5 7 LEU B CA 1
ATOM 2721 C C . LEU B 1 7 ? -58.719 -5.984 3.785 1 38.5 7 LEU B C 1
ATOM 2723 O O . LEU B 1 7 ? -57.906 -6.902 3.723 1 38.5 7 LEU B O 1
ATOM 2727 N N . PRO B 1 8 ? -58.656 -4.938 2.939 1 37.88 8 PRO B N 1
ATOM 2728 C CA . PRO B 1 8 ? -57.438 -4.715 2.158 1 37.88 8 PRO B CA 1
ATOM 2729 C C . PRO B 1 8 ? -56.188 -4.559 3.033 1 37.88 8 PRO B C 1
ATOM 2731 O O . PRO B 1 8 ? -56.281 -4.066 4.16 1 37.88 8 PRO B O 1
ATOM 2734 N N . LEU B 1 9 ? -55.219 -5.434 2.98 1 32.56 9 LEU B N 1
ATOM 2735 C CA . LEU B 1 9 ? -53.906 -5.305 3.594 1 32.56 9 LEU B CA 1
ATOM 2736 C C . LEU B 1 9 ? -53.25 -3.979 3.213 1 32.56 9 LEU B C 1
ATOM 2738 O O . LEU B 1 9 ? -53.125 -3.672 2.027 1 32.56 9 LEU B O 1
ATOM 2742 N N . ARG B 1 10 ? -53.406 -2.939 4.082 1 32.19 10 ARG B N 1
ATOM 2743 C CA . ARG B 1 10 ? -52.625 -1.719 3.865 1 32.19 10 ARG B CA 1
ATOM 2744 C C . ARG B 1 10 ? -51.156 -2.037 3.635 1 32.19 10 ARG B C 1
ATOM 2746 O O . ARG B 1 10 ? -50.5 -2.686 4.465 1 32.19 10 ARG B O 1
ATOM 2753 N N . CYS B 1 11 ? -50.656 -2.033 2.424 1 31.94 11 CYS B N 1
ATOM 2754 C CA . CYS B 1 11 ? -49.219 -2.043 2.094 1 31.94 11 CYS B CA 1
ATOM 2755 C C . CYS B 1 11 ? -48.5 -0.952 2.854 1 31.94 11 CYS B C 1
ATOM 2757 O O . CYS B 1 11 ? -48.781 0.233 2.695 1 31.94 11 CYS B O 1
ATOM 2759 N N . LEU B 1 12 ? -48.125 -1.161 4.066 1 32.53 12 LEU B N 1
ATOM 2760 C CA . LEU B 1 12 ? -47.188 -0.221 4.676 1 32.53 12 LEU B CA 1
ATOM 2761 C C . LEU B 1 12 ? -46.031 0.113 3.717 1 32.53 12 LEU B C 1
ATOM 2763 O O . LEU B 1 12 ? -45.25 -0.767 3.338 1 32.53 12 LEU B O 1
ATOM 2767 N N . SER B 1 13 ? -46.25 1.046 2.865 1 33.56 13 SER B N 1
ATOM 2768 C CA . SER B 1 13 ? -45.125 1.612 2.119 1 33.56 13 SER B CA 1
ATOM 2769 C C . SER B 1 13 ? -44 1.993 3.047 1 33.56 13 SER B C 1
ATOM 2771 O O . SER B 1 13 ? -44.125 2.883 3.887 1 33.56 13 SER B O 1
ATOM 2773 N N . THR B 1 14 ? -43.312 1.078 3.641 1 36.81 14 THR B N 1
ATOM 2774 C CA . THR B 1 14 ? -42.062 1.523 4.234 1 36.81 14 THR B CA 1
ATOM 2775 C C . THR B 1 14 ? -41.281 2.434 3.273 1 36.81 14 THR B C 1
ATOM 2777 O O . THR B 1 14 ? -40.875 1.999 2.199 1 36.81 14 THR B O 1
ATOM 2780 N N . THR B 1 15 ? -41.562 3.648 3.209 1 37.12 15 THR B N 1
ATOM 2781 C CA . THR B 1 15 ? -40.75 4.625 2.502 1 37.12 15 THR B CA 1
ATOM 2782 C C . THR B 1 15 ? -39.281 4.41 2.814 1 37.12 15 THR B C 1
ATOM 2784 O O . THR B 1 15 ? -38.844 4.527 3.967 1 37.12 15 THR B O 1
ATOM 2787 N N . ILE B 1 16 ? -38.594 3.553 2.195 1 43.31 16 ILE B N 1
ATOM 2788 C CA . ILE B 1 16 ? -37.125 3.539 2.236 1 43.31 16 ILE B CA 1
ATOM 2789 C C . ILE B 1 16 ? -36.594 4.965 2.109 1 43.31 16 ILE B C 1
ATOM 2791 O O . ILE B 1 16 ? -36.719 5.586 1.052 1 43.31 16 ILE B O 1
ATOM 2795 N N . THR B 1 17 ? -36.719 5.816 3.107 1 48.94 17 THR B N 1
ATOM 2796 C CA . THR B 1 17 ? -36.188 7.172 3.125 1 48.94 17 THR B CA 1
ATOM 2797 C C . THR B 1 17 ? -34.719 7.176 2.67 1 48.94 17 THR B C 1
ATOM 2799 O O . THR B 1 17 ? -33.938 6.371 3.141 1 48.94 17 THR B O 1
ATOM 2802 N N . THR B 1 18 ? -34.469 7.73 1.542 1 61.22 18 THR B N 1
ATOM 2803 C CA . THR B 1 18 ? -33.125 7.934 0.993 1 61.22 18 THR B CA 1
ATOM 2804 C C . THR B 1 18 ? -32.219 8.609 2.018 1 61.22 18 THR B C 1
ATOM 2806 O O . THR B 1 18 ? -32.594 9.617 2.623 1 61.22 18 THR B O 1
ATOM 2809 N N . PRO B 1 19 ? -31.25 7.961 2.455 1 68 19 PRO B N 1
ATOM 2810 C CA . PRO B 1 19 ? -30.359 8.555 3.455 1 68 19 PRO B CA 1
ATOM 2811 C C . PRO B 1 19 ? -29.906 9.969 3.076 1 68 19 PRO B C 1
ATOM 2813 O O . PRO B 1 19 ? -29.609 10.227 1.907 1 68 19 PRO B O 1
ATOM 2816 N N . THR B 1 20 ? -30.281 11.039 3.926 1 80.62 20 THR B N 1
ATOM 2817 C CA . THR B 1 20 ? -29.828 12.422 3.801 1 80.62 20 THR B CA 1
ATOM 2818 C C . THR B 1 20 ? -28.453 12.594 4.43 1 80.62 20 THR B C 1
ATOM 2820 O O . THR B 1 20 ? -28.016 11.758 5.215 1 80.62 20 THR B O 1
ATOM 2823 N N . PRO B 1 21 ? -27.766 13.609 4.02 1 85.5 21 PRO B N 1
ATOM 2824 C CA . PRO B 1 21 ? -26.484 13.891 4.656 1 85.5 21 PRO B CA 1
ATOM 2825 C C . PRO B 1 21 ? -26.562 13.93 6.18 1 85.5 21 PRO B C 1
ATOM 2827 O O . PRO B 1 21 ? -25.672 13.445 6.867 1 85.5 21 PRO B O 1
ATOM 2830 N N . GLU B 1 22 ? -27.672 14.328 6.641 1 86.25 22 GLU B N 1
ATOM 2831 C CA . GLU B 1 22 ? -27.844 14.438 8.086 1 86.25 22 GLU B CA 1
ATOM 2832 C C . GLU B 1 22 ? -27.922 13.062 8.742 1 86.25 22 GLU B C 1
ATOM 2834 O O . GLU B 1 22 ? -27.641 12.914 9.93 1 86.25 22 GLU B O 1
ATOM 2839 N N . SER B 1 23 ? -28.25 12.102 7.934 1 87.44 23 SER B N 1
ATOM 2840 C CA . SER B 1 23 ? -28.375 10.75 8.469 1 87.44 23 SER B CA 1
ATOM 2841 C C . SER B 1 23 ? -27.016 10.18 8.852 1 87.44 23 SER B C 1
ATOM 2843 O O . SER B 1 23 ? -26.938 9.188 9.578 1 87.44 23 SER B O 1
ATOM 2845 N N . LEU B 1 24 ? -25.938 10.828 8.43 1 91.69 24 LEU B N 1
ATOM 2846 C CA . LEU B 1 24 ? -24.594 10.375 8.734 1 91.69 24 LEU B CA 1
ATOM 2847 C C . LEU B 1 24 ? -24.203 10.75 10.156 1 91.69 24 LEU B C 1
ATOM 2849 O O . LEU B 1 24 ? -23.281 10.156 10.734 1 91.69 24 LEU B O 1
ATOM 2853 N N . LEU B 1 25 ? -24.906 11.781 10.68 1 93.44 25 LEU B N 1
ATOM 2854 C CA . LEU B 1 25 ? -24.531 12.273 12 1 93.44 25 LEU B CA 1
ATOM 2855 C C . LEU B 1 25 ? -24.703 11.188 13.055 1 93.44 25 LEU B C 1
ATOM 2857 O O . LEU B 1 25 ? -25.75 10.516 13.102 1 93.44 25 LEU B O 1
ATOM 2861 N N . GLY B 1 26 ? -23.672 10.93 13.867 1 94.5 26 GLY B N 1
ATOM 2862 C CA . GLY B 1 26 ? -23.734 9.961 14.938 1 94.5 26 GLY B CA 1
ATOM 2863 C C . GLY B 1 26 ? -23.375 8.555 14.5 1 94.5 26 GLY B C 1
ATOM 2864 O O . GLY B 1 26 ? -23.266 7.645 15.328 1 94.5 26 GLY B O 1
ATOM 2865 N N . ARG B 1 27 ? -23.172 8.414 13.203 1 95.12 27 ARG B N 1
ATOM 2866 C CA . ARG B 1 27 ? -22.766 7.098 12.719 1 95.12 27 ARG B CA 1
ATOM 2867 C C . ARG B 1 27 ? -21.453 6.656 13.359 1 95.12 27 ARG B C 1
ATOM 2869 O O . ARG B 1 27 ? -20.516 7.441 13.469 1 95.12 27 ARG B O 1
ATOM 2876 N N . ARG B 1 28 ? -21.484 5.406 13.852 1 96.94 28 ARG B N 1
ATOM 2877 C CA . ARG B 1 28 ? -20.297 4.766 14.391 1 96.94 28 ARG B CA 1
ATOM 2878 C C . ARG B 1 28 ? -19.828 3.633 13.477 1 96.94 28 ARG B C 1
ATOM 2880 O O . ARG B 1 28 ? -20.625 2.793 13.062 1 96.94 28 ARG B O 1
ATOM 2887 N N . TYR B 1 29 ? -18.609 3.664 13.164 1 96.19 29 TYR B N 1
ATOM 2888 C CA . TYR B 1 29 ? -18.031 2.623 12.312 1 96.19 29 TYR B CA 1
ATOM 2889 C C . TYR B 1 29 ? -17.422 1.51 13.156 1 96.19 29 TYR B C 1
ATOM 2891 O O . TYR B 1 29 ? -17.156 1.697 14.344 1 96.19 29 TYR B O 1
ATOM 2899 N N . ARG B 1 30 ? -17.25 0.34 12.508 1 95.38 30 ARG B N 1
ATOM 2900 C CA . ARG B 1 30 ? -16.578 -0.761 13.188 1 95.38 30 ARG B CA 1
ATOM 2901 C C . ARG B 1 30 ? -15.164 -0.364 13.594 1 95.38 30 ARG B C 1
ATOM 2903 O O . ARG B 1 30 ? -14.43 0.235 12.812 1 95.38 30 ARG B O 1
ATOM 2910 N N . PRO B 1 31 ? -14.781 -0.664 14.875 1 97.38 31 PRO B N 1
ATOM 2911 C CA . PRO B 1 31 ? -13.422 -0.338 15.305 1 97.38 31 PRO B CA 1
ATOM 2912 C C . PRO B 1 31 ? -12.359 -1.015 14.438 1 97.38 31 PRO B C 1
ATOM 2914 O O . PRO B 1 31 ? -12.57 -2.125 13.945 1 97.38 31 PRO B O 1
ATOM 2917 N N . LEU B 1 32 ? -11.25 -0.38 14.289 1 97.81 32 LEU B N 1
ATOM 2918 C CA . LEU B 1 32 ? -10.133 -0.867 13.477 1 97.81 32 LEU B CA 1
ATOM 2919 C C . LEU B 1 32 ? -8.953 -1.263 14.359 1 97.81 32 LEU B C 1
ATOM 2921 O O . LEU B 1 32 ? -8.188 -0.402 14.805 1 97.81 32 LEU B O 1
ATOM 2925 N N . PRO B 1 33 ? -8.797 -2.549 14.633 1 97.56 33 PRO B N 1
ATOM 2926 C CA . PRO B 1 33 ? -7.57 -2.977 15.305 1 97.56 33 PRO B CA 1
ATOM 2927 C C . PRO B 1 33 ? -6.359 -2.98 14.375 1 97.56 33 PRO B C 1
ATOM 2929 O O . PRO B 1 33 ? -6.508 -3.182 13.164 1 97.56 33 PRO B O 1
ATOM 2932 N N . ASP B 1 34 ? -5.199 -2.75 14.922 1 97.62 34 ASP B N 1
ATOM 2933 C CA . ASP B 1 34 ? -3.963 -2.824 14.148 1 97.62 34 ASP B CA 1
ATOM 2934 C C . ASP B 1 34 ? -2.768 -3.113 15.055 1 97.62 34 ASP B C 1
ATOM 2936 O O . ASP B 1 34 ? -2.824 -2.879 16.266 1 97.62 34 ASP B O 1
ATOM 2940 N N . ILE B 1 35 ? -1.802 -3.744 14.508 1 96.31 35 ILE B N 1
ATOM 2941 C CA . ILE B 1 35 ? -0.467 -3.742 15.102 1 96.31 35 ILE B CA 1
ATOM 2942 C C . ILE B 1 35 ? 0.364 -2.617 14.484 1 96.31 35 ILE B C 1
ATOM 2944 O O . ILE B 1 35 ? 0.465 -2.508 13.258 1 96.31 35 ILE B O 1
ATOM 2948 N N . LEU B 1 36 ? 0.858 -1.813 15.375 1 97.56 36 LEU B N 1
ATOM 2949 C CA . LEU B 1 36 ? 1.68 -0.72 14.867 1 97.56 36 LEU B CA 1
ATOM 2950 C C . LEU B 1 36 ? 3.055 -1.226 14.438 1 97.56 36 LEU B C 1
ATOM 2952 O O . LEU B 1 36 ? 4.055 -0.952 15.102 1 97.56 36 LEU B O 1
ATOM 2956 N N . SER B 1 37 ? 3.064 -1.825 13.289 1 97.75 37 SER B N 1
ATOM 2957 C CA . SER B 1 37 ? 4.258 -2.486 12.773 1 97.75 37 SER B CA 1
ATOM 2958 C C . SER B 1 37 ? 5.391 -1.492 12.555 1 97.75 37 SER B C 1
ATOM 2960 O O . SER B 1 37 ? 5.18 -0.407 12.008 1 97.75 37 SER B O 1
ATOM 2962 N N . PRO B 1 38 ? 6.629 -1.916 13 1 97.75 38 PRO B N 1
ATOM 2963 C CA . PRO B 1 38 ? 7.793 -1.089 12.672 1 97.75 38 PRO B CA 1
ATOM 2964 C C . PRO B 1 38 ? 7.949 -0.854 11.172 1 97.75 38 PRO B C 1
ATOM 2966 O O . PRO B 1 38 ? 8.484 0.179 10.758 1 97.75 38 PRO B O 1
ATOM 2969 N N . THR B 1 39 ? 7.445 -1.778 10.398 1 98.12 39 THR B N 1
ATOM 2970 C CA . THR B 1 39 ? 7.582 -1.723 8.945 1 98.12 39 THR B CA 1
ATOM 2971 C C . THR B 1 39 ? 6.891 -0.484 8.383 1 98.12 39 THR B C 1
ATOM 2973 O O . THR B 1 39 ? 7.473 0.253 7.586 1 98.12 39 THR B O 1
ATOM 2976 N N . ASN B 1 40 ? 5.699 -0.211 8.812 1 98.31 40 ASN B N 1
ATOM 2977 C CA . ASN B 1 40 ? 4.945 0.934 8.312 1 98.31 40 ASN B CA 1
ATOM 2978 C C . ASN B 1 40 ? 5.629 2.252 8.664 1 98.31 40 ASN B C 1
ATOM 2980 O O . ASN B 1 40 ? 5.77 3.131 7.812 1 98.31 40 ASN B O 1
ATOM 2984 N N . ALA B 1 41 ? 6.031 2.355 9.938 1 98.12 41 ALA B N 1
ATOM 2985 C CA . ALA B 1 41 ? 6.719 3.572 10.375 1 98.12 41 ALA B CA 1
ATOM 2986 C C . ALA B 1 41 ? 8.008 3.785 9.586 1 98.12 41 ALA B C 1
ATOM 2988 O O . ALA B 1 41 ? 8.312 4.906 9.172 1 98.12 41 ALA B O 1
ATOM 2989 N N . HIS B 1 42 ? 8.695 2.738 9.359 1 98 42 HIS B N 1
ATOM 2990 C CA . HIS B 1 42 ? 9.953 2.816 8.625 1 98 42 HIS B CA 1
ATOM 2991 C C . HIS B 1 42 ? 9.719 3.229 7.176 1 98 42 HIS B C 1
ATOM 2993 O O . HIS B 1 42 ? 10.438 4.086 6.648 1 98 42 HIS B O 1
ATOM 2999 N N . LEU B 1 43 ? 8.75 2.605 6.543 1 98.06 43 LEU B N 1
ATOM 3000 C CA . LEU B 1 43 ? 8.469 2.914 5.145 1 98.06 43 LEU B CA 1
ATOM 3001 C C . LEU B 1 43 ? 8.031 4.367 4.984 1 98.06 43 LEU B C 1
ATOM 3003 O O . LEU B 1 43 ? 8.352 5.008 3.982 1 98.06 43 LEU B O 1
ATOM 3007 N N . LEU B 1 44 ? 7.27 4.863 5.934 1 98.19 44 LEU B N 1
ATOM 3008 C CA . LEU B 1 44 ? 6.902 6.273 5.879 1 98.19 44 LEU B CA 1
ATOM 3009 C C . LEU B 1 44 ? 8.141 7.16 6.012 1 98.19 44 LEU B C 1
ATOM 3011 O O . LEU B 1 44 ? 8.305 8.117 5.25 1 98.19 44 LEU B O 1
ATOM 3015 N N . THR B 1 45 ? 9.008 6.82 6.969 1 97.44 45 THR B N 1
ATOM 3016 C CA . THR B 1 45 ? 10.258 7.555 7.137 1 97.44 45 THR B CA 1
ATOM 3017 C C . THR B 1 45 ? 11.078 7.523 5.852 1 97.44 45 THR B C 1
ATOM 3019 O O . THR B 1 45 ? 11.562 8.555 5.395 1 97.44 45 THR B O 1
ATOM 3022 N N . LEU B 1 46 ? 11.18 6.367 5.32 1 96.81 46 LEU B N 1
ATOM 3023 C CA . LEU B 1 46 ? 11.938 6.172 4.09 1 96.81 46 LEU B CA 1
ATOM 3024 C C . LEU B 1 46 ? 11.359 7.012 2.953 1 96.81 46 LEU B C 1
ATOM 3026 O O . LEU B 1 46 ? 12.102 7.621 2.184 1 96.81 46 LEU B O 1
ATOM 3030 N N . SER B 1 47 ? 10.062 7.066 2.82 1 97.25 47 SER B N 1
ATOM 3031 C CA . SER B 1 47 ? 9.375 7.777 1.752 1 97.25 47 SER B CA 1
ATOM 3032 C C . SER B 1 47 ? 9.516 9.289 1.909 1 97.25 47 SER B C 1
ATOM 3034 O O . SER B 1 47 ? 9.547 10.016 0.918 1 97.25 47 SER B O 1
ATOM 3036 N N . LEU B 1 48 ? 9.664 9.758 3.137 1 97.31 48 LEU B N 1
ATOM 3037 C CA . LEU B 1 48 ? 9.695 11.188 3.406 1 97.31 48 LEU B CA 1
ATOM 3038 C C . LEU B 1 48 ? 11.133 11.711 3.4 1 97.31 48 LEU B C 1
ATOM 3040 O O . LEU B 1 48 ? 11.359 12.914 3.256 1 97.31 48 LEU B O 1
ATOM 3044 N N . ALA B 1 49 ? 12.078 10.867 3.553 1 96 49 ALA B N 1
ATOM 3045 C CA . ALA B 1 49 ? 13.469 11.234 3.793 1 96 49 ALA B CA 1
ATOM 3046 C C . ALA B 1 49 ? 14 12.133 2.682 1 96 49 ALA B C 1
ATOM 3048 O O . ALA B 1 49 ? 14.641 13.156 2.953 1 96 49 ALA B O 1
ATOM 3049 N N . PRO B 1 50 ? 13.703 11.875 1.394 1 95.69 50 PRO B N 1
ATOM 3050 C CA . PRO B 1 50 ? 14.258 12.727 0.341 1 95.69 50 PRO B CA 1
ATOM 3051 C C . PRO B 1 50 ? 13.758 14.172 0.426 1 95.69 50 PRO B C 1
ATOM 3053 O O . PRO B 1 50 ? 14.383 15.078 -0.117 1 95.69 50 PRO B O 1
ATOM 3056 N N . TYR B 1 51 ? 12.688 14.391 1.09 1 96.81 51 TYR B N 1
ATOM 3057 C CA . TYR B 1 51 ? 12.047 15.703 1.136 1 96.81 51 TYR B CA 1
ATOM 3058 C C . TYR B 1 51 ? 12.391 16.422 2.432 1 96.81 51 TYR B C 1
ATOM 3060 O O . TYR B 1 51 ? 12.523 17.656 2.445 1 96.81 51 TYR B O 1
ATOM 3068 N N . LEU B 1 52 ? 12.539 15.703 3.479 1 96.19 52 LEU B N 1
ATOM 3069 C CA . LEU B 1 52 ? 12.711 16.281 4.805 1 96.19 52 LEU B CA 1
ATOM 3070 C C . LEU B 1 52 ? 14.195 16.422 5.152 1 96.19 52 LEU B C 1
ATOM 3072 O O . LEU B 1 52 ? 14.594 17.391 5.797 1 96.19 52 LEU B O 1
ATOM 3076 N N . THR B 1 53 ? 14.961 15.414 4.734 1 92.94 53 THR B N 1
ATOM 3077 C CA . THR B 1 53 ? 16.391 15.383 5.043 1 92.94 53 THR B CA 1
ATOM 3078 C C . THR B 1 53 ? 17.203 15 3.809 1 92.94 53 THR B C 1
ATOM 3080 O O . THR B 1 53 ? 17.922 14.008 3.82 1 92.94 53 THR B O 1
ATOM 3083 N N . PRO B 1 54 ? 17.141 15.867 2.797 1 88.75 54 PRO B N 1
ATOM 3084 C CA . PRO B 1 54 ? 17.719 15.508 1.5 1 88.75 54 PRO B CA 1
ATOM 3085 C C . PRO B 1 54 ? 19.234 15.344 1.562 1 88.75 54 PRO B C 1
ATOM 3087 O O . PRO B 1 54 ? 19.812 14.648 0.722 1 88.75 54 PRO B O 1
ATOM 3090 N N . THR B 1 55 ? 19.875 15.859 2.551 1 89.06 55 THR B N 1
ATOM 3091 C CA . THR B 1 55 ? 21.344 15.812 2.609 1 89.06 55 THR B CA 1
ATOM 3092 C C . THR B 1 55 ? 21.797 14.68 3.521 1 89.06 55 THR B C 1
ATOM 3094 O O . THR B 1 55 ? 23 14.398 3.613 1 89.06 55 THR B O 1
ATOM 3097 N N . GLN B 1 56 ? 20.875 14.094 4.195 1 88.12 56 GLN B N 1
ATOM 3098 C CA . GLN B 1 56 ? 21.219 12.984 5.082 1 88.12 56 GLN B CA 1
ATOM 3099 C C . GLN B 1 56 ? 21.062 11.648 4.375 1 88.12 56 GLN B C 1
ATOM 3101 O O . GLN B 1 56 ? 20.219 11.508 3.479 1 88.12 56 GLN B O 1
ATOM 3106 N N . PRO B 1 57 ? 21.891 10.742 4.777 1 88.06 57 PRO B N 1
ATOM 3107 C CA . PRO B 1 57 ? 21.656 9.398 4.238 1 88.06 57 PRO B CA 1
ATOM 3108 C C . PRO B 1 57 ? 20.312 8.812 4.672 1 88.06 57 PRO B C 1
ATOM 3110 O O . PRO B 1 57 ? 19.812 9.148 5.75 1 88.06 57 PRO B O 1
ATOM 3113 N N . PRO B 1 58 ? 19.797 7.992 3.797 1 83.94 58 PRO B N 1
ATOM 3114 C CA . PRO B 1 58 ? 18.531 7.363 4.191 1 83.94 58 PRO B CA 1
ATOM 3115 C C . PRO B 1 58 ? 18.672 6.488 5.438 1 83.94 58 PRO B C 1
ATOM 3117 O O . PRO B 1 58 ? 19.781 6.066 5.777 1 83.94 58 PRO B O 1
ATOM 3120 N N . PRO B 1 59 ? 17.531 6.316 6.156 1 84.69 59 PRO B N 1
ATOM 3121 C CA . PRO B 1 59 ? 17.594 5.473 7.352 1 84.69 59 PRO B CA 1
ATOM 3122 C C . PRO B 1 59 ? 18.094 4.062 7.055 1 84.69 59 PRO B C 1
ATOM 3124 O O . PRO B 1 59 ? 17.656 3.441 6.082 1 84.69 59 PRO B O 1
ATOM 3127 N N . SER B 1 60 ? 19.078 3.609 7.797 1 83.12 60 SER B N 1
ATOM 3128 C CA . SER B 1 60 ? 19.672 2.303 7.562 1 83.12 60 SER B CA 1
ATOM 3129 C C . SER B 1 60 ? 19.141 1.261 8.539 1 83.12 60 SER B C 1
ATOM 3131 O O . SER B 1 60 ? 19.344 0.06 8.352 1 83.12 60 SER B O 1
ATOM 3133 N N . SER B 1 61 ? 18.453 1.743 9.578 1 90.5 61 SER B N 1
ATOM 3134 C CA . SER B 1 61 ? 17.922 0.818 10.57 1 90.5 61 SER B CA 1
ATOM 3135 C C . SER B 1 61 ? 16.422 1.043 10.781 1 90.5 61 SER B C 1
ATOM 3137 O O . SER B 1 61 ? 15.914 2.137 10.531 1 90.5 61 SER B O 1
ATOM 3139 N N . ILE B 1 62 ? 15.805 0.026 11.164 1 95.19 62 ILE B N 1
ATOM 3140 C CA . ILE B 1 62 ? 14.375 0.065 11.414 1 95.19 62 ILE B CA 1
ATOM 3141 C C . ILE B 1 62 ? 14.117 0.21 12.914 1 95.19 62 ILE B C 1
ATOM 3143 O O . ILE B 1 62 ? 14.57 -0.619 13.711 1 95.19 62 ILE B O 1
ATOM 3147 N N . ARG B 1 63 ? 13.469 1.319 13.281 1 94.38 63 ARG B N 1
ATOM 3148 C CA . ARG B 1 63 ? 13.055 1.51 14.664 1 94.38 63 ARG B CA 1
ATOM 3149 C C . ARG B 1 63 ? 11.969 0.512 15.055 1 94.38 63 ARG B C 1
ATOM 3151 O O . ARG B 1 63 ? 10.883 0.508 14.469 1 94.38 63 ARG B O 1
ATOM 3158 N N . THR B 1 64 ? 12.219 -0.347 16.078 1 94.81 64 THR B N 1
ATOM 3159 C CA . THR B 1 64 ? 11.289 -1.434 16.359 1 94.81 64 THR B CA 1
ATOM 3160 C C . THR B 1 64 ? 10.523 -1.153 17.656 1 94.81 64 THR B C 1
ATOM 3162 O O . THR B 1 64 ? 9.648 -1.932 18.047 1 94.81 64 THR B O 1
ATOM 3165 N N . SER B 1 65 ? 10.891 -0.071 18.328 1 94.62 65 SER B N 1
ATOM 3166 C CA . SER B 1 65 ? 10.211 0.292 19.562 1 94.62 65 SER B CA 1
ATOM 3167 C C . SER B 1 65 ? 10.156 1.806 19.75 1 94.62 65 SER B C 1
ATOM 3169 O O . SER B 1 65 ? 10.648 2.553 18.906 1 94.62 65 SER B O 1
ATOM 3171 N N . GLY B 1 66 ? 9.391 2.244 20.75 1 94.31 66 GLY B N 1
ATOM 3172 C CA . GLY B 1 66 ? 9.242 3.666 21.016 1 94.31 66 GLY B CA 1
ATOM 3173 C C . GLY B 1 66 ? 7.906 4.227 20.578 1 94.31 66 GLY B C 1
ATOM 3174 O O . GLY B 1 66 ? 7.102 3.518 19.969 1 94.31 66 GLY B O 1
ATOM 3175 N N . GLU B 1 67 ? 7.73 5.492 20.938 1 93.06 67 GLU B N 1
ATOM 3176 C CA . GLU B 1 67 ? 6.484 6.176 20.594 1 93.06 67 GLU B CA 1
ATOM 3177 C C . GLU B 1 67 ? 6.445 6.559 19.125 1 93.06 67 GLU B C 1
ATOM 3179 O O . GLU B 1 67 ? 7.453 7.004 18.562 1 93.06 67 GLU B O 1
ATOM 3184 N N . LEU B 1 68 ? 5.355 6.379 18.484 1 95.81 68 LEU B N 1
ATOM 3185 C CA . LEU B 1 68 ? 5.176 6.832 17.109 1 95.81 68 LEU B CA 1
ATOM 3186 C C . LEU B 1 68 ? 5.371 8.344 17 1 95.81 68 LEU B C 1
ATOM 3188 O O . LEU B 1 68 ? 4.938 9.094 17.891 1 95.81 68 LEU B O 1
ATOM 3192 N N . ASP B 1 69 ? 6.035 8.789 15.93 1 94 69 ASP B N 1
ATOM 3193 C CA . ASP B 1 69 ? 6.141 10.219 15.672 1 94 69 ASP B CA 1
ATOM 3194 C C . ASP B 1 69 ? 4.762 10.836 15.445 1 94 69 ASP B C 1
ATOM 3196 O O . ASP B 1 69 ? 3.822 10.148 15.047 1 94 69 ASP B O 1
ATOM 3200 N N . PRO B 1 70 ? 4.758 12.211 15.648 1 92.19 70 PRO B N 1
ATOM 3201 C CA . PRO B 1 70 ? 3.455 12.852 15.453 1 92.19 70 PRO B CA 1
ATOM 3202 C C . PRO B 1 70 ? 2.918 12.695 14.039 1 92.19 70 PRO B C 1
ATOM 3204 O O . PRO B 1 70 ? 3.672 12.828 13.07 1 92.19 70 PRO B O 1
ATOM 3207 N N . GLY B 1 71 ? 1.897 12.312 13.68 1 95.81 71 GLY B N 1
ATOM 3208 C CA . GLY B 1 71 ? 1.205 12.164 12.414 1 95.81 71 GLY B CA 1
ATOM 3209 C C . GLY B 1 71 ? 1.346 10.773 11.812 1 95.81 71 GLY B C 1
ATOM 3210 O O . GLY B 1 71 ? 0.663 10.438 10.844 1 95.81 71 GLY B O 1
ATOM 3211 N N . PHE B 1 72 ? 2.27 9.945 12.352 1 98.06 72 PHE B N 1
ATOM 3212 C CA . PHE B 1 72 ? 2.584 8.656 11.75 1 98.06 72 PHE B CA 1
ATOM 3213 C C . PHE B 1 72 ? 1.429 7.68 11.922 1 98.06 72 PHE B C 1
ATOM 3215 O O . PHE B 1 72 ? 1.369 6.652 11.25 1 98.06 72 PHE B O 1
ATOM 3222 N N . TYR B 1 73 ? 0.501 8.023 12.844 1 97.94 73 TYR B N 1
ATOM 3223 C CA . TYR B 1 73 ? -0.664 7.168 13.023 1 97.94 73 TYR B CA 1
ATOM 3224 C C . TYR B 1 73 ? -1.451 7.043 11.719 1 97.94 73 TYR B C 1
ATOM 3226 O O . TYR B 1 73 ? -2.182 6.07 11.523 1 97.94 73 TYR B O 1
ATOM 3234 N N . LEU B 1 74 ? -1.249 7.969 10.805 1 98.25 74 LEU B N 1
ATOM 3235 C CA . LEU B 1 74 ? -1.973 7.988 9.539 1 98.25 74 LEU B CA 1
ATOM 3236 C C . LEU B 1 74 ? -1.571 6.801 8.664 1 98.25 74 LEU B C 1
ATOM 3238 O O . LEU B 1 74 ? -2.287 6.445 7.727 1 98.25 74 LEU B O 1
ATOM 3242 N N . ALA B 1 75 ? -0.426 6.188 8.898 1 98.5 75 ALA B N 1
ATOM 3243 C CA . ALA B 1 75 ? 0.057 5.051 8.125 1 98.5 75 ALA B CA 1
ATOM 3244 C C . ALA B 1 75 ? -0.529 3.738 8.641 1 98.5 75 ALA B C 1
ATOM 3246 O O . ALA B 1 75 ? -0.123 2.656 8.211 1 98.5 75 ALA B O 1
ATOM 3247 N N . TYR B 1 76 ? -1.428 3.811 9.57 1 98.5 76 TYR B N 1
ATOM 3248 C CA . TYR B 1 76 ? -2.012 2.637 10.211 1 98.5 76 TYR B CA 1
ATOM 3249 C C . TYR B 1 76 ? -3.535 2.688 10.156 1 98.5 76 TYR B C 1
ATOM 3251 O O . TYR B 1 76 ? -4.113 3.639 9.625 1 98.5 76 TYR B O 1
ATOM 3259 N N . PHE B 1 77 ? -4.145 1.587 10.547 1 98.38 77 PHE B N 1
ATOM 3260 C CA . PHE B 1 77 ? -5.594 1.446 10.648 1 98.38 77 PHE B CA 1
ATOM 3261 C C . PHE B 1 77 ? -6.242 1.578 9.281 1 98.38 77 PHE B C 1
ATOM 3263 O O . PHE B 1 77 ? -7.168 2.373 9.102 1 98.38 77 PHE B O 1
ATOM 3270 N N . PRO B 1 78 ? -5.758 0.826 8.297 1 98 78 PRO B N 1
ATOM 3271 C CA . PRO B 1 78 ? -6.387 0.854 6.973 1 98 78 PRO B CA 1
ATOM 3272 C C . PRO B 1 78 ? -7.863 0.463 7.012 1 98 78 PRO B C 1
ATOM 3274 O O . PRO B 1 78 ? -8.352 0.004 8.047 1 98 78 PRO B O 1
ATOM 3277 N N . PRO B 1 79 ? -8.625 0.713 5.961 1 96.62 79 PRO B N 1
ATOM 3278 C CA . PRO B 1 79 ? -10.039 0.343 5.938 1 96.62 79 PRO B CA 1
ATOM 3279 C C . PRO B 1 79 ? -10.25 -1.169 5.895 1 96.62 79 PRO B C 1
ATOM 3281 O O . PRO B 1 79 ? -10.562 -1.724 4.836 1 96.62 79 PRO B O 1
ATOM 3284 N N . LEU B 1 80 ? -10.273 -1.801 7.043 1 97.06 80 LEU B N 1
ATOM 3285 C CA . LEU B 1 80 ? -10.234 -3.248 7.227 1 97.06 80 LEU B CA 1
ATOM 3286 C C . LEU B 1 80 ? -11.547 -3.887 6.773 1 97.06 80 LEU B C 1
ATOM 3288 O O . LEU B 1 80 ? -11.617 -5.105 6.602 1 97.06 80 LEU B O 1
ATOM 3292 N N . PHE B 1 81 ? -12.547 -3.09 6.566 1 95.75 81 PHE B N 1
ATOM 3293 C CA . PHE B 1 81 ? -13.859 -3.654 6.273 1 95.75 81 PHE B CA 1
ATOM 3294 C C . PHE B 1 81 ? -14.438 -3.041 5.004 1 95.75 81 PHE B C 1
ATOM 3296 O O . PHE B 1 81 ? -15.648 -3.113 4.773 1 95.75 81 PHE B O 1
ATOM 3303 N N . LEU B 1 82 ? -13.641 -2.367 4.262 1 94.38 82 LEU B N 1
ATOM 3304 C CA . LEU B 1 82 ? -14.07 -1.794 2.99 1 94.38 82 LEU B CA 1
ATOM 3305 C C . LEU B 1 82 ? -13.969 -2.822 1.868 1 94.38 82 LEU B C 1
ATOM 3307 O O . LEU B 1 82 ? -12.891 -3.031 1.308 1 94.38 82 LEU B O 1
ATOM 3311 N N . HIS B 1 83 ? -15.102 -3.355 1.552 1 93.5 83 HIS B N 1
ATOM 3312 C CA . HIS B 1 83 ? -15.18 -4.297 0.439 1 93.5 83 HIS B CA 1
ATOM 3313 C C . HIS B 1 83 ? -15.102 -3.572 -0.901 1 93.5 83 HIS B C 1
ATOM 3315 O O . HIS B 1 83 ? -15.461 -2.396 -0.999 1 93.5 83 HIS B O 1
ATOM 3321 N N . GLU B 1 84 ? -14.594 -4.324 -1.913 1 93.19 84 GLU B N 1
ATOM 3322 C CA . GLU B 1 84 ? -14.438 -3.703 -3.225 1 93.19 84 GLU B CA 1
ATOM 3323 C C . GLU B 1 84 ? -15.766 -3.152 -3.734 1 93.19 84 GLU B C 1
ATOM 3325 O O . GLU B 1 84 ? -15.805 -2.115 -4.402 1 93.19 84 GLU B O 1
ATOM 3330 N N . ARG B 1 85 ? -16.891 -3.814 -3.447 1 91.06 85 ARG B N 1
ATOM 3331 C CA . ARG B 1 85 ? -18.203 -3.369 -3.902 1 91.06 85 ARG B CA 1
ATOM 3332 C C . ARG B 1 85 ? -18.578 -2.035 -3.266 1 91.06 85 ARG B C 1
ATOM 3334 O O . ARG B 1 85 ? -19.484 -1.346 -3.744 1 91.06 85 ARG B O 1
ATOM 3341 N N . ASP B 1 86 ? -17.922 -1.711 -2.141 1 92.25 86 ASP B N 1
ATOM 3342 C CA . ASP B 1 86 ? -18.234 -0.481 -1.414 1 92.25 86 ASP B CA 1
ATOM 3343 C C . ASP B 1 86 ? -17.219 0.618 -1.756 1 92.25 86 ASP B C 1
ATOM 3345 O O . ASP B 1 86 ? -17.141 1.631 -1.057 1 92.25 86 ASP B O 1
ATOM 3349 N N . VAL B 1 87 ? -16.422 0.441 -2.727 1 93.25 87 VAL B N 1
ATOM 3350 C CA . VAL B 1 87 ? -15.5 1.463 -3.205 1 93.25 87 VAL B CA 1
ATOM 3351 C C . VAL B 1 87 ? -16.172 2.301 -4.289 1 93.25 87 VAL B C 1
ATOM 3353 O O . VAL B 1 87 ? -16.781 1.759 -5.211 1 93.25 87 VAL B O 1
ATOM 3356 N N . MET B 1 88 ? -16.109 3.617 -4.195 1 92.81 88 MET B N 1
ATOM 3357 C CA . MET B 1 88 ? -16.672 4.543 -5.176 1 92.81 88 MET B CA 1
ATOM 3358 C C . MET B 1 88 ? -15.922 4.469 -6.496 1 92.81 88 MET B C 1
ATOM 3360 O O . MET B 1 88 ? -14.781 3.996 -6.535 1 92.81 88 MET B O 1
ATOM 3364 N N . PRO B 1 89 ? -16.516 4.992 -7.586 1 89.31 89 PRO B N 1
ATOM 3365 C CA . PRO B 1 89 ? -15.812 5.012 -8.875 1 89.31 89 PRO B CA 1
ATOM 3366 C C . PRO B 1 89 ? -14.477 5.75 -8.812 1 89.31 89 PRO B C 1
ATOM 3368 O O . PRO B 1 89 ? -13.555 5.434 -9.57 1 89.31 89 PRO B O 1
ATOM 3371 N N . ASP B 1 90 ? -14.359 6.691 -7.906 1 92.38 90 ASP B N 1
ATOM 3372 C CA . ASP B 1 90 ? -13.109 7.434 -7.793 1 92.38 90 ASP B CA 1
ATOM 3373 C C . ASP B 1 90 ? -12.125 6.715 -6.871 1 92.38 90 ASP B C 1
ATOM 3375 O O . ASP B 1 90 ? -11.016 7.203 -6.633 1 92.38 90 ASP B O 1
ATOM 3379 N N . GLY B 1 91 ? -12.531 5.578 -6.301 1 94 91 GLY B N 1
ATOM 3380 C CA . GLY B 1 91 ? -11.656 4.781 -5.461 1 94 91 GLY B CA 1
ATOM 3381 C C . GLY B 1 91 ? -11.82 5.066 -3.98 1 94 91 GLY B C 1
ATOM 3382 O O . GLY B 1 91 ? -11.219 4.391 -3.141 1 94 91 GLY B O 1
ATOM 3383 N N . SER B 1 92 ? -12.633 6.047 -3.617 1 94.19 92 SER B N 1
ATOM 3384 C CA . SER B 1 92 ? -12.797 6.402 -2.211 1 94.19 92 SER B CA 1
ATOM 3385 C C . SER B 1 92 ? -13.844 5.52 -1.542 1 94.19 92 SER B C 1
ATOM 3387 O O . SER B 1 92 ? -14.438 4.648 -2.186 1 94.19 92 SER B O 1
ATOM 3389 N N . ASP B 1 93 ? -14.008 5.621 -0.259 1 94.31 93 ASP B N 1
ATOM 3390 C CA . ASP B 1 93 ? -14.875 4.812 0.593 1 94.31 93 ASP B CA 1
ATOM 3391 C C . ASP B 1 93 ? -16.328 5.277 0.5 1 94.31 93 ASP B C 1
ATOM 3393 O O . ASP B 1 93 ? -16.672 6.352 0.995 1 94.31 93 ASP B O 1
ATOM 3397 N N . ALA B 1 94 ? -17.219 4.473 -0.018 1 92.75 94 ALA B N 1
ATOM 3398 C CA . ALA B 1 94 ? -18.625 4.82 -0.206 1 92.75 94 ALA B CA 1
ATOM 3399 C C . ALA B 1 94 ? -19.344 4.914 1.133 1 92.75 94 ALA B C 1
ATOM 3401 O O . ALA B 1 94 ? -20.344 5.637 1.26 1 92.75 94 ALA B O 1
ATOM 3402 N N . THR B 1 95 ? -18.844 4.227 2.104 1 91.62 95 THR B N 1
ATOM 3403 C CA . THR B 1 95 ? -19.531 4.18 3.389 1 91.62 95 THR B CA 1
ATOM 3404 C C . THR B 1 95 ? -19.422 5.523 4.105 1 91.62 95 THR B C 1
ATOM 3406 O O . THR B 1 95 ? -20.156 5.781 5.059 1 91.62 95 THR B O 1
ATOM 3409 N N . GLN B 1 96 ? -18.562 6.359 3.65 1 93.25 96 GLN B N 1
ATOM 3410 C CA . GLN B 1 96 ? -18.375 7.672 4.262 1 93.25 96 GLN B CA 1
ATOM 3411 C C . GLN B 1 96 ? -19.203 8.734 3.541 1 93.25 96 GLN B C 1
ATOM 3413 O O . GLN B 1 96 ? -19.312 9.867 4.016 1 93.25 96 GLN B O 1
ATOM 3418 N N . SER B 1 97 ? -19.812 8.359 2.439 1 92.31 97 SER B N 1
ATOM 3419 C CA . SER B 1 97 ? -20.547 9.312 1.613 1 92.31 97 SER B CA 1
ATOM 3420 C C . SER B 1 97 ? -21.828 9.766 2.299 1 92.31 97 SER B C 1
ATOM 3422 O O . SER B 1 97 ? -22.547 8.953 2.889 1 92.31 97 SER B O 1
ATOM 3424 N N . PRO B 1 98 ? -22.188 11.102 2.27 1 91.81 98 PRO B N 1
ATOM 3425 C CA . PRO B 1 98 ? -23.391 11.617 2.912 1 91.81 98 PRO B CA 1
ATOM 3426 C C . PRO B 1 98 ? -24.656 11.383 2.08 1 91.81 98 PRO B C 1
ATOM 3428 O O . PRO B 1 98 ? -25.422 12.312 1.838 1 91.81 98 PRO B O 1
ATOM 3431 N N . GLY B 1 99 ? -24.969 10.258 1.639 1 85.62 99 GLY B N 1
ATOM 3432 C CA . GLY B 1 99 ? -26.125 9.883 0.837 1 85.62 99 GLY B CA 1
ATOM 3433 C C . GLY B 1 99 ? -25.828 8.758 -0.139 1 85.62 99 GLY B C 1
ATOM 3434 O O . GLY B 1 99 ? -24.812 8.078 -0.02 1 85.62 99 GLY B O 1
ATOM 3435 N N . PRO B 1 100 ? -26.844 8.562 -0.991 1 82.25 100 PRO B N 1
ATOM 3436 C CA . PRO B 1 100 ? -26.641 7.5 -1.982 1 82.25 100 PRO B CA 1
ATOM 3437 C C . PRO B 1 100 ? -25.359 7.68 -2.793 1 82.25 100 PRO B C 1
ATOM 3439 O O . PRO B 1 100 ? -24.953 8.812 -3.053 1 82.25 100 PRO B O 1
ATOM 3442 N N . VAL B 1 101 ? -24.969 6.461 -3.08 1 75.31 101 VAL B N 1
ATOM 3443 C CA . VAL B 1 101 ? -23.75 6.414 -3.883 1 75.31 101 VAL B CA 1
ATOM 3444 C C . VAL B 1 101 ? -23.953 7.199 -5.176 1 75.31 101 VAL B C 1
ATOM 3446 O O . VAL B 1 101 ? -25.016 7.105 -5.809 1 75.31 101 VAL B O 1
ATOM 3449 N N . GLY B 1 102 ? -23.328 8.172 -5.488 1 77.94 102 GLY B N 1
ATOM 3450 C CA . GLY B 1 102 ? -23.422 8.906 -6.738 1 77.94 102 GLY B CA 1
ATOM 3451 C C . GLY B 1 102 ? -23.844 10.352 -6.551 1 77.94 102 GLY B C 1
ATOM 3452 O O . GLY B 1 102 ? -23.625 11.18 -7.438 1 77.94 102 GLY B O 1
ATOM 3453 N N . ASP B 1 103 ? -24.5 10.602 -5.473 1 86.69 103 ASP B N 1
ATOM 3454 C CA . ASP B 1 103 ? -24.953 11.969 -5.25 1 86.69 103 ASP B CA 1
ATOM 3455 C C . ASP B 1 103 ? -23.781 12.922 -5.02 1 86.69 103 ASP B C 1
ATOM 3457 O O . ASP B 1 103 ? -23.875 14.109 -5.324 1 86.69 103 ASP B O 1
ATOM 3461 N N . TRP B 1 104 ? -22.797 12.398 -4.453 1 91.12 104 TRP B N 1
ATOM 3462 C CA . TRP B 1 104 ? -21.625 13.195 -4.109 1 91.12 104 TRP B CA 1
ATOM 3463 C C . TRP B 1 104 ? -20.359 12.547 -4.648 1 91.12 104 TRP B C 1
ATOM 3465 O O . TRP B 1 104 ? -19.578 11.969 -3.887 1 91.12 104 TRP B O 1
ATOM 3475 N N . PRO B 1 105 ? -20.125 12.695 -5.906 1 91.75 105 PRO B N 1
ATOM 3476 C CA . PRO B 1 105 ? -19.078 11.922 -6.582 1 91.75 105 PRO B CA 1
ATOM 3477 C C . PRO B 1 105 ? -17.688 12.438 -6.277 1 91.75 105 PRO B C 1
ATOM 3479 O O . PRO B 1 105 ? -16.688 11.773 -6.586 1 91.75 105 PRO B O 1
ATOM 3482 N N . ARG B 1 106 ? -17.594 13.641 -5.664 1 92.88 106 ARG B N 1
ATOM 3483 C CA . ARG B 1 106 ? -16.281 14.211 -5.379 1 92.88 106 ARG B CA 1
ATOM 3484 C C . ARG B 1 106 ? -16.078 14.422 -3.881 1 92.88 106 ARG B C 1
ATOM 3486 O O . ARG B 1 106 ? -17.031 14.789 -3.174 1 92.88 106 ARG B O 1
ATOM 3493 N N . ARG B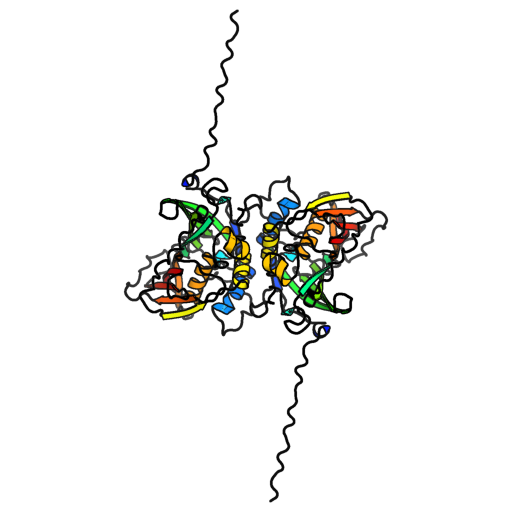 1 107 ? -14.914 14.188 -3.484 1 94.31 107 ARG B N 1
ATOM 3494 C CA . ARG B 1 107 ? -14.594 14.445 -2.084 1 94.31 107 ARG B CA 1
ATOM 3495 C C . ARG B 1 107 ? -13.211 15.062 -1.94 1 94.31 107 ARG B C 1
ATOM 3497 O O . ARG B 1 107 ? -12.305 14.766 -2.721 1 94.31 107 ARG B O 1
ATOM 3504 N N . MET B 1 108 ? -13.094 15.93 -0.948 1 94.38 108 MET B N 1
ATOM 3505 C CA . MET B 1 108 ? -11.836 16.594 -0.643 1 94.38 108 MET B CA 1
ATOM 3506 C C . MET B 1 108 ? -11.562 16.594 0.858 1 94.38 108 MET B C 1
ATOM 3508 O O . MET B 1 108 ? -12.492 16.578 1.662 1 94.38 108 MET B O 1
ATOM 3512 N N . TRP B 1 109 ? -10.312 16.516 1.194 1 97.69 109 TRP B N 1
ATOM 3513 C CA . TRP B 1 109 ? -9.859 16.656 2.574 1 97.69 109 TRP B CA 1
ATOM 3514 C C . TRP B 1 109 ? -9.734 18.141 2.945 1 97.69 109 TRP B C 1
ATOM 3516 O O . TRP B 1 109 ? -8.781 18.812 2.533 1 97.69 109 TRP B O 1
ATOM 3526 N N . ALA B 1 110 ? -10.625 18.688 3.719 1 97.31 110 ALA B N 1
ATOM 3527 C CA . ALA B 1 110 ? -10.727 20.125 3.963 1 97.31 110 ALA B CA 1
ATOM 3528 C C . ALA B 1 110 ? -9.805 20.547 5.102 1 97.31 110 ALA B C 1
ATOM 3530 O O . ALA B 1 110 ? -9.391 21.719 5.168 1 97.31 110 ALA B O 1
ATOM 3531 N N . GLY B 1 111 ? -9.539 19.719 6.02 1 98.19 111 GLY B N 1
ATOM 3532 C CA . GLY B 1 111 ? -8.727 20.031 7.18 1 98.19 111 GLY B CA 1
ATOM 3533 C C . GLY B 1 111 ? -9.055 19.172 8.391 1 98.19 111 GLY B C 1
ATOM 3534 O O . GLY B 1 111 ? -9.594 18.078 8.25 1 98.19 111 GLY B O 1
ATOM 3535 N N . GLY B 1 112 ? -8.562 19.656 9.523 1 97.81 112 GLY B N 1
ATOM 3536 C CA . GLY B 1 112 ? -8.852 18.922 10.734 1 97.81 112 GLY B CA 1
ATOM 3537 C C . GLY B 1 112 ? -8.031 19.375 11.93 1 97.81 112 GLY B C 1
ATOM 3538 O O . GLY B 1 112 ? -7.422 20.453 11.891 1 97.81 112 GLY B O 1
ATOM 3539 N N . GLU B 1 113 ? -8.242 18.656 13.016 1 97.38 113 GLU B N 1
ATOM 3540 C CA . GLU B 1 113 ? -7.488 18.891 14.25 1 97.38 113 GLU B CA 1
ATOM 3541 C C . GLU B 1 113 ? -7.094 17.562 14.906 1 97.38 113 GLU B C 1
ATOM 3543 O O . GLU B 1 113 ? -7.805 16.562 14.773 1 97.38 113 GLU B O 1
ATOM 3548 N N . VAL B 1 114 ? -5.992 17.609 15.547 1 96.69 114 VAL B N 1
ATOM 3549 C CA . VAL B 1 114 ? -5.461 16.422 16.203 1 96.69 114 VAL B CA 1
ATOM 3550 C C . VAL B 1 114 ? -4.988 16.766 17.609 1 96.69 114 VAL B C 1
ATOM 3552 O O . VAL B 1 114 ? -4.371 17.812 17.828 1 96.69 114 VAL B O 1
ATOM 3555 N N . TYR B 1 115 ? -5.348 15.969 18.531 1 94 115 TYR B N 1
ATOM 3556 C CA . TYR B 1 115 ? -4.898 16.047 19.922 1 94 115 TYR B CA 1
ATOM 3557 C C . TYR B 1 115 ? -4.051 14.836 20.297 1 94 115 TYR B C 1
ATOM 3559 O O . TYR B 1 115 ? -4.48 13.695 20.109 1 94 115 TYR B O 1
ATOM 3567 N N . ILE B 1 116 ? -2.875 15.031 20.844 1 91.38 116 ILE B N 1
ATOM 3568 C CA . ILE B 1 116 ? -1.953 13.945 21.156 1 91.38 116 ILE B CA 1
ATOM 3569 C C . ILE B 1 116 ? -1.643 13.938 22.656 1 91.38 116 ILE B C 1
ATOM 3571 O O . ILE B 1 116 ? -1.373 14.984 23.234 1 91.38 116 ILE B O 1
ATOM 3575 N N . GLY B 1 117 ? -1.679 12.609 23.422 1 79.31 117 GLY B N 1
ATOM 3576 C CA . GLY B 1 117 ? -1.343 12.414 24.828 1 79.31 117 GLY B CA 1
ATOM 3577 C C . GLY B 1 117 ? -2.393 12.969 25.766 1 79.31 117 GLY B C 1
ATOM 3578 O O . GLY B 1 117 ? -3.59 12.742 25.578 1 79.31 117 GLY B O 1
ATOM 3579 N N . LYS B 1 118 ? -2.264 13.609 27.203 1 53.66 118 LYS B N 1
ATOM 3580 C CA . LYS B 1 118 ? -3.094 14.07 28.312 1 53.66 118 LYS B CA 1
ATOM 3581 C C . LYS B 1 118 ? -4.035 15.188 27.875 1 53.66 118 LYS B C 1
ATOM 3583 O O . LYS B 1 118 ? -4.219 16.172 28.594 1 53.66 118 LYS B O 1
ATOM 3588 N N . GLY B 1 119 ? -4.906 15.5 26.359 1 47.81 119 GLY B N 1
ATOM 3589 C CA . GLY B 1 119 ? -5.883 16.328 25.672 1 47.81 119 GLY B CA 1
ATOM 3590 C C . GLY B 1 119 ? -5.828 16.188 24.172 1 47.81 119 GLY B C 1
ATOM 3591 O O . GLY B 1 119 ? -6.078 17.156 23.438 1 47.81 119 GLY B O 1
ATOM 3592 N N . GLY B 1 120 ? -5.793 14.398 24.078 1 46.34 120 GLY B N 1
ATOM 3593 C CA . GLY B 1 120 ? -6.016 12.992 23.781 1 46.34 120 GLY B CA 1
ATOM 3594 C C . GLY B 1 120 ? -6.145 12.125 25.016 1 46.34 120 GLY B C 1
ATOM 3595 O O . GLY B 1 120 ? -5.297 11.266 25.266 1 46.34 120 GLY B O 1
ATOM 3596 N N . GLU B 1 121 ? -7.023 11.836 25.984 1 47 121 GLU B N 1
ATOM 3597 C CA . GLU B 1 121 ? -7.277 12.133 27.391 1 47 121 GLU B CA 1
ATOM 3598 C C . GLU B 1 121 ? -7.078 10.898 28.266 1 47 121 GLU B C 1
ATOM 3600 O O . GLU B 1 121 ? -7.695 10.773 29.328 1 47 121 GLU B O 1
ATOM 3605 N N . GLY B 1 122 ? -6.152 10.172 27.953 1 57.34 122 GLY B N 1
ATOM 3606 C CA . GLY B 1 122 ? -5.984 9.07 28.875 1 57.34 122 GLY B CA 1
ATOM 3607 C C . GLY B 1 122 ? -4.535 8.688 29.094 1 57.34 122 GLY B C 1
ATOM 3608 O O . GLY B 1 122 ? -4.242 7.711 29.797 1 57.34 122 GLY B O 1
ATOM 3609 N N . GLY B 1 123 ? -3.525 9.742 28.594 1 66.5 123 GLY B N 1
ATOM 3610 C CA . GLY B 1 123 ? -2.105 9.555 28.828 1 66.5 123 GLY B CA 1
ATOM 3611 C C . GLY B 1 123 ? -1.522 8.383 28.062 1 66.5 123 GLY B C 1
ATOM 3612 O O . GLY B 1 123 ? -0.412 7.934 28.359 1 66.5 123 GLY B O 1
ATOM 3613 N N . GLY B 1 124 ? -2.277 7.859 27.219 1 83.12 124 GLY B N 1
ATOM 3614 C CA . GLY B 1 124 ? -1.798 6.742 26.422 1 83.12 124 GLY B CA 1
ATOM 3615 C C . GLY B 1 124 ? -0.836 7.156 25.328 1 83.12 124 GLY B C 1
ATOM 3616 O O . GLY B 1 124 ? -0.594 8.352 25.125 1 83.12 124 GLY B O 1
ATOM 3617 N N . LYS B 1 125 ? -0.103 6.242 24.828 1 91.44 125 LYS B N 1
ATOM 3618 C CA . LYS B 1 125 ? 0.849 6.43 23.75 1 91.44 125 LYS B CA 1
ATOM 3619 C C . LYS B 1 125 ? 0.693 5.34 22.688 1 91.44 125 LYS B C 1
ATOM 3621 O O . LYS B 1 125 ? 0.293 4.215 23 1 91.44 125 LYS B O 1
ATOM 3626 N N . LEU B 1 126 ? 0.821 5.754 21.484 1 96.44 126 LEU B N 1
ATOM 3627 C CA . LEU B 1 126 ? 0.932 4.77 20.406 1 96.44 126 LEU B CA 1
ATOM 3628 C C . LEU B 1 126 ? 2.373 4.297 20.25 1 96.44 126 LEU B C 1
ATOM 3630 O O . LEU B 1 126 ? 3.252 5.086 19.891 1 96.44 126 LEU B O 1
ATOM 3634 N N . MET B 1 127 ? 2.58 3.047 20.578 1 96.5 127 MET B N 1
ATOM 3635 C CA . MET B 1 127 ? 3.934 2.502 20.641 1 96.5 127 MET B CA 1
ATOM 3636 C C . MET B 1 127 ? 4.207 1.591 19.438 1 96.5 127 MET B C 1
ATOM 3638 O O . MET B 1 127 ? 3.408 0.703 19.141 1 96.5 127 MET B O 1
ATOM 3642 N N . ILE B 1 128 ? 5.332 1.803 18.781 1 97.12 128 ILE B N 1
ATOM 3643 C CA . ILE B 1 128 ? 5.742 0.952 17.672 1 97.12 128 ILE B CA 1
ATOM 3644 C C . ILE B 1 128 ? 5.828 -0.5 18.141 1 97.12 128 ILE B C 1
ATOM 3646 O O . ILE B 1 128 ? 6.406 -0.788 19.188 1 97.12 128 ILE B O 1
ATOM 3650 N N . GLY B 1 129 ? 5.246 -1.402 17.344 1 95.56 129 GLY B N 1
ATOM 3651 C CA . GLY B 1 129 ? 5.316 -2.826 17.625 1 95.56 129 GLY B CA 1
ATOM 3652 C C . GLY B 1 129 ? 4.168 -3.318 18.484 1 95.56 129 GLY B C 1
ATOM 3653 O O . GLY B 1 129 ? 4.02 -4.523 18.703 1 95.56 129 GLY B O 1
ATOM 3654 N N . LYS B 1 130 ? 3.324 -2.418 18.969 1 95.62 130 LYS B N 1
ATOM 3655 C CA . LYS B 1 130 ? 2.26 -2.791 19.891 1 95.62 130 LYS B CA 1
ATOM 3656 C C . LYS B 1 130 ? 0.889 -2.686 19.234 1 95.62 130 LYS B C 1
ATOM 3658 O O . LYS B 1 130 ? 0.727 -1.964 18.25 1 95.62 130 LYS B O 1
ATOM 3663 N N . GLY B 1 131 ? -0.014 -3.404 19.797 1 95.75 131 GLY B N 1
ATOM 3664 C CA . GLY B 1 131 ? -1.389 -3.334 19.328 1 95.75 131 GLY B CA 1
ATOM 3665 C C . GLY B 1 131 ? -2.08 -2.037 19.703 1 95.75 131 GLY B C 1
ATOM 3666 O O . GLY B 1 131 ? -1.783 -1.441 20.734 1 95.75 131 GLY B O 1
ATOM 3667 N N . ALA B 1 132 ? -2.979 -1.578 18.859 1 97.31 132 ALA B N 1
ATOM 3668 C CA . ALA B 1 132 ? -3.791 -0.382 19.062 1 97.31 132 ALA B CA 1
ATOM 3669 C C . ALA B 1 132 ? -5.148 -0.516 18.391 1 97.31 132 ALA B C 1
ATOM 3671 O O . ALA B 1 132 ? -5.379 -1.456 17.625 1 97.31 132 ALA B O 1
ATOM 3672 N N . VAL B 1 133 ? -6.047 0.32 18.75 1 97.88 133 VAL B N 1
ATOM 3673 C CA . VAL B 1 133 ? -7.387 0.302 18.172 1 97.88 133 VAL B CA 1
ATOM 3674 C C . VAL B 1 133 ? -7.809 1.723 17.797 1 97.88 133 VAL B C 1
ATOM 3676 O O . VAL B 1 133 ? -7.512 2.674 18.516 1 97.88 133 VAL B O 1
ATOM 3679 N N . CYS B 1 134 ? -8.461 1.901 16.672 1 98.25 134 CYS B N 1
ATOM 3680 C CA . CYS B 1 134 ? -9.016 3.172 16.219 1 98.25 134 CYS B CA 1
ATOM 3681 C C . CYS B 1 134 ? -10.539 3.109 16.172 1 98.25 134 CYS B C 1
ATOM 3683 O O . CYS B 1 134 ? -11.102 2.188 15.578 1 98.25 134 CYS B O 1
ATOM 3685 N N . GLU B 1 135 ? -11.172 4.012 16.797 1 98.19 135 GLU B N 1
ATOM 3686 C CA . GLU B 1 135 ? -12.617 4.172 16.719 1 98.19 135 GLU B CA 1
ATOM 3687 C C . GLU B 1 135 ? -12.992 5.41 15.898 1 98.19 135 GLU B C 1
ATOM 3689 O O . GLU B 1 135 ? -12.398 6.477 16.078 1 98.19 135 GLU B O 1
ATOM 3694 N N . GLU B 1 136 ? -13.914 5.238 14.984 1 98.06 136 GLU B N 1
ATOM 3695 C CA . GLU B 1 136 ? -14.305 6.332 14.102 1 98.06 136 GLU B CA 1
ATOM 3696 C C . GLU B 1 136 ? -15.805 6.598 14.188 1 98.06 136 GLU B C 1
ATOM 3698 O O . GLU B 1 136 ? -16.609 5.66 14.25 1 98.06 136 GLU B O 1
ATOM 3703 N N . SER B 1 137 ? -16.203 7.836 14.234 1 98.19 137 SER B N 1
ATOM 3704 C CA . SER B 1 137 ? -17.594 8.25 14.227 1 98.19 137 SER B CA 1
ATOM 3705 C C . SER B 1 137 ? -17.766 9.594 13.531 1 98.19 137 SER B C 1
ATOM 3707 O O . SER B 1 137 ? -16.797 10.344 13.359 1 98.19 137 SER B O 1
ATOM 3709 N N . VAL B 1 138 ? -18.969 9.859 13.062 1 98.06 138 VAL B N 1
ATOM 3710 C CA . VAL B 1 138 ? -19.297 11.164 12.484 1 98.06 138 VAL B CA 1
ATOM 3711 C C . VAL B 1 138 ? -19.844 12.086 13.578 1 98.06 138 VAL B C 1
ATOM 3713 O O . VAL B 1 138 ? -20.844 11.781 14.219 1 98.06 138 VAL B O 1
ATOM 3716 N N . VAL B 1 139 ? -19.234 13.266 13.703 1 98 139 VAL B N 1
ATOM 3717 C CA . VAL B 1 139 ? -19.578 14.078 14.867 1 98 139 VAL B CA 1
ATOM 3718 C C . VAL B 1 139 ? -20.219 15.391 14.398 1 98 139 VAL B C 1
ATOM 3720 O O . VAL B 1 139 ? -20.812 16.109 15.195 1 98 139 VAL B O 1
ATOM 3723 N N . ARG B 1 140 ? -20.078 15.703 13.133 1 97.31 140 ARG B N 1
ATOM 3724 C CA . ARG B 1 140 ? -20.641 16.938 12.602 1 97.31 140 ARG B CA 1
ATOM 3725 C C . ARG B 1 140 ? -20.891 16.828 11.102 1 97.31 140 ARG B C 1
ATOM 3727 O O . ARG B 1 140 ? -20.125 16.188 10.383 1 97.31 140 ARG B O 1
ATOM 3734 N N . VAL B 1 141 ? -21.953 17.297 10.625 1 96.56 141 VAL B N 1
ATOM 3735 C CA . VAL B 1 141 ? -22.297 17.406 9.211 1 96.56 141 VAL B CA 1
ATOM 3736 C C . VAL B 1 141 ? -22.844 18.797 8.922 1 96.56 141 VAL B C 1
ATOM 3738 O O . VAL B 1 141 ? -23.734 19.297 9.625 1 96.56 141 VAL B O 1
ATOM 3741 N N . ASN B 1 142 ? -22.266 19.484 7.957 1 95.12 142 ASN B N 1
ATOM 3742 C CA . ASN B 1 142 ? -22.719 20.812 7.547 1 95.12 142 ASN B CA 1
ATOM 3743 C C . ASN B 1 142 ? -22.953 20.875 6.043 1 95.12 142 ASN B C 1
ATOM 3745 O O . ASN B 1 142 ? -22.109 20.438 5.258 1 95.12 142 ASN B O 1
ATOM 3749 N N . ARG B 1 143 ? -24.047 21.344 5.711 1 91.38 143 ARG B N 1
ATOM 3750 C CA . ARG B 1 143 ? -24.359 21.625 4.309 1 91.38 143 ARG B CA 1
ATOM 3751 C C . ARG B 1 143 ? -24.172 23.094 3.98 1 91.38 143 ARG B C 1
ATOM 3753 O O . ARG B 1 143 ? -24.641 23.969 4.723 1 91.38 143 ARG B O 1
ATOM 3760 N N . LYS B 1 144 ? -23.422 23.266 3.076 1 87.62 144 LYS B N 1
ATOM 3761 C CA . LYS B 1 144 ? -23.203 24.656 2.662 1 87.62 144 LYS B CA 1
ATOM 3762 C C . LYS B 1 144 ? -23.547 24.844 1.188 1 87.62 144 LYS B C 1
ATOM 3764 O O . LYS B 1 144 ? -23.297 23.969 0.363 1 87.62 144 LYS B O 1
ATOM 3769 N N . GLY B 1 145 ? -24.406 25.766 0.983 1 74.5 145 GLY B N 1
ATOM 3770 C CA . GLY B 1 145 ? -24.75 26.172 -0.369 1 74.5 145 GLY B CA 1
ATOM 3771 C C . GLY B 1 145 ? -23.891 27.312 -0.887 1 74.5 145 GLY B C 1
ATOM 3772 O O . GLY B 1 145 ? -23.219 28 -0.108 1 74.5 145 GLY B O 1
ATOM 3773 N N . GLY B 1 146 ? -23.266 27.328 -2.215 1 64.31 146 GLY B N 1
ATOM 3774 C CA . GLY B 1 146 ? -22.516 28.438 -2.766 1 64.31 146 GLY B CA 1
ATOM 3775 C C . GLY B 1 146 ? -22.516 28.469 -4.281 1 64.31 146 GLY B C 1
ATOM 3776 O O . GLY B 1 146 ? -23.266 27.719 -4.922 1 64.31 146 GLY B O 1
ATOM 3777 N N . LYS B 1 147 ? -21.75 29.438 -4.809 1 59.31 147 LYS B N 1
ATOM 3778 C CA . LYS B 1 147 ? -21.656 29.688 -6.246 1 59.31 147 LYS B CA 1
ATOM 3779 C C . LYS B 1 147 ? -21.25 28.422 -6.992 1 59.31 147 LYS B C 1
ATOM 3781 O O . LYS B 1 147 ? -21.688 28.188 -8.117 1 59.31 147 LYS B O 1
ATOM 3786 N N . SER B 1 148 ? -20.422 27.547 -6.254 1 62.38 148 SER B N 1
ATOM 3787 C CA . SER B 1 148 ? -19.875 26.359 -6.918 1 62.38 148 SER B CA 1
ATOM 3788 C C . SER B 1 148 ? -20.766 25.141 -6.711 1 62.38 148 SER B C 1
ATOM 3790 O O . SER B 1 148 ? -20.391 24.016 -7.055 1 62.38 148 SER B O 1
ATOM 3792 N N . GLY B 1 149 ? -21.906 25.406 -6.137 1 74.94 149 GLY B N 1
ATOM 3793 C CA . GLY B 1 149 ? -22.828 24.312 -5.906 1 74.94 149 GLY B CA 1
ATOM 3794 C C . GLY B 1 149 ? -22.875 23.844 -4.461 1 74.94 149 GLY B C 1
ATOM 3795 O O . GLY B 1 149 ? -22.141 24.375 -3.621 1 74.94 149 GLY B O 1
ATOM 3796 N N . GLU B 1 150 ? -23.688 23.109 -4.203 1 86.62 150 GLU B N 1
ATOM 3797 C CA . GLU B 1 150 ? -23.891 22.562 -2.865 1 86.62 150 GLU B CA 1
ATOM 3798 C C . GLU B 1 150 ? -22.734 21.672 -2.441 1 86.62 150 GLU B C 1
ATOM 3800 O O . GLU B 1 150 ? -22.219 20.891 -3.244 1 86.62 150 GLU B O 1
ATOM 3805 N N . LYS B 1 151 ? -22.203 21.906 -1.206 1 92.94 151 LYS B N 1
ATOM 3806 C CA . LYS B 1 151 ? -21.188 21.062 -0.592 1 92.94 151 LYS B CA 1
ATOM 3807 C C . LYS B 1 151 ? -21.656 20.531 0.76 1 92.94 151 LYS B C 1
ATOM 3809 O O . LYS B 1 151 ? -22.391 21.203 1.479 1 92.94 151 LYS B O 1
ATOM 3814 N N . VAL B 1 152 ? -21.281 19.359 1.021 1 95.12 152 VAL B N 1
ATOM 3815 C CA . VAL B 1 152 ? -21.547 18.766 2.326 1 95.12 152 VAL B CA 1
ATOM 3816 C C . VAL B 1 152 ? -20.234 18.5 3.049 1 95.12 152 VAL B C 1
ATOM 3818 O O . VAL B 1 152 ? -19.375 17.766 2.541 1 95.12 152 VAL B O 1
ATOM 3821 N N . PHE B 1 153 ? -20.094 19.172 4.195 1 96.81 153 PHE B N 1
ATOM 3822 C CA . PHE B 1 153 ? -18.938 18.938 5.039 1 96.81 153 PHE B CA 1
ATOM 3823 C C . PHE B 1 153 ? -19.25 17.906 6.125 1 96.81 153 PHE B C 1
ATOM 3825 O O . PHE B 1 153 ? -20.234 18.047 6.844 1 96.81 153 PHE B O 1
ATOM 3832 N N . VAL B 1 154 ? -18.453 16.859 6.195 1 97.31 154 VAL B N 1
ATOM 3833 C CA . VAL B 1 154 ? -18.625 15.805 7.188 1 97.31 154 VAL B CA 1
ATOM 3834 C C . VAL B 1 154 ? -17.375 15.711 8.062 1 97.31 154 VAL B C 1
ATOM 3836 O O . VAL B 1 154 ? -16.266 15.594 7.551 1 97.31 154 VAL B O 1
ATOM 3839 N N . TRP B 1 155 ? -17.594 15.789 9.422 1 98.25 155 TRP B N 1
ATOM 3840 C CA . TRP B 1 155 ? -16.484 15.672 10.375 1 98.25 155 TRP B CA 1
ATOM 3841 C C . TRP B 1 155 ? -16.438 14.273 10.977 1 98.25 155 TRP B C 1
ATOM 3843 O O . TRP B 1 155 ? -17.375 13.852 11.664 1 98.25 155 TRP B O 1
ATOM 3853 N N . PHE B 1 156 ? -15.328 13.586 10.734 1 98.38 156 PHE B N 1
ATOM 3854 C CA . PHE B 1 156 ? -15.055 12.266 11.297 1 98.38 156 PHE B CA 1
ATOM 3855 C C . PHE B 1 156 ? -14.125 12.367 12.5 1 98.38 156 PHE B C 1
ATOM 3857 O O . PHE B 1 156 ? -13.008 12.883 12.383 1 98.38 156 PHE B O 1
ATOM 3864 N N . GLU B 1 157 ? -14.625 11.922 13.617 1 98.38 157 GLU B N 1
ATOM 3865 C CA . GLU B 1 157 ? -13.766 11.805 14.789 1 98.38 157 GLU B CA 1
ATOM 3866 C C . GLU B 1 157 ? -13.133 10.414 14.875 1 98.38 157 GLU B C 1
ATOM 3868 O O . GLU B 1 157 ? -13.828 9.406 14.781 1 98.38 157 GLU B O 1
ATOM 3873 N N . ARG B 1 158 ? -11.852 10.367 15.031 1 97.88 158 ARG B N 1
ATOM 3874 C CA . ARG B 1 158 ? -11.102 9.133 15.266 1 97.88 158 ARG B CA 1
ATOM 3875 C C . ARG B 1 158 ? -10.367 9.18 16.609 1 97.88 158 ARG B C 1
ATOM 3877 O O . ARG B 1 158 ? -9.664 10.148 16.891 1 97.88 158 ARG B O 1
ATOM 3884 N N . LYS B 1 159 ? -10.617 8.227 17.391 1 96.94 159 LYS B N 1
ATOM 3885 C CA . LYS B 1 159 ? -9.891 8.031 18.656 1 96.94 159 LYS B CA 1
ATOM 3886 C C . LYS B 1 159 ? -8.969 6.816 18.578 1 96.94 159 LYS B C 1
ATOM 3888 O O . LYS B 1 159 ? -9.406 5.727 18.203 1 96.94 159 LYS B O 1
ATOM 3893 N N . TYR B 1 160 ? -7.73 7.074 18.891 1 97.38 160 TYR B N 1
ATOM 3894 C CA . TYR B 1 160 ? -6.719 6.023 18.844 1 97.38 160 TYR B CA 1
ATOM 3895 C C . TYR B 1 160 ? -6.309 5.605 20.25 1 97.38 160 TYR B C 1
ATOM 3897 O O . TYR B 1 160 ? -5.957 6.449 21.078 1 97.38 160 TYR B O 1
ATOM 3905 N N . PHE B 1 161 ? -6.289 4.312 20.484 1 94.69 161 PHE B N 1
ATOM 3906 C CA . PHE B 1 161 ? -6.012 3.779 21.812 1 94.69 161 PHE B CA 1
ATOM 3907 C C . PHE B 1 161 ? -4.801 2.855 21.781 1 94.69 161 PHE B C 1
ATOM 3909 O O . PHE B 1 161 ? -4.777 1.879 21.031 1 94.69 161 PHE B O 1
ATOM 3916 N N . GLY B 1 162 ? -3.787 3.16 22.422 1 91.62 162 GLY B N 1
ATOM 3917 C CA . GLY B 1 162 ? -2.725 2.244 22.812 1 91.62 162 GLY B CA 1
ATOM 3918 C C . GLY B 1 162 ? -2.857 1.748 24.25 1 91.62 162 GLY B C 1
ATOM 3919 O O . GLY B 1 162 ? -2.025 2.064 25.094 1 91.62 162 GLY B O 1
ATOM 3920 N N . GLY B 1 163 ? -3.85 0.868 24.469 1 89.25 163 GLY B N 1
ATOM 3921 C CA . GLY B 1 163 ? -4.262 0.537 25.828 1 89.25 163 GLY B CA 1
ATOM 3922 C C . GLY B 1 163 ? -5.113 1.613 26.484 1 89.25 163 GLY B C 1
ATOM 3923 O O . GLY B 1 163 ? -6.156 1.318 27.062 1 89.25 163 GLY B O 1
ATOM 3924 N N . LYS B 1 164 ? -4.672 2.842 26.375 1 90.81 164 LYS B N 1
ATOM 3925 C CA . LYS B 1 164 ? -5.371 4.051 26.812 1 90.81 164 LYS B CA 1
ATOM 3926 C C . LYS B 1 164 ? -5.52 5.039 25.656 1 90.81 164 LYS B C 1
ATOM 3928 O O . LYS B 1 164 ? -4.848 4.914 24.641 1 90.81 164 LYS B O 1
ATOM 3933 N N . PRO B 1 165 ? -6.438 6.004 25.844 1 91.62 165 PRO B N 1
ATOM 3934 C CA . PRO B 1 165 ? -6.551 7.02 24.797 1 91.62 165 PRO B CA 1
ATOM 3935 C C . PRO B 1 165 ? -5.23 7.742 24.531 1 91.62 165 PRO B C 1
ATOM 3937 O O . PRO B 1 165 ? -4.586 8.227 25.469 1 91.62 165 PRO B O 1
ATOM 3940 N N . ALA B 1 166 ? -4.809 7.781 23.312 1 94.38 166 ALA B N 1
ATOM 3941 C CA . ALA B 1 166 ? -3.482 8.297 22.984 1 94.38 166 ALA B CA 1
ATOM 3942 C C . ALA B 1 166 ? -3.578 9.484 22.031 1 94.38 166 ALA B C 1
ATOM 3944 O O . ALA B 1 166 ? -2.857 10.477 22.188 1 94.38 166 ALA B O 1
ATOM 3945 N N . VAL B 1 167 ? -4.438 9.391 21.031 1 95.81 167 VAL B N 1
ATOM 3946 C CA . VAL B 1 167 ? -4.602 10.43 20.016 1 95.81 167 VAL B CA 1
ATOM 3947 C C . VAL B 1 167 ? -6.078 10.602 19.672 1 95.81 167 VAL B C 1
ATOM 3949 O O . VAL B 1 167 ? -6.816 9.617 19.594 1 95.81 167 VAL B O 1
ATOM 3952 N N . ARG B 1 168 ? -6.559 11.789 19.547 1 96.31 168 ARG B N 1
ATOM 3953 C CA . ARG B 1 168 ? -7.887 12.117 19.031 1 96.31 168 ARG B CA 1
ATOM 3954 C C . ARG B 1 168 ? -7.785 13.023 17.797 1 96.31 168 ARG B C 1
ATOM 3956 O O . ARG B 1 168 ? -7.133 14.07 17.844 1 96.31 168 ARG B O 1
ATOM 3963 N N . GLU B 1 169 ? -8.367 12.586 16.734 1 97.62 169 GLU B N 1
ATOM 3964 C CA . GLU B 1 169 ? -8.375 13.352 15.5 1 97.62 169 GLU B CA 1
ATOM 3965 C C . GLU B 1 169 ? -9.805 13.648 15.039 1 97.62 169 GLU B C 1
ATOM 3967 O O . GLU B 1 169 ? -10.68 12.789 15.125 1 97.62 169 GLU B O 1
ATOM 3972 N N . VAL B 1 170 ? -10.039 14.859 14.664 1 98.06 170 VAL B N 1
ATOM 3973 C CA . VAL B 1 170 ? -11.25 15.219 13.938 1 98.06 170 VAL B CA 1
ATOM 3974 C C . VAL B 1 170 ? -10.891 15.719 12.539 1 98.06 170 VAL B C 1
ATOM 3976 O O . VAL B 1 170 ? -10.219 16.734 12.391 1 98.06 170 VAL B O 1
ATOM 3979 N N . ARG B 1 171 ? -11.258 14.969 11.547 1 97.81 171 ARG B N 1
ATOM 3980 C CA . ARG B 1 171 ? -10.977 15.391 10.172 1 97.81 171 ARG B CA 1
ATOM 3981 C C . ARG B 1 171 ? -12.266 15.766 9.445 1 97.81 171 ARG B C 1
ATOM 3983 O O . ARG B 1 171 ? -13.312 15.164 9.664 1 97.81 171 ARG B O 1
ATOM 3990 N N . CYS B 1 172 ? -12.156 16.75 8.586 1 98.12 172 CYS B N 1
ATOM 3991 C CA . CYS B 1 172 ? -13.281 17.234 7.805 1 98.12 172 CYS B CA 1
ATOM 3992 C C . CYS B 1 172 ? -13.117 16.875 6.332 1 98.12 172 CYS B C 1
ATOM 3994 O O . CYS B 1 172 ? -12.109 17.219 5.715 1 98.12 172 CYS B O 1
ATOM 3996 N N . LEU B 1 173 ? -14.055 16.125 5.805 1 97.31 173 LEU B N 1
ATOM 3997 C CA . LEU B 1 173 ? -14.133 15.859 4.371 1 97.31 173 LEU B CA 1
ATOM 3998 C C . LEU B 1 173 ? -15.258 16.672 3.732 1 97.31 173 LEU B C 1
ATOM 4000 O O . LEU B 1 173 ? -16.344 16.812 4.309 1 97.31 173 LEU B O 1
ATOM 4004 N N . ALA B 1 174 ? -15.023 17.266 2.621 1 96.12 174 ALA B N 1
ATOM 4005 C CA . ALA B 1 174 ? -16.031 17.969 1.823 1 96.12 174 ALA B CA 1
ATOM 4006 C C . ALA B 1 174 ? -16.484 17.109 0.646 1 96.12 174 ALA B C 1
ATOM 4008 O O . ALA B 1 174 ? -15.664 16.609 -0.117 1 96.12 174 ALA B O 1
ATOM 4009 N N . PHE B 1 175 ? -17.734 16.906 0.532 1 94.88 175 PHE B N 1
ATOM 4010 C CA . PHE B 1 175 ? -18.359 16.172 -0.569 1 94.88 175 PHE B CA 1
ATOM 4011 C C . PHE B 1 175 ? -19.047 17.141 -1.527 1 94.88 175 PHE B C 1
ATOM 4013 O O . PHE B 1 175 ? -19.75 18.047 -1.095 1 94.88 175 PHE B O 1
ATOM 4020 N N . MET B 1 176 ? -18.828 16.922 -2.83 1 92.38 176 MET B N 1
ATOM 4021 C CA . MET B 1 176 ? -19.297 17.859 -3.846 1 92.38 176 MET B CA 1
ATOM 4022 C C . MET B 1 176 ? -19.891 17.125 -5.039 1 92.38 176 MET B C 1
ATOM 4024 O O . MET B 1 176 ? -19.594 15.938 -5.25 1 92.38 176 MET B O 1
ATOM 4028 N N . LYS B 1 177 ? -20.656 17.859 -5.762 1 88.94 177 LYS B N 1
ATOM 4029 C CA . LYS B 1 177 ? -21.172 17.359 -7.035 1 88.94 177 LYS B CA 1
ATOM 4030 C C . LYS B 1 177 ? -20.125 17.5 -8.141 1 88.94 177 LYS B C 1
ATOM 4032 O O . LYS B 1 177 ? -19.062 18.094 -7.934 1 88.94 177 LYS B O 1
ATOM 4037 N N . HIS B 1 178 ? -20.438 16.859 -9.281 1 84.56 178 HIS B N 1
ATOM 4038 C CA . HIS B 1 178 ? -19.516 17 -10.398 1 84.56 178 HIS B CA 1
ATOM 4039 C C . HIS B 1 178 ? -19.344 18.469 -10.789 1 84.56 178 HIS B C 1
ATOM 4041 O O . HIS B 1 178 ? -20.266 19.266 -10.656 1 84.56 178 HIS B O 1
ATOM 4047 N N . LYS B 1 179 ? -18.125 18.766 -11.133 1 72.44 179 LYS B N 1
ATOM 4048 C CA . LYS B 1 179 ? -17.891 20.125 -11.617 1 72.44 179 LYS B CA 1
ATOM 4049 C C . LYS B 1 179 ? -18.609 20.375 -12.938 1 72.44 179 LYS B C 1
ATOM 4051 O O . LYS B 1 179 ? -18.594 19.531 -13.836 1 72.44 179 LYS B O 1
ATOM 4056 N N . GLU B 1 180 ? -19.672 21.172 -12.938 1 60.03 180 GLU B N 1
ATOM 4057 C CA . GLU B 1 180 ? -20.266 21.531 -14.219 1 60.03 180 GLU B CA 1
ATOM 4058 C C . GLU B 1 180 ? -19.25 22.141 -15.164 1 60.03 180 GLU B C 1
ATOM 4060 O O . GLU B 1 180 ? -18.406 22.953 -14.742 1 60.03 180 GLU B O 1
ATOM 4065 N N . VAL B 1 181 ? -18.781 21.391 -16.156 1 53.88 181 VAL B N 1
ATOM 4066 C CA . VAL B 1 181 ? -17.906 21.953 -17.188 1 53.88 181 VAL B CA 1
ATOM 4067 C C . VAL B 1 181 ? -18.469 23.281 -17.672 1 53.88 181 VAL B C 1
ATOM 4069 O O . VAL B 1 181 ? -19.359 23.312 -18.531 1 53.88 181 VAL B O 1
ATOM 4072 N N . ASP B 1 182 ? -19.109 23.969 -16.922 1 46.38 182 ASP B N 1
ATOM 4073 C CA . ASP B 1 182 ? -19.547 25.172 -17.609 1 46.38 182 ASP B CA 1
ATOM 4074 C C . ASP B 1 182 ? -18.359 26.078 -17.922 1 46.38 182 ASP B C 1
ATOM 4076 O O . ASP B 1 182 ? -17.453 26.25 -17.109 1 46.38 182 ASP B O 1
ATOM 4080 N N . GLY B 1 183 ? -17.828 26.203 -19.219 1 44.34 183 GLY B N 1
ATOM 4081 C CA . GLY B 1 183 ? -16.953 27.172 -19.844 1 44.34 183 GLY B CA 1
ATOM 4082 C C . GLY B 1 183 ? -16.453 28.25 -18.891 1 44.34 183 GLY B C 1
ATOM 4083 O O . GLY B 1 183 ? -15.93 29.281 -19.328 1 44.34 183 GLY B O 1
ATOM 4084 N N . THR B 1 184 ? -17.031 28.406 -17.844 1 40.69 184 THR B N 1
ATOM 4085 C CA . THR B 1 184 ? -16.578 29.547 -17.062 1 40.69 184 THR B CA 1
ATOM 4086 C C . THR B 1 184 ? -15.141 29.344 -16.609 1 40.69 184 THR B C 1
ATOM 4088 O O . THR B 1 184 ? -14.734 28.219 -16.281 1 40.69 184 THR B O 1
ATOM 4091 N N . LYS B 1 185 ? -14.344 30.344 -16.859 1 44.5 185 LYS B N 1
ATOM 4092 C CA . LYS B 1 185 ? -12.945 30.578 -16.531 1 44.5 185 LYS B CA 1
ATOM 4093 C C . LYS B 1 185 ? -12.664 30.266 -15.062 1 44.5 185 LYS B C 1
ATOM 4095 O O . LYS B 1 185 ? -13.391 30.703 -14.172 1 44.5 185 LYS B O 1
ATOM 4100 N N . VAL B 1 186 ? -11.984 29.078 -14.703 1 47.72 186 VAL B N 1
ATOM 4101 C CA . VAL B 1 186 ? -11.406 28.891 -13.383 1 47.72 186 VAL B CA 1
ATOM 4102 C C . VAL B 1 186 ? -11.039 30.25 -12.781 1 47.72 186 VAL B C 1
ATOM 4104 O O . VAL B 1 186 ? -10.188 30.969 -13.312 1 47.72 186 VAL B O 1
ATOM 4107 N N . THR B 1 187 ? -11.906 30.906 -12.211 1 44.34 187 THR B N 1
ATOM 4108 C CA . THR B 1 187 ? -11.547 32.156 -11.555 1 44.34 187 THR B CA 1
ATOM 4109 C C . THR B 1 187 ? -10.234 32 -10.797 1 44.34 187 THR B C 1
ATOM 4111 O O . THR B 1 187 ? -10.008 31 -10.117 1 44.34 187 THR B O 1
ATOM 4114 N N . GLU B 1 188 ? -9.273 32.781 -11.32 1 49.88 188 GLU B N 1
ATOM 4115 C CA . GLU B 1 188 ? -8 32.875 -10.617 1 49.88 188 GLU B CA 1
ATOM 4116 C C . GLU B 1 188 ? -8.203 33.156 -9.125 1 49.88 188 GLU B C 1
ATOM 4118 O O . GLU B 1 188 ? -8.82 34.156 -8.75 1 49.88 188 GLU B O 1
ATOM 4123 N N . THR B 1 189 ? -8.312 32.125 -8.328 1 57.31 189 THR B N 1
ATOM 4124 C CA . THR B 1 189 ? -8.43 32.281 -6.879 1 57.31 189 THR B CA 1
ATOM 4125 C C . THR B 1 189 ? -7.324 33.188 -6.352 1 57.31 189 THR B C 1
ATOM 4127 O O . THR B 1 189 ? -6.176 33.094 -6.789 1 57.31 189 THR B O 1
ATOM 4130 N N . LYS B 1 190 ? -7.773 34.344 -5.652 1 65.81 190 LYS B N 1
ATOM 4131 C CA . LYS B 1 190 ? -6.859 35.281 -5.012 1 65.81 190 LYS B CA 1
ATOM 4132 C C . LYS B 1 190 ? -5.766 34.562 -4.246 1 65.81 190 LYS B C 1
ATOM 4134 O O . LYS B 1 190 ? -6.047 33.625 -3.477 1 65.81 190 LYS B O 1
ATOM 4139 N N . VAL B 1 191 ? -4.555 34.969 -4.621 1 80.06 191 VAL B N 1
ATOM 4140 C CA . VAL B 1 191 ? -3.387 34.438 -3.924 1 80.06 191 VAL B CA 1
ATOM 4141 C C . VAL B 1 191 ? -3.287 35.062 -2.533 1 80.06 191 VAL B C 1
ATOM 4143 O O . VAL B 1 191 ? -3.115 36.281 -2.4 1 80.06 191 VAL B O 1
ATOM 4146 N N . VAL B 1 192 ? -3.551 34.375 -1.48 1 87.69 192 VAL B N 1
ATOM 4147 C CA . VAL B 1 192 ? -3.383 34.812 -0.101 1 87.69 192 VAL B CA 1
ATOM 4148 C C . VAL B 1 192 ? -2.025 34.344 0.429 1 87.69 192 VAL B C 1
ATOM 4150 O O . VAL B 1 192 ? -1.732 33.156 0.45 1 87.69 192 VAL B O 1
ATOM 4153 N N . LYS B 1 193 ? -1.246 35.375 0.81 1 91.12 193 LYS B N 1
ATOM 4154 C CA . LYS B 1 193 ? 0.081 35.062 1.342 1 91.12 193 LYS B CA 1
ATOM 4155 C C . LYS B 1 193 ? 0.072 35.062 2.867 1 91.12 193 LYS B C 1
ATOM 4157 O O . LYS B 1 193 ? -0.738 35.75 3.494 1 91.12 193 LYS B O 1
ATOM 4162 N N . PHE B 1 194 ? 0.959 34.25 3.381 1 93.12 194 PHE B N 1
ATOM 4163 C CA . PHE B 1 194 ? 1.122 34.312 4.828 1 93.12 194 PHE B CA 1
ATOM 4164 C C . PHE B 1 194 ? 1.778 35.625 5.234 1 93.12 194 PHE B C 1
ATOM 4166 O O . PHE B 1 194 ? 2.736 36.062 4.602 1 93.12 194 PHE B O 1
ATOM 4173 N N . PRO B 1 195 ? 1.354 36.281 6.254 1 91.31 195 PRO B N 1
ATOM 4174 C CA . PRO B 1 195 ? 1.756 37.656 6.559 1 91.31 195 PRO B CA 1
ATOM 4175 C C . PRO B 1 195 ? 3.168 37.719 7.133 1 91.31 195 PRO B C 1
ATOM 4177 O O . PRO B 1 195 ? 3.803 38.781 7.059 1 91.31 195 PRO B O 1
ATOM 4180 N N . ASN B 1 196 ? 3.736 36.719 7.715 1 92.38 196 ASN B N 1
ATOM 4181 C CA . ASN B 1 196 ? 5.035 36.719 8.383 1 92.38 196 ASN B CA 1
ATOM 4182 C C . ASN B 1 196 ? 6.031 35.812 7.703 1 92.38 196 ASN B C 1
ATOM 4184 O O . ASN B 1 196 ? 5.648 34.781 7.141 1 92.38 196 ASN B O 1
ATOM 4188 N N . PRO B 1 197 ? 7.32 36.188 7.797 1 94.62 197 PRO B N 1
ATOM 4189 C CA . PRO B 1 197 ? 8.336 35.281 7.266 1 94.62 197 PRO B CA 1
ATOM 4190 C C . PRO B 1 197 ? 8.508 34.031 8.109 1 94.62 197 PRO B C 1
ATOM 4192 O O . PRO B 1 197 ? 8.305 34.062 9.328 1 94.62 197 PRO B O 1
ATOM 4195 N N . PRO B 1 198 ? 8.859 32.938 7.461 1 97.06 198 PRO B N 1
ATOM 4196 C CA . PRO B 1 198 ? 9.094 31.719 8.227 1 97.06 198 PRO B CA 1
ATOM 4197 C C . PRO B 1 198 ? 10.406 31.75 9.008 1 97.06 198 PRO B C 1
ATOM 4199 O O . PRO B 1 198 ? 11.352 32.438 8.602 1 97.06 198 PRO B O 1
ATOM 4202 N N . ASP B 1 199 ? 10.453 31.062 10.172 1 96.94 199 ASP B N 1
ATOM 4203 C CA . ASP B 1 199 ? 11.688 30.797 10.906 1 96.94 199 ASP B CA 1
ATOM 4204 C C . ASP B 1 199 ? 12.469 29.656 10.266 1 96.94 199 ASP B C 1
ATOM 4206 O O . ASP B 1 199 ? 13.703 29.625 10.328 1 96.94 199 ASP B O 1
ATOM 4210 N N . PHE B 1 200 ? 11.828 28.672 9.703 1 97.5 200 PHE B N 1
ATOM 4211 C CA . PHE B 1 200 ? 12.406 27.531 9.008 1 97.5 200 PHE B CA 1
ATOM 4212 C C . PHE B 1 200 ? 11.516 27.094 7.852 1 97.5 200 PHE B C 1
ATOM 4214 O O . PHE B 1 200 ? 10.305 27.328 7.867 1 97.5 200 PHE B O 1
ATOM 4221 N N . SER B 1 201 ? 12.078 26.594 6.828 1 97.94 201 SER B N 1
ATOM 4222 C CA . SER B 1 201 ? 11.344 26.156 5.648 1 97.94 201 SER B CA 1
ATOM 4223 C C . SER B 1 201 ? 12.125 25.109 4.863 1 97.94 201 SER B C 1
ATOM 4225 O O . SER B 1 201 ? 13.312 24.906 5.109 1 97.94 201 SER B O 1
ATOM 4227 N N . LEU B 1 202 ? 11.469 24.391 4.031 1 97.31 202 LEU B N 1
ATOM 4228 C CA . LEU B 1 202 ? 12.094 23.5 3.062 1 97.31 202 LEU B CA 1
ATOM 4229 C C . LEU B 1 202 ? 11.305 23.469 1.758 1 97.31 202 LEU B C 1
ATOM 4231 O O . LEU B 1 202 ? 10.133 23.844 1.729 1 97.31 202 LEU B O 1
ATOM 4235 N N . THR B 1 203 ? 11.992 23.141 0.724 1 97.56 203 THR B N 1
ATOM 4236 C CA . THR B 1 203 ? 11.367 22.969 -0.582 1 97.56 203 THR B CA 1
ATOM 4237 C C . THR B 1 203 ? 10.734 21.578 -0.699 1 97.56 203 THR B C 1
ATOM 4239 O O . THR B 1 203 ? 11.328 20.578 -0.27 1 97.56 203 THR B O 1
ATOM 4242 N N . PHE B 1 204 ? 9.523 21.531 -1.236 1 98.19 204 PHE B N 1
ATOM 4243 C CA . PHE B 1 204 ? 8.773 20.281 -1.369 1 98.19 204 PHE B CA 1
ATOM 4244 C C . PHE B 1 204 ? 8.18 20.156 -2.768 1 98.19 204 PHE B C 1
ATOM 4246 O O . PHE B 1 204 ? 7.309 20.938 -3.15 1 98.19 204 PHE B O 1
ATOM 4253 N N . THR B 1 205 ? 8.664 19.219 -3.541 1 98.12 205 THR B N 1
ATOM 4254 C CA . THR B 1 205 ? 8.109 18.875 -4.84 1 98.12 205 THR B CA 1
ATOM 4255 C C . THR B 1 205 ? 7.57 17.438 -4.836 1 98.12 205 THR B C 1
ATOM 4257 O O . THR B 1 205 ? 8.336 16.484 -5.012 1 98.12 205 THR B O 1
ATOM 4260 N N . PRO B 1 206 ? 6.25 17.281 -4.621 1 97.75 206 PRO B N 1
ATOM 4261 C CA . PRO B 1 206 ? 5.707 15.93 -4.566 1 97.75 206 PRO B CA 1
ATOM 4262 C C . PRO B 1 206 ? 5.91 15.156 -5.871 1 97.75 206 PRO B C 1
ATOM 4264 O O . PRO B 1 206 ? 5.734 15.719 -6.957 1 97.75 206 PRO B O 1
ATOM 4267 N N . THR B 1 207 ? 6.312 13.922 -5.77 1 96.25 207 THR B N 1
ATOM 4268 C CA . THR B 1 207 ? 6.508 13.047 -6.918 1 96.25 207 THR B CA 1
ATOM 4269 C C . THR B 1 207 ? 5.422 11.977 -6.969 1 96.25 207 THR B C 1
ATOM 4271 O O . THR B 1 207 ? 4.785 11.68 -5.953 1 96.25 207 THR B O 1
ATOM 4274 N N . PRO B 1 208 ? 5.203 11.391 -8.172 1 94.38 208 PRO B N 1
ATOM 4275 C CA . PRO B 1 208 ? 4.27 10.258 -8.242 1 94.38 208 PRO B CA 1
ATOM 4276 C C . PRO B 1 208 ? 4.664 9.109 -7.316 1 94.38 208 PRO B C 1
ATOM 4278 O O . PRO B 1 208 ? 3.797 8.453 -6.738 1 94.38 208 PRO B O 1
ATOM 4281 N N . THR B 1 209 ? 5.984 8.914 -7.152 1 94.81 209 THR B N 1
ATOM 4282 C CA . THR B 1 209 ? 6.477 7.848 -6.293 1 94.81 209 THR B CA 1
ATOM 4283 C C . THR B 1 209 ? 6.074 8.094 -4.844 1 94.81 209 THR B C 1
ATOM 4285 O O . THR B 1 209 ? 5.566 7.191 -4.172 1 94.81 209 THR B O 1
ATOM 4288 N N . LEU B 1 210 ? 6.242 9.273 -4.371 1 97.44 210 LEU B N 1
ATOM 4289 C CA . LEU B 1 210 ? 5.867 9.609 -3.004 1 97.44 210 LEU B CA 1
ATOM 4290 C C . LEU B 1 210 ? 4.371 9.398 -2.785 1 97.44 210 LEU B C 1
ATOM 4292 O O . LEU B 1 210 ? 3.963 8.805 -1.788 1 97.44 210 LEU B O 1
ATOM 4296 N N . LEU B 1 211 ? 3.578 9.875 -3.746 1 97.5 211 LEU B N 1
ATOM 4297 C CA . LEU B 1 211 ? 2.129 9.773 -3.598 1 97.5 211 LEU B CA 1
ATOM 4298 C C . LEU B 1 211 ? 1.679 8.32 -3.619 1 97.5 211 LEU B C 1
ATOM 4300 O O . LEU B 1 211 ? 0.791 7.93 -2.857 1 97.5 211 LEU B O 1
ATOM 4304 N N . LEU B 1 212 ? 2.301 7.527 -4.441 1 96.56 212 LEU B N 1
ATOM 4305 C CA . LEU B 1 212 ? 1.941 6.113 -4.484 1 96.56 212 LEU B CA 1
ATOM 4306 C C . LEU B 1 212 ? 2.318 5.418 -3.18 1 96.56 212 LEU B C 1
ATOM 4308 O O . LEU B 1 212 ? 1.56 4.59 -2.672 1 96.56 212 LEU B O 1
ATOM 4312 N N . ARG B 1 213 ? 3.521 5.699 -2.689 1 97.75 213 ARG B N 1
ATOM 4313 C CA . ARG B 1 213 ? 3.963 5.109 -1.43 1 97.75 213 ARG B CA 1
ATOM 4314 C C . ARG B 1 213 ? 3.033 5.5 -0.286 1 97.75 213 ARG B C 1
ATOM 4316 O O . ARG B 1 213 ? 2.699 4.668 0.562 1 97.75 213 ARG B O 1
ATOM 4323 N N . PHE B 1 214 ? 2.611 6.719 -0.262 1 98.69 214 PHE B N 1
ATOM 4324 C CA . PHE B 1 214 ? 1.699 7.152 0.791 1 98.69 214 PHE B CA 1
ATOM 4325 C C . PHE B 1 214 ? 0.33 6.504 0.62 1 98.69 214 PHE B C 1
ATOM 4327 O O . PHE B 1 214 ? -0.3 6.102 1.601 1 98.69 214 PHE B O 1
ATOM 4334 N N . SER B 1 215 ? -0.175 6.422 -0.661 1 98.25 215 SER B N 1
ATOM 4335 C CA . SER B 1 215 ? -1.409 5.691 -0.932 1 98.25 215 SER B CA 1
ATOM 4336 C C . SER B 1 215 ? -1.312 4.246 -0.45 1 98.25 215 SER B C 1
ATOM 4338 O O . SER B 1 215 ? -2.271 3.709 0.108 1 98.25 215 SER B O 1
ATOM 4340 N N . ALA B 1 216 ? -0.148 3.674 -0.63 1 98.31 216 ALA B N 1
ATOM 4341 C CA . ALA B 1 216 ? 0.053 2.291 -0.206 1 98.31 216 ALA B CA 1
ATOM 4342 C C . ALA B 1 216 ? -0.009 2.168 1.313 1 98.31 216 ALA B C 1
ATOM 4344 O O . ALA B 1 216 ? -0.715 1.308 1.845 1 98.31 216 ALA B O 1
ATOM 4345 N N . LEU B 1 217 ? 0.658 3.041 1.972 1 98.5 217 LEU B N 1
ATOM 4346 C CA . LEU B 1 217 ? 0.739 3.002 3.428 1 98.5 217 LEU B CA 1
ATOM 4347 C C . LEU B 1 217 ? -0.629 3.25 4.055 1 98.5 217 LEU B C 1
ATOM 4349 O O . LEU B 1 217 ? -0.928 2.725 5.129 1 98.5 217 LEU B O 1
ATOM 4353 N N . THR B 1 218 ? -1.443 4.031 3.414 1 98.12 218 THR B N 1
ATOM 4354 C CA . THR B 1 218 ? -2.75 4.375 3.961 1 98.12 218 THR B CA 1
ATOM 4355 C C . THR B 1 218 ? -3.846 3.523 3.324 1 98.12 218 THR B C 1
ATOM 4357 O O . THR B 1 218 ? -5.027 3.695 3.627 1 98.12 218 THR B O 1
ATOM 4360 N N . PHE B 1 219 ? -3.432 2.631 2.441 1 97.94 219 PHE B N 1
ATOM 4361 C CA . PHE B 1 219 ? -4.348 1.789 1.685 1 97.94 219 PHE B CA 1
ATOM 4362 C C . PHE B 1 219 ? -5.453 2.625 1.049 1 97.94 219 PHE B C 1
ATOM 4364 O O . PHE B 1 219 ? -6.633 2.289 1.156 1 97.94 219 PHE B O 1
ATOM 4371 N N . ASN B 1 220 ? -5.023 3.787 0.504 1 95.56 220 ASN B N 1
ATOM 4372 C CA . ASN B 1 220 ? -5.895 4.773 -0.125 1 95.56 220 ASN B CA 1
ATOM 4373 C C . ASN B 1 220 ? -5.914 4.617 -1.643 1 95.56 220 ASN B C 1
ATOM 4375 O O . ASN B 1 220 ? -4.93 4.926 -2.316 1 95.56 220 ASN B O 1
ATOM 4379 N N . ALA B 1 221 ? -7.059 4.27 -2.166 1 93.81 221 ALA B N 1
ATOM 4380 C CA . ALA B 1 221 ? -7.156 3.994 -3.598 1 93.81 221 ALA B CA 1
ATOM 4381 C C . ALA B 1 221 ? -7.832 5.148 -4.332 1 93.81 221 ALA B C 1
ATOM 4383 O O . ALA B 1 221 ? -8.344 4.969 -5.441 1 93.81 221 ALA B O 1
ATOM 4384 N N . HIS B 1 222 ? -7.887 6.32 -3.707 1 96 222 HIS B N 1
ATOM 4385 C CA . HIS B 1 222 ? -8.484 7.48 -4.359 1 96 222 HIS B CA 1
ATOM 4386 C C . HIS B 1 222 ? -7.68 7.895 -5.59 1 96 222 HIS B C 1
ATOM 4388 O O . HIS B 1 222 ? -6.527 8.312 -5.473 1 96 222 HIS B O 1
ATOM 4394 N N . LYS B 1 223 ? -8.328 7.922 -6.715 1 96 223 LYS B N 1
ATOM 4395 C CA . LYS B 1 223 ? -7.676 7.969 -8.016 1 96 223 LYS B CA 1
ATOM 4396 C C . LYS B 1 223 ? -7.031 9.328 -8.266 1 96 223 LYS B C 1
ATOM 4398 O O . LYS B 1 223 ? -6.102 9.445 -9.062 1 96 223 LYS B O 1
ATOM 4403 N N . ILE B 1 224 ? -7.43 10.344 -7.629 1 96 224 ILE B N 1
ATOM 4404 C CA . ILE B 1 224 ? -6.922 11.688 -7.883 1 96 224 ILE B CA 1
ATOM 4405 C C . ILE B 1 224 ? -5.457 11.773 -7.461 1 96 224 ILE B C 1
ATOM 4407 O O . ILE B 1 224 ? -4.77 12.742 -7.789 1 96 224 ILE B O 1
ATOM 4411 N N . HIS B 1 225 ? -4.957 10.758 -6.738 1 96.81 225 HIS B N 1
ATOM 4412 C CA . HIS B 1 225 ? -3.602 10.82 -6.207 1 96.81 225 HIS B CA 1
ATOM 4413 C C . HIS B 1 225 ? -2.615 10.109 -7.125 1 96.81 225 HIS B C 1
ATOM 4415 O O . HIS B 1 225 ? -1.401 10.281 -6.992 1 96.81 225 HIS B O 1
ATOM 4421 N N . PHE B 1 226 ? -3.09 9.305 -8.102 1 93.5 226 PHE B N 1
ATOM 4422 C CA . PHE B 1 226 ? -2.096 8.523 -8.828 1 93.5 226 PHE B CA 1
ATOM 4423 C C . PHE B 1 226 ? -2.521 8.32 -10.281 1 93.5 226 PHE B C 1
ATOM 4425 O O . PHE B 1 226 ? -1.724 7.875 -11.109 1 93.5 226 PHE B O 1
ATOM 4432 N N . ASP B 1 227 ? -3.775 8.594 -10.672 1 92.81 227 ASP B N 1
ATOM 4433 C CA . ASP B 1 227 ? -4.293 8.398 -12.023 1 92.81 227 ASP B CA 1
ATOM 4434 C C . ASP B 1 227 ? -4.41 9.734 -12.758 1 92.81 227 ASP B C 1
ATOM 4436 O O . ASP B 1 227 ? -5.383 10.469 -12.562 1 92.81 227 ASP B O 1
ATOM 4440 N N . PRO B 1 228 ? -3.514 9.992 -13.664 1 92.06 228 PRO B N 1
ATOM 4441 C CA . PRO B 1 228 ? -3.523 11.305 -14.32 1 92.06 228 PRO B CA 1
ATOM 4442 C C . PRO B 1 228 ? -4.73 11.492 -15.234 1 92.06 228 PRO B C 1
ATOM 4444 O O . PRO B 1 228 ? -5.207 12.617 -15.406 1 92.06 228 PRO B O 1
ATOM 4447 N N . ILE B 1 229 ? -5.211 10.43 -15.852 1 92.25 229 ILE B N 1
ATOM 4448 C CA . ILE B 1 229 ? -6.371 10.523 -16.734 1 92.25 229 ILE B CA 1
ATOM 4449 C C . ILE B 1 229 ? -7.609 10.891 -15.922 1 92.25 229 ILE B C 1
ATOM 4451 O O . ILE B 1 229 ? -8.32 11.844 -16.266 1 92.25 229 ILE B O 1
ATOM 4455 N N . PHE B 1 230 ? -7.773 10.219 -14.867 1 92.69 230 PHE B N 1
ATOM 4456 C CA . PHE B 1 230 ? -8.914 10.5 -14.008 1 92.69 230 PHE B CA 1
ATOM 4457 C C . PHE B 1 230 ? -8.836 11.914 -13.453 1 92.69 230 PHE B C 1
ATOM 4459 O O . PHE B 1 230 ? -9.82 12.664 -13.492 1 92.69 230 PHE B O 1
ATOM 4466 N N . SER B 1 231 ? -7.672 12.289 -12.922 1 93 231 SER B N 1
ATOM 4467 C CA . SER B 1 231 ? -7.484 13.609 -12.328 1 93 231 SER B CA 1
ATOM 4468 C C . SER B 1 231 ? -7.801 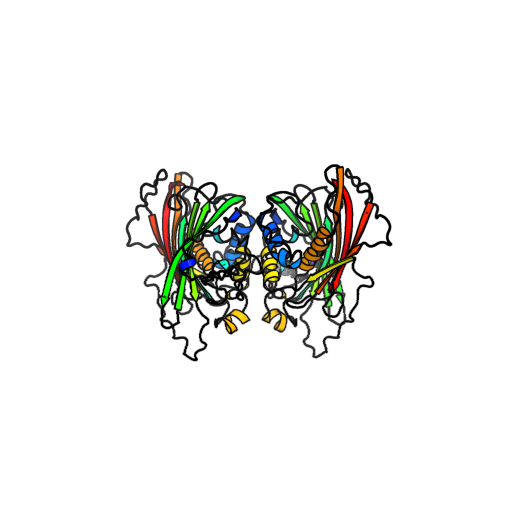14.719 -13.328 1 93 231 SER B C 1
ATOM 4470 O O . SER B 1 231 ? -8.484 15.688 -12.992 1 93 231 SER B O 1
ATOM 4472 N N . ALA B 1 232 ? -7.414 14.5 -14.539 1 92.31 232 ALA B N 1
ATOM 4473 C CA . ALA B 1 232 ? -7.562 15.547 -15.555 1 92.31 232 ALA B CA 1
ATOM 4474 C C . ALA B 1 232 ? -8.945 15.492 -16.188 1 92.31 232 ALA B C 1
ATOM 4476 O O . ALA B 1 232 ? -9.641 16.516 -16.25 1 92.31 232 ALA B O 1
ATOM 4477 N N . GLN B 1 233 ? -9.391 14.328 -16.562 1 91.69 233 GLN B N 1
ATOM 4478 C CA . GLN B 1 233 ? -10.547 14.211 -17.438 1 91.69 233 GLN B CA 1
ATOM 4479 C C . GLN B 1 233 ? -11.844 14.109 -16.641 1 91.69 233 GLN B C 1
ATOM 4481 O O . GLN B 1 233 ? -12.914 14.445 -17.156 1 91.69 233 GLN B O 1
ATOM 4486 N N . VAL B 1 234 ? -11.719 13.68 -15.445 1 91.25 234 VAL B N 1
ATOM 4487 C CA . VAL B 1 234 ? -12.938 13.492 -14.664 1 91.25 234 VAL B CA 1
ATOM 4488 C C . VAL B 1 234 ? -13.062 14.609 -13.633 1 91.25 234 VAL B C 1
ATOM 4490 O O . VAL B 1 234 ? -14.125 15.234 -13.516 1 91.25 234 VAL B O 1
ATOM 4493 N N . GLU B 1 235 ? -11.984 14.945 -12.953 1 93.38 235 GLU B N 1
ATOM 4494 C CA . GLU B 1 235 ? -12.078 15.906 -11.859 1 93.38 235 GLU B CA 1
ATOM 4495 C C . GLU B 1 235 ? -11.508 17.266 -12.25 1 93.38 235 GLU B C 1
ATOM 4497 O O . GLU B 1 235 ? -11.539 18.203 -11.461 1 93.38 235 GLU B O 1
ATOM 4502 N N . ASN B 1 236 ? -10.914 17.391 -13.422 1 92.38 236 ASN B N 1
ATOM 4503 C CA . ASN B 1 236 ? -10.453 18.656 -14.008 1 92.38 236 ASN B CA 1
ATOM 4504 C C . ASN B 1 236 ? -9.297 19.25 -13.211 1 92.38 236 ASN B C 1
ATOM 4506 O O . ASN B 1 236 ? -9.289 20.453 -12.938 1 92.38 236 ASN B O 1
ATOM 4510 N N . TYR B 1 237 ? -8.43 18.406 -12.742 1 93.88 237 TYR B N 1
ATOM 4511 C CA . TYR B 1 237 ? -7.184 18.859 -12.133 1 93.88 237 TYR B CA 1
ATOM 4512 C C . TYR B 1 237 ? -6.043 18.812 -13.148 1 93.88 237 TYR B C 1
ATOM 4514 O O . TYR B 1 237 ? -6.078 18.031 -14.102 1 93.88 237 TYR B O 1
ATOM 4522 N N . ARG B 1 238 ? -5.082 19.641 -12.945 1 93.75 238 ARG B N 1
ATOM 4523 C CA . ARG B 1 238 ? -4.004 19.719 -13.922 1 93.75 238 ARG B CA 1
ATOM 4524 C C . ARG B 1 238 ? -2.996 18.594 -13.727 1 93.75 238 ARG B C 1
ATOM 4526 O O . ARG B 1 238 ? -2.195 18.312 -14.625 1 93.75 238 ARG B O 1
ATOM 4533 N N . ALA B 1 239 ? -2.988 17.953 -12.578 1 95 239 ALA B N 1
ATOM 4534 C CA . ALA B 1 239 ? -2.143 16.812 -12.234 1 95 239 ALA B CA 1
ATOM 4535 C C . ALA B 1 239 ? -2.67 16.078 -11 1 95 239 ALA B C 1
ATOM 4537 O O . ALA B 1 239 ? -3.578 16.578 -10.328 1 95 239 ALA B O 1
ATOM 4538 N N . PRO B 1 240 ? -2.152 14.883 -10.742 1 96 240 PRO B N 1
ATOM 4539 C CA . PRO B 1 240 ? -2.527 14.242 -9.484 1 96 240 PRO B CA 1
ATOM 4540 C C . PRO B 1 240 ? -2.215 15.102 -8.266 1 96 240 PRO B C 1
ATOM 4542 O O . PRO B 1 240 ? -1.254 15.875 -8.281 1 96 240 PRO B O 1
ATOM 4545 N N . LEU B 1 241 ? -3.035 14.914 -7.254 1 97.75 241 LEU B N 1
ATOM 4546 C CA . LEU B 1 241 ? -3.006 15.805 -6.094 1 97.75 241 LEU B CA 1
ATOM 4547 C C . LEU B 1 241 ? -2.283 15.141 -4.922 1 97.75 241 LEU B C 1
ATOM 4549 O O . LEU B 1 241 ? -2.445 13.945 -4.684 1 97.75 241 LEU B O 1
ATOM 4553 N N . CYS B 1 242 ? -1.529 15.945 -4.246 1 98.06 242 CYS B N 1
ATOM 4554 C CA . CYS B 1 242 ? -0.988 15.531 -2.959 1 98.06 242 CYS B CA 1
ATOM 4555 C C . CYS B 1 242 ? -2.105 15.266 -1.957 1 98.06 242 CYS B C 1
ATOM 4557 O O . CYS B 1 242 ? -3.078 16.016 -1.893 1 98.06 242 CYS B O 1
ATOM 4559 N N . HIS B 1 243 ? -1.95 14.211 -1.174 1 98.38 243 HIS B N 1
ATOM 4560 C CA . HIS B 1 243 ? -2.945 13.875 -0.163 1 98.38 243 HIS B CA 1
ATOM 4561 C C . HIS B 1 243 ? -3.045 14.969 0.898 1 98.38 243 HIS B C 1
ATOM 4563 O O . HIS B 1 243 ? -2.027 15.508 1.334 1 98.38 243 HIS B O 1
ATOM 4569 N N . GLY B 1 244 ? -4.285 15.266 1.313 1 97.81 244 GLY B N 1
ATOM 4570 C CA . GLY B 1 244 ? -4.445 16.125 2.479 1 97.81 244 GLY B CA 1
ATOM 4571 C C . GLY B 1 244 ? -3.693 15.617 3.695 1 97.81 244 GLY B C 1
ATOM 4572 O O . GLY B 1 244 ? -2.904 16.359 4.293 1 97.81 244 GLY B O 1
ATOM 4573 N N . PRO B 1 245 ? -3.881 14.406 4.055 1 98.12 245 PRO B N 1
ATOM 4574 C CA . PRO B 1 245 ? -3.164 13.852 5.207 1 98.12 245 PRO B CA 1
ATOM 4575 C C . PRO B 1 245 ? -1.649 13.852 5.016 1 98.12 245 PRO B C 1
ATOM 4577 O O . PRO B 1 245 ? -0.901 13.961 5.992 1 98.12 245 PRO B O 1
ATOM 4580 N N . LEU B 1 246 ? -1.153 13.703 3.828 1 98.56 246 LEU B N 1
ATOM 4581 C CA . LEU B 1 246 ? 0.287 13.789 3.613 1 98.56 246 LEU B CA 1
ATOM 4582 C C . LEU B 1 246 ? 0.803 15.188 3.93 1 98.56 246 LEU B C 1
ATOM 4584 O O . LEU B 1 246 ? 1.889 15.336 4.496 1 98.56 246 LEU B O 1
ATOM 4588 N N . SER B 1 247 ? 0.033 16.219 3.578 1 97.56 247 SER B N 1
ATOM 4589 C CA . SER B 1 247 ? 0.413 17.578 3.939 1 97.56 247 SER B CA 1
ATOM 4590 C C . SER B 1 247 ? 0.506 17.75 5.453 1 97.56 247 SER B C 1
ATOM 4592 O O . SER B 1 247 ? 1.405 18.422 5.957 1 97.56 247 SER B O 1
ATOM 4594 N N . GLN B 1 248 ? -0.451 17.125 6.133 1 98.06 248 GLN B N 1
ATOM 4595 C CA . GLN B 1 248 ? -0.41 17.125 7.594 1 98.06 248 GLN B CA 1
ATOM 4596 C C . GLN B 1 248 ? 0.892 16.5 8.102 1 98.06 248 GLN B C 1
ATOM 4598 O O . GLN B 1 248 ? 1.554 17.078 8.969 1 98.06 248 GLN B O 1
ATOM 4603 N N . VAL B 1 249 ? 1.289 15.398 7.574 1 98.56 249 VAL B N 1
ATOM 4604 C CA . VAL B 1 249 ? 2.48 14.68 8.008 1 98.56 249 VAL B CA 1
ATOM 4605 C C . VAL B 1 249 ? 3.723 15.523 7.746 1 98.56 249 VAL B C 1
ATOM 4607 O O . VAL B 1 249 ? 4.594 15.648 8.609 1 98.56 249 VAL B O 1
ATOM 4610 N N . ILE B 1 250 ? 3.775 16.125 6.578 1 98.31 250 ILE B N 1
ATOM 4611 C CA . ILE B 1 250 ? 4.957 16.891 6.188 1 98.31 250 ILE B CA 1
ATOM 4612 C C . ILE B 1 250 ? 5.121 18.094 7.109 1 98.31 250 ILE B C 1
ATOM 4614 O O . ILE B 1 250 ? 6.234 18.406 7.543 1 98.31 250 ILE B O 1
ATOM 4618 N N . LEU B 1 251 ? 4.02 18.781 7.449 1 98.69 251 LEU B N 1
ATOM 4619 C CA . LEU B 1 251 ? 4.074 19.922 8.344 1 98.69 251 LEU B CA 1
ATOM 4620 C C . LEU B 1 251 ? 4.508 19.516 9.742 1 98.69 251 LEU B C 1
ATOM 4622 O O . LEU B 1 251 ? 5.355 20.172 10.359 1 98.69 251 LEU B O 1
ATOM 4626 N N . LEU B 1 252 ? 3.955 18.453 10.219 1 98.31 252 LEU B N 1
ATOM 4627 C CA . LEU B 1 252 ? 4.289 17.969 11.555 1 98.31 252 LEU B CA 1
ATOM 4628 C C . LEU B 1 252 ? 5.75 17.531 11.617 1 98.31 252 LEU B C 1
ATOM 4630 O O . LEU B 1 252 ? 6.434 17.781 12.609 1 98.31 252 LEU B O 1
ATOM 4634 N N . GLU B 1 253 ? 6.223 16.844 10.594 1 97.88 253 GLU B N 1
ATOM 4635 C CA . GLU B 1 253 ? 7.613 16.406 10.562 1 97.88 253 GLU B CA 1
ATOM 4636 C C . GLU B 1 253 ? 8.57 17.594 10.461 1 97.88 253 GLU B C 1
ATOM 4638 O O . GLU B 1 253 ? 9.625 17.594 11.094 1 97.88 253 GLU B O 1
ATOM 4643 N N . LEU B 1 254 ? 8.188 18.578 9.648 1 98 254 LEU B N 1
ATOM 4644 C CA . LEU B 1 254 ? 9 19.781 9.609 1 98 254 LEU B CA 1
ATOM 4645 C C . LEU B 1 254 ? 9.148 20.375 11 1 98 254 LEU B C 1
ATOM 4647 O O . LEU B 1 254 ? 10.25 20.75 11.406 1 98 254 LEU B O 1
ATOM 4651 N N . LEU B 1 255 ? 8.016 20.484 11.68 1 97.62 255 LEU B N 1
ATOM 4652 C CA . LEU B 1 255 ? 8.047 21.031 13.031 1 97.62 255 LEU B CA 1
ATOM 4653 C C . LEU B 1 255 ? 8.93 20.188 13.938 1 97.62 255 LEU B C 1
ATOM 4655 O O . LEU B 1 255 ? 9.805 20.719 14.625 1 97.62 255 LEU B O 1
ATOM 4659 N N . ARG B 1 256 ? 8.719 18.906 13.938 1 95.44 256 ARG B N 1
ATOM 4660 C CA . ARG B 1 256 ? 9.461 17.984 14.789 1 95.44 256 ARG B CA 1
ATOM 4661 C C . ARG B 1 256 ? 10.969 18.156 14.586 1 95.44 256 ARG B C 1
ATOM 4663 O O . ARG B 1 256 ? 11.727 18.219 15.555 1 95.44 256 ARG B O 1
ATOM 4670 N N . LEU B 1 257 ? 11.398 18.25 13.359 1 94.31 257 LEU B N 1
ATOM 4671 C CA . LEU B 1 257 ? 12.812 18.328 13.008 1 94.31 257 LEU B CA 1
ATOM 4672 C C . LEU B 1 257 ? 13.406 19.672 13.43 1 94.31 257 LEU B C 1
ATOM 4674 O O . LEU B 1 257 ? 14.625 19.828 13.492 1 94.31 257 LEU B O 1
ATOM 4678 N N . ASN B 1 258 ? 12.555 20.656 13.703 1 95.5 258 ASN B N 1
ATOM 4679 C CA . ASN B 1 258 ? 13.047 21.984 14.031 1 95.5 258 ASN B CA 1
ATOM 4680 C C . ASN B 1 258 ? 12.758 22.359 15.484 1 95.5 258 ASN B C 1
ATOM 4682 O O . ASN B 1 258 ? 12.992 23.484 15.898 1 95.5 258 ASN B O 1
ATOM 4686 N N . LEU B 1 259 ? 12.172 21.438 16.219 1 93.5 259 LEU B N 1
ATOM 4687 C CA . LEU B 1 259 ? 12.07 21.625 17.656 1 93.5 259 LEU B CA 1
ATOM 4688 C C . LEU B 1 259 ? 13.414 21.375 18.328 1 93.5 259 LEU B C 1
ATOM 4690 O O . LEU B 1 259 ? 14.234 20.609 17.844 1 93.5 259 LEU B O 1
ATOM 4694 N N . PRO B 1 260 ? 13.664 22.094 19.5 1 87.75 260 PRO B N 1
ATOM 4695 C CA . PRO B 1 260 ? 14.898 21.781 20.219 1 87.75 260 PRO B CA 1
ATOM 4696 C C . PRO B 1 260 ? 15 20.312 20.625 1 87.75 260 PRO B C 1
ATOM 4698 O O . PRO B 1 260 ? 13.992 19.703 20.984 1 87.75 260 PRO B O 1
ATOM 4701 N N . PRO B 1 261 ? 16.172 19.734 20.438 1 85.88 261 PRO B N 1
ATOM 4702 C CA . PRO B 1 261 ? 16.312 18.344 20.875 1 85.88 261 PRO B CA 1
ATOM 4703 C C . PRO B 1 261 ? 16.125 18.172 22.375 1 85.88 261 PRO B C 1
ATOM 4705 O O . PRO B 1 261 ? 16.297 19.141 23.141 1 85.88 261 PRO B O 1
ATOM 4708 N N . PRO B 1 262 ? 15.719 16.969 22.75 1 82.69 262 PRO B N 1
ATOM 4709 C CA . PRO B 1 262 ? 15.602 16.734 24.188 1 82.69 262 PRO B CA 1
ATOM 4710 C C . PRO B 1 262 ? 16.906 16.969 24.938 1 82.69 262 PRO B C 1
ATOM 4712 O O . PRO B 1 262 ? 17.984 16.625 24.422 1 82.69 262 PRO B O 1
ATOM 4715 N N . GLN B 1 263 ? 16.844 17.719 26.047 1 80.69 263 GLN B N 1
ATOM 4716 C CA . GLN B 1 263 ? 18 18.062 26.859 1 80.69 263 GLN B CA 1
ATOM 4717 C C . GLN B 1 263 ? 18.312 16.953 27.875 1 80.69 263 GLN B C 1
ATOM 4719 O O . GLN B 1 263 ? 18 17.078 29.047 1 80.69 263 GLN B O 1
ATOM 4724 N N . GLY B 1 264 ? 18.719 15.719 27.422 1 77.5 264 GLY B N 1
ATOM 4725 C CA . GLY B 1 264 ? 19.125 14.609 28.281 1 77.5 264 GLY B CA 1
ATOM 4726 C C . GLY B 1 264 ? 18.188 14.383 29.438 1 77.5 264 GLY B C 1
ATOM 4727 O O . GLY B 1 264 ? 17.141 15.031 29.547 1 77.5 264 GLY B O 1
ATOM 4728 N N . PRO B 1 265 ? 18.578 13.352 30.328 1 79.44 265 PRO B N 1
ATOM 4729 C CA . PRO B 1 265 ? 17.766 13.078 31.516 1 79.44 265 PRO B CA 1
ATOM 4730 C C . PRO B 1 265 ? 17.609 14.297 32.406 1 79.44 265 PRO B C 1
ATOM 4732 O O . PRO B 1 265 ? 18.609 14.953 32.75 1 79.44 265 PRO B O 1
ATOM 4735 N N . GLY B 1 266 ? 16.438 14.625 32.688 1 75.44 266 GLY B N 1
ATOM 4736 C CA . GLY B 1 266 ? 16.172 15.773 33.531 1 75.44 266 GLY B CA 1
ATOM 4737 C C . GLY B 1 266 ? 15.992 17.062 32.75 1 75.44 266 GLY B C 1
ATOM 4738 O O . GLY B 1 266 ? 15.617 18.094 33.312 1 75.44 266 GLY B O 1
ATOM 4739 N N . GLY B 1 267 ? 16.234 16.938 31.453 1 79.19 267 GLY B N 1
ATOM 4740 C CA . GLY B 1 267 ? 16.094 18.125 30.625 1 79.19 267 GLY B CA 1
ATOM 4741 C C . GLY B 1 267 ? 14.719 18.266 30.016 1 79.19 267 GLY B C 1
ATOM 4742 O O . GLY B 1 267 ? 13.766 17.609 30.453 1 79.19 267 GLY B O 1
ATOM 4743 N N . LYS B 1 268 ? 14.578 19.281 29.172 1 81.5 268 LYS B N 1
ATOM 4744 C CA . LYS B 1 268 ? 13.289 19.594 28.547 1 81.5 268 LYS B CA 1
ATOM 4745 C C . LYS B 1 268 ? 13.109 18.797 27.25 1 81.5 268 LYS B C 1
ATOM 4747 O O . LYS B 1 268 ? 14.078 18.5 26.562 1 81.5 268 LYS B O 1
ATOM 4752 N N . LYS B 1 269 ? 11.93 18.344 27.078 1 85.94 269 LYS B N 1
ATOM 4753 C CA . LYS B 1 269 ? 11.5 17.719 25.844 1 85.94 269 LYS B CA 1
ATOM 4754 C C . LYS B 1 269 ? 10.273 18.438 25.266 1 85.94 269 LYS B C 1
ATOM 4756 O O . LYS B 1 269 ? 9.438 18.938 26 1 85.94 269 LYS B O 1
ATOM 4761 N N . TYR B 1 270 ? 10.211 18.5 24.031 1 87.94 270 TYR B N 1
ATOM 4762 C CA . TYR B 1 270 ? 9.125 19.188 23.344 1 87.94 270 TYR B CA 1
ATOM 4763 C C . TYR B 1 270 ? 8.195 18.188 22.656 1 87.94 270 TYR B C 1
ATOM 4765 O O . TYR B 1 270 ? 8.648 17.297 21.922 1 87.94 270 TYR B O 1
ATOM 4773 N N . ARG B 1 271 ? 6.926 18.312 22.953 1 89.25 271 ARG B N 1
ATOM 4774 C CA . ARG B 1 271 ? 5.941 17.391 22.406 1 89.25 271 ARG B CA 1
ATOM 4775 C C . ARG B 1 271 ? 4.766 18.141 21.781 1 89.25 271 ARG B C 1
ATOM 4777 O O . ARG B 1 271 ? 4.164 19 22.422 1 89.25 271 ARG B O 1
ATOM 4784 N N . VAL B 1 272 ? 4.422 17.766 20.609 1 92.38 272 VAL B N 1
ATOM 4785 C CA . VAL B 1 272 ? 3.225 18.328 19.984 1 92.38 272 VAL B CA 1
ATOM 4786 C C . VAL B 1 272 ? 1.98 17.797 20.703 1 92.38 272 VAL B C 1
ATOM 4788 O O . VAL B 1 272 ? 1.817 16.594 20.875 1 92.38 272 VAL B O 1
ATOM 4791 N N . ARG B 1 273 ? 1.074 18.703 21.078 1 91.38 273 ARG B N 1
ATOM 4792 C CA . ARG B 1 273 ? -0.123 18.312 21.828 1 91.38 273 ARG B CA 1
ATOM 4793 C C . ARG B 1 273 ? -1.381 18.578 21 1 91.38 273 ARG B C 1
ATOM 4795 O O . ARG B 1 273 ? -2.391 17.891 21.172 1 91.38 273 ARG B O 1
ATOM 4802 N N . LYS B 1 274 ? -1.26 19.578 20.25 1 93.5 274 LYS B N 1
ATOM 4803 C CA . LYS B 1 274 ? -2.391 19.953 19.406 1 93.5 274 LYS B CA 1
ATOM 4804 C C . LYS B 1 274 ? -1.918 20.422 18.031 1 93.5 274 LYS B C 1
ATOM 4806 O O . LYS B 1 274 ? -0.892 21.109 17.922 1 93.5 274 LYS B O 1
ATOM 4811 N N . PHE B 1 275 ? -2.57 20.062 17.031 1 96.38 275 PHE B N 1
ATOM 4812 C CA . PHE B 1 275 ? -2.322 20.484 15.656 1 96.38 275 PHE B CA 1
ATOM 4813 C C . PHE B 1 275 ? -3.635 20.719 14.914 1 96.38 275 PHE B C 1
ATOM 4815 O O . PHE B 1 275 ? -4.5 19.844 14.867 1 96.38 275 PHE B O 1
ATOM 4822 N N . GLU B 1 276 ? -3.844 21.922 14.422 1 98 276 GLU B N 1
ATOM 4823 C CA . GLU B 1 276 ? -5.023 22.297 13.648 1 98 276 GLU B CA 1
ATOM 4824 C C . GLU B 1 276 ? -4.633 22.812 12.266 1 98 276 GLU B C 1
ATOM 4826 O O . GLU B 1 276 ? -3.688 23.594 12.133 1 98 276 GLU B O 1
ATOM 4831 N N . TYR B 1 277 ? -5.34 22.375 11.242 1 98.38 277 TYR B N 1
ATOM 4832 C CA . TYR B 1 277 ? -4.93 22.75 9.891 1 98.38 277 TYR B CA 1
ATOM 4833 C C . TYR B 1 277 ? -6.133 22.859 8.969 1 98.38 277 TYR B C 1
ATOM 4835 O O . TYR B 1 277 ? -7.195 22.297 9.25 1 98.38 277 TYR B O 1
ATOM 4843 N N . ARG B 1 278 ? -6.008 23.625 7.938 1 98 278 ARG B N 1
ATOM 4844 C CA . ARG B 1 278 ? -6.953 23.797 6.84 1 98 278 ARG B CA 1
ATOM 4845 C C . ARG B 1 278 ? -6.258 23.672 5.488 1 98 278 ARG B C 1
ATOM 4847 O O . ARG B 1 278 ? -5.184 24.25 5.289 1 98 278 ARG B O 1
ATOM 4854 N N . ASN B 1 279 ? -6.832 22.812 4.66 1 97.5 279 ASN B N 1
ATOM 4855 C CA . ASN B 1 279 ? -6.379 22.75 3.275 1 97.5 279 ASN B CA 1
ATOM 4856 C C . ASN B 1 279 ? -7.105 23.766 2.402 1 97.5 279 ASN B C 1
ATOM 4858 O O . ASN B 1 279 ? -8.328 23.719 2.262 1 97.5 279 ASN B O 1
ATOM 4862 N N . LEU B 1 280 ? -6.344 24.688 1.768 1 96.12 280 LEU B N 1
ATOM 4863 C CA . LEU B 1 280 ? -6.918 25.844 1.104 1 96.12 280 LEU B CA 1
ATOM 4864 C C . LEU B 1 280 ? -6.84 25.703 -0.412 1 96.12 280 LEU B C 1
ATOM 4866 O O . LEU B 1 280 ? -7.668 26.266 -1.136 1 96.12 280 LEU B O 1
ATOM 4870 N N . ALA B 1 281 ? -5.832 25.094 -0.89 1 95.25 281 ALA B N 1
ATOM 4871 C CA . ALA B 1 281 ? -5.637 24.844 -2.316 1 95.25 281 ALA B CA 1
ATOM 4872 C C . ALA B 1 281 ? -4.914 23.531 -2.555 1 95.25 281 ALA B C 1
ATOM 4874 O O . ALA B 1 281 ? -4.102 23.094 -1.729 1 95.25 281 ALA B O 1
ATOM 4875 N N . ALA B 1 282 ? -5.188 22.938 -3.684 1 95.62 282 ALA B N 1
ATOM 4876 C CA . ALA B 1 282 ? -4.586 21.656 -4.035 1 95.62 282 ALA B CA 1
ATOM 4877 C C . ALA B 1 282 ? -3.086 21.797 -4.273 1 95.62 282 ALA B C 1
ATOM 4879 O O . ALA B 1 282 ? -2.629 22.828 -4.781 1 95.62 282 ALA B O 1
ATOM 4880 N N . MET B 1 283 ? -2.314 20.844 -3.883 1 97.69 283 MET B N 1
ATOM 4881 C CA . MET B 1 283 ? -0.917 20.703 -4.281 1 97.69 283 MET B CA 1
ATOM 4882 C C . MET B 1 283 ? -0.759 19.641 -5.359 1 97.69 283 MET B C 1
ATOM 4884 O O . MET B 1 283 ? -1.29 18.531 -5.227 1 97.69 283 MET B O 1
ATOM 4888 N N . TYR B 1 284 ? -0.007 19.953 -6.402 1 97.44 284 TYR B N 1
ATOM 4889 C CA . TYR B 1 284 ? 0.069 19.094 -7.574 1 97.44 284 TYR B CA 1
ATOM 4890 C C . TYR B 1 284 ? 1.442 18.438 -7.684 1 97.44 284 TYR B C 1
ATOM 4892 O O . TYR B 1 284 ? 2.461 19.062 -7.402 1 97.44 284 TYR B O 1
ATOM 4900 N N . VAL B 1 285 ? 1.411 17.203 -8.133 1 96.62 285 VAL B N 1
ATOM 4901 C CA . VAL B 1 285 ? 2.645 16.484 -8.461 1 96.62 285 VAL B CA 1
ATOM 4902 C C . VAL B 1 285 ? 3.494 17.344 -9.398 1 96.62 285 VAL B C 1
ATOM 4904 O O . VAL B 1 285 ? 2.973 17.953 -10.336 1 96.62 285 VAL B O 1
ATOM 4907 N N . GLY B 1 286 ? 4.75 17.438 -9.031 1 96.62 286 GLY B N 1
ATOM 4908 C CA . GLY B 1 286 ? 5.695 18.062 -9.938 1 96.62 286 GLY B CA 1
ATOM 4909 C C . GLY B 1 286 ? 5.863 19.547 -9.695 1 96.62 286 GLY B C 1
ATOM 4910 O O . GLY B 1 286 ? 6.789 20.172 -10.211 1 96.62 286 GLY B O 1
ATOM 4911 N N . GLU B 1 287 ? 5.016 20.141 -8.961 1 97.69 287 GLU B N 1
ATOM 4912 C CA . GLU B 1 287 ? 5.129 21.578 -8.664 1 97.69 287 GLU B CA 1
ATOM 4913 C C . GLU B 1 287 ? 5.926 21.812 -7.387 1 97.69 287 GLU B C 1
ATOM 4915 O O . GLU B 1 287 ? 5.812 21.047 -6.426 1 97.69 287 GLU B O 1
ATOM 4920 N N . LYS B 1 288 ? 6.66 22.922 -7.41 1 98.06 288 LYS B N 1
ATOM 4921 C CA . LYS B 1 288 ? 7.543 23.234 -6.289 1 98.06 288 LYS B CA 1
ATOM 4922 C C . LYS B 1 288 ? 6.812 24.062 -5.23 1 98.06 288 LYS B C 1
ATOM 4924 O O . LYS B 1 288 ? 6.34 25.156 -5.508 1 98.06 288 LYS B O 1
ATOM 4929 N N . TYR B 1 289 ? 6.754 23.547 -4.012 1 98.38 289 TYR B N 1
ATOM 4930 C CA . TYR B 1 289 ? 6.156 24.219 -2.871 1 98.38 289 TYR B CA 1
ATOM 4931 C C . TYR B 1 289 ? 7.203 24.531 -1.805 1 98.38 289 TYR B C 1
ATOM 4933 O O . TYR B 1 289 ? 8.312 23.984 -1.844 1 98.38 289 TYR B O 1
ATOM 4941 N N . THR B 1 290 ? 6.859 25.453 -0.973 1 98.44 290 THR B N 1
ATOM 4942 C CA . THR B 1 290 ? 7.684 25.734 0.199 1 98.44 290 THR B CA 1
ATOM 4943 C C . THR B 1 290 ? 6.91 25.438 1.483 1 98.44 290 THR B C 1
ATOM 4945 O O . THR B 1 290 ? 5.832 26 1.7 1 98.44 290 THR B O 1
ATOM 4948 N N . ILE B 1 291 ? 7.387 24.516 2.252 1 98.75 291 ILE B N 1
ATOM 4949 C CA . ILE B 1 291 ? 6.812 24.188 3.553 1 98.75 291 ILE B CA 1
ATOM 4950 C C . ILE B 1 291 ? 7.48 25.031 4.637 1 98.75 291 ILE B C 1
ATOM 4952 O O . ILE B 1 291 ? 8.703 25.031 4.766 1 98.75 291 ILE B O 1
ATOM 4956 N N . CYS B 1 292 ? 6.633 25.719 5.449 1 98.69 292 CYS B N 1
ATOM 4957 C CA . CYS B 1 292 ? 7.16 26.766 6.324 1 98.69 292 CYS B CA 1
ATOM 4958 C C . CYS B 1 292 ? 6.66 26.578 7.75 1 98.69 292 CYS B C 1
ATOM 4960 O O . CYS B 1 292 ? 5.598 26 7.973 1 98.69 292 CYS B O 1
ATOM 4962 N N . GLY B 1 293 ? 7.449 27.094 8.711 1 98.12 293 GLY B N 1
ATOM 4963 C CA . GLY B 1 293 ? 7.059 27.172 10.109 1 98.12 293 GLY B CA 1
ATOM 4964 C C . GLY B 1 293 ? 7.648 28.375 10.82 1 98.12 293 GLY B C 1
ATOM 4965 O O . GLY B 1 293 ? 8.68 28.906 10.406 1 98.12 293 GLY B O 1
ATOM 4966 N N . ARG B 1 294 ? 6.902 28.812 11.836 1 96.62 294 ARG B N 1
ATOM 4967 C CA . ARG B 1 294 ? 7.371 29.938 12.648 1 96.62 294 ARG B CA 1
ATOM 4968 C C . ARG B 1 294 ? 6.824 29.844 14.07 1 96.62 294 ARG B C 1
ATOM 4970 O O . ARG B 1 294 ? 5.668 29.453 14.273 1 96.62 294 ARG B O 1
ATOM 4977 N N . LEU B 1 295 ? 7.664 30.219 15.031 1 94.19 295 LEU B N 1
ATOM 4978 C CA . LEU B 1 295 ? 7.18 30.375 16.406 1 94.19 295 LEU B CA 1
ATOM 4979 C C . LEU B 1 295 ? 6.301 31.625 16.531 1 94.19 295 LEU B C 1
ATOM 4981 O O . LEU B 1 295 ? 6.695 32.719 16.109 1 94.19 295 LEU B O 1
ATOM 4985 N N . LYS B 1 296 ? 5.059 31.391 17 1 90.44 296 LYS B N 1
ATOM 4986 C CA . LYS B 1 296 ? 4.164 32.531 17.219 1 90.44 296 LYS B CA 1
ATOM 4987 C C . LYS B 1 296 ? 4.605 33.344 18.422 1 90.44 296 LYS B C 1
ATOM 4989 O O . LYS B 1 296 ? 4.633 32.844 19.547 1 90.44 296 LYS B O 1
ATOM 4994 N N . ARG B 1 297 ? 5.332 34.469 18.484 1 75.94 297 ARG B N 1
ATOM 4995 C CA . ARG B 1 297 ? 5.926 35.281 19.547 1 75.94 297 ARG B CA 1
ATOM 4996 C C . ARG B 1 297 ? 4.855 36.031 20.312 1 75.94 297 ARG B C 1
ATOM 4998 O O . ARG B 1 297 ? 4.988 36.25 21.516 1 75.94 297 ARG B O 1
ATOM 5005 N N . GLU B 1 298 ? 3.973 36.625 19.656 1 63.62 298 GLU B N 1
ATOM 5006 C CA . GLU B 1 298 ? 3.092 37.531 20.391 1 63.62 298 GLU B CA 1
ATOM 5007 C C . GLU B 1 298 ? 2.256 36.812 21.422 1 63.62 298 GLU B C 1
ATOM 5009 O O . GLU B 1 298 ? 1.767 37.406 22.375 1 63.62 298 GLU B O 1
ATOM 5014 N N . HIS B 1 299 ? 1.895 35.531 21.141 1 53.94 299 HIS B N 1
ATOM 5015 C CA . HIS B 1 299 ? 0.928 35.062 22.125 1 53.94 299 HIS B CA 1
ATOM 5016 C C . HIS B 1 299 ? 1.626 34.375 23.297 1 53.94 299 HIS B C 1
ATOM 5018 O O . HIS B 1 299 ? 2.699 33.781 23.125 1 53.94 299 HIS B O 1
ATOM 5024 N N . GLY B 1 300 ? 1.431 34.844 24.562 1 47.75 300 GLY B N 1
ATOM 5025 C CA . GLY B 1 300 ? 1.747 34.344 25.891 1 47.75 300 GLY B CA 1
ATOM 5026 C C . GLY B 1 300 ? 1.839 32.844 25.953 1 47.75 300 GLY B C 1
ATOM 5027 O O . GLY B 1 300 ? 1.432 32.125 25.016 1 47.75 300 GLY B O 1
ATOM 5028 N N . GLU B 1 301 ? 2.703 32.375 26.844 1 49.09 301 GLU B N 1
ATOM 5029 C CA . GLU B 1 301 ? 2.725 31 27.328 1 49.09 301 GLU B CA 1
ATOM 5030 C C . GLU B 1 301 ? 1.314 30.422 27.406 1 49.09 301 GLU B C 1
ATOM 5032 O O . GLU B 1 301 ? 0.392 31.094 27.875 1 49.09 301 GLU B O 1
ATOM 5037 N N . VAL B 1 302 ? 0.976 29.797 26.328 1 50.97 302 VAL B N 1
ATOM 5038 C CA . VAL B 1 302 ? -0.26 29.062 26.562 1 50.97 302 VAL B CA 1
ATOM 5039 C C . VAL B 1 302 ? -0.084 28.141 27.766 1 50.97 302 VAL B C 1
ATOM 5041 O O . VAL B 1 302 ? 0.932 27.438 27.875 1 50.97 302 VAL B O 1
ATOM 5044 N N . GLN B 1 303 ? -0.682 28.547 28.859 1 45.22 303 GLN B N 1
ATOM 5045 C CA . GLN B 1 303 ? -0.696 27.641 30 1 45.22 303 GLN B CA 1
ATOM 5046 C C . GLN B 1 303 ? -1.543 26.406 29.703 1 45.22 303 GLN B C 1
ATOM 5048 O O . GLN B 1 303 ? -2.691 26.516 29.281 1 45.22 303 GLN B O 1
ATOM 5053 N N . PHE B 1 304 ? -0.919 25.297 29.344 1 45.41 304 PHE B N 1
ATOM 5054 C CA . PHE B 1 304 ? -1.66 24.047 29.344 1 45.41 304 PHE B CA 1
ATOM 5055 C C . PHE B 1 304 ? -2.191 23.719 30.734 1 45.41 304 PHE B C 1
ATOM 5057 O O . PHE B 1 304 ? -1.549 24.047 31.734 1 45.41 304 PHE B O 1
ATOM 5064 N N . GLY B 1 305 ? -3.473 23.984 31.141 1 40.75 305 GLY B N 1
ATOM 5065 C CA . GLY B 1 305 ? -4 23.609 32.438 1 40.75 305 GLY B CA 1
ATOM 5066 C C . GLY B 1 305 ? -3.289 22.422 33.062 1 40.75 305 GLY B C 1
ATOM 5067 O O . GLY B 1 305 ? -2.428 21.812 32.438 1 40.75 305 GLY B O 1
ATOM 5068 N N . GLU B 1 306 ? -3.338 22.391 34.531 1 37.91 306 GLU B N 1
ATOM 5069 C CA . GLU B 1 306 ? -2.873 21.281 35.375 1 37.91 306 GLU B CA 1
ATOM 5070 C C . GLU B 1 306 ? -3.398 19.938 34.844 1 37.91 306 GLU B C 1
ATOM 5072 O O . GLU B 1 306 ? -4.609 19.766 34.688 1 37.91 306 GLU B O 1
ATOM 5077 N N . GLU B 1 307 ? -3.029 19.547 33.719 1 38.53 307 GLU B N 1
ATOM 5078 C CA . GLU B 1 307 ? -3.562 18.203 33.531 1 38.53 307 GLU B CA 1
ATOM 5079 C C . GLU B 1 307 ? -3.066 17.25 34.625 1 38.53 307 GLU B C 1
ATOM 5081 O O . GLU B 1 307 ? -1.991 17.453 35.188 1 38.53 307 GLU B O 1
ATOM 5086 N N . VAL B 1 308 ? -3.916 16.484 35.156 1 34.81 308 VAL B N 1
ATOM 5087 C CA . VAL B 1 308 ? -3.68 15.484 36.219 1 34.81 308 VAL B CA 1
ATOM 5088 C C . VAL B 1 308 ? -2.455 14.648 35.844 1 34.81 308 VAL B C 1
ATOM 5090 O O . VAL B 1 308 ? -2.477 13.891 34.875 1 34.81 308 VAL B O 1
ATOM 5093 N N . GLY B 1 309 ? -1.167 14.953 36.5 1 39.25 309 GLY B N 1
ATOM 5094 C CA . GLY B 1 309 ? 0.142 14.352 36.688 1 39.25 309 GLY B CA 1
ATOM 5095 C C . GLY B 1 309 ? 1.262 15.117 36 1 39.25 309 GLY B C 1
ATOM 5096 O O . GLY B 1 309 ? 2.438 14.906 36.312 1 39.25 309 GLY B O 1
ATOM 5097 N N . GLU B 1 310 ? 1.367 15.211 34.688 1 44.53 310 GLU B N 1
ATOM 5098 C CA . GLU B 1 310 ? 2.539 15.914 34.156 1 44.53 310 GLU B CA 1
ATOM 5099 C C . GLU B 1 310 ? 2.295 17.422 34.094 1 44.53 310 GLU B C 1
ATOM 5101 O O . GLU B 1 310 ? 1.196 17.859 33.719 1 44.53 310 GLU B O 1
ATOM 5106 N N . GLU B 1 311 ? 2.996 18.172 34.781 1 44.88 311 GLU B N 1
ATOM 5107 C CA . GLU B 1 311 ? 3.09 19.641 34.781 1 44.88 311 GLU B CA 1
ATOM 5108 C C . GLU B 1 311 ? 3.303 20.172 33.375 1 44.88 311 GLU B C 1
ATOM 5110 O O . GLU B 1 311 ? 4.281 19.828 32.719 1 44.88 311 GLU B O 1
ATOM 5115 N N . VAL B 1 312 ? 2.307 20.125 32.531 1 49.56 312 VAL B N 1
ATOM 5116 C CA . VAL B 1 312 ? 2.525 20.922 31.312 1 49.56 312 VAL B CA 1
ATOM 5117 C C . VAL B 1 312 ? 2.727 22.391 31.703 1 49.56 312 VAL B C 1
ATOM 5119 O O . VAL B 1 312 ? 1.806 23.047 32.188 1 49.56 312 VAL B O 1
ATOM 5122 N N . GLY B 1 313 ? 3.91 22.766 32.125 1 51.81 313 GLY B N 1
ATOM 5123 C CA . GLY B 1 313 ? 4.16 24.188 32.281 1 51.81 313 GLY B CA 1
ATOM 5124 C C . GLY B 1 313 ? 3.775 25 31.062 1 51.81 313 GLY B C 1
ATOM 5125 O O . GLY B 1 313 ? 2.748 24.734 30.438 1 51.81 313 GLY B O 1
ATOM 5126 N N . GLU B 1 314 ? 4.859 25.594 30.297 1 62.09 314 GLU B N 1
ATOM 5127 C CA . GLU B 1 314 ? 4.875 26.594 29.234 1 62.09 314 GLU B CA 1
ATOM 5128 C C . GLU B 1 314 ? 4.691 25.953 27.859 1 62.09 314 GLU B C 1
ATOM 5130 O O . GLU B 1 314 ? 5.172 24.844 27.625 1 62.09 314 GLU B O 1
ATOM 5135 N N . GLY B 1 315 ? 3.49 26.219 27.047 1 79.06 315 GLY B N 1
ATOM 5136 C CA . GLY B 1 315 ? 3.299 25.766 25.672 1 79.06 315 GLY B CA 1
ATOM 5137 C C . GLY B 1 315 ? 3.719 26.781 24.641 1 79.06 315 GLY B C 1
ATOM 5138 O O . GLY B 1 315 ? 3.646 27.984 24.875 1 79.06 315 GLY B O 1
ATOM 5139 N N . LEU B 1 316 ? 4.453 26.328 23.656 1 87 316 LEU B N 1
ATOM 5140 C CA . LEU B 1 316 ? 4.816 27.125 22.484 1 87 316 LEU B CA 1
ATOM 5141 C C . LEU B 1 316 ? 3.822 26.922 21.359 1 87 316 LEU B C 1
ATOM 5143 O O . LEU B 1 316 ? 3.297 25.812 21.188 1 87 316 LEU B O 1
ATOM 5147 N N . VAL B 1 317 ? 3.479 27.984 20.719 1 93.44 317 VAL B N 1
ATOM 5148 C CA . VAL B 1 317 ? 2.578 27.891 19.578 1 93.44 317 VAL B CA 1
ATOM 5149 C C . VAL B 1 317 ? 3.35 28.172 18.281 1 93.44 317 VAL B C 1
ATOM 5151 O O . VAL B 1 317 ? 4.043 29.172 18.172 1 93.44 317 VAL B O 1
ATOM 5154 N N . TYR B 1 318 ? 3.246 27.25 17.391 1 96.06 318 TYR B N 1
ATOM 5155 C CA . TYR B 1 318 ? 3.871 27.391 16.078 1 96.06 318 TYR B CA 1
ATOM 5156 C C . TYR B 1 318 ? 2.818 27.547 14.984 1 96.06 318 TYR B C 1
ATOM 5158 O O . TYR B 1 318 ? 1.744 26.953 15.055 1 96.06 318 TYR B O 1
ATOM 5166 N N . GLU B 1 319 ? 3.094 28.422 13.992 1 97.44 319 GLU B N 1
ATOM 5167 C CA . GLU B 1 319 ? 2.342 28.5 12.742 1 97.44 319 GLU B CA 1
ATOM 5168 C C . GLU B 1 319 ? 3.07 27.781 11.609 1 97.44 319 GLU B C 1
ATOM 5170 O O . GLU B 1 319 ? 4.281 27.953 11.445 1 97.44 319 GLU B O 1
ATOM 5175 N N . LEU B 1 320 ? 2.393 26.953 10.945 1 98.5 320 LEU B N 1
ATOM 5176 C CA . LEU B 1 320 ? 2.941 26.188 9.828 1 98.5 320 LEU B CA 1
ATOM 5177 C C . LEU B 1 320 ? 2.098 26.375 8.578 1 98.5 320 LEU B C 1
ATOM 5179 O O . LEU B 1 320 ? 0.884 26.578 8.664 1 98.5 320 LEU B O 1
ATOM 5183 N N . TRP B 1 321 ? 2.748 26.359 7.402 1 98.62 321 TRP B N 1
ATOM 5184 C CA . TRP B 1 321 ? 1.979 26.516 6.168 1 98.62 321 TRP B CA 1
ATOM 5185 C C . TRP B 1 321 ? 2.773 26.016 4.969 1 98.62 321 TRP B C 1
ATOM 5187 O O . TRP B 1 321 ? 3.979 25.766 5.074 1 98.62 321 TRP B O 1
ATOM 5197 N N . ALA B 1 322 ? 2.08 25.688 3.896 1 98.62 322 ALA B N 1
ATOM 5198 C CA . ALA B 1 322 ? 2.662 25.391 2.592 1 98.62 322 ALA B CA 1
ATOM 5199 C C . ALA B 1 322 ? 2.373 26.5 1.593 1 98.62 322 ALA B C 1
ATOM 5201 O O . ALA B 1 322 ? 1.224 26.922 1.438 1 98.62 322 ALA B O 1
ATOM 5202 N N . GLU B 1 323 ? 3.404 26.969 0.913 1 97.88 323 GLU B N 1
ATOM 5203 C CA . GLU B 1 323 ? 3.275 28.016 -0.096 1 97.88 323 GLU B CA 1
ATOM 5204 C C . GLU B 1 323 ? 3.27 27.422 -1.505 1 97.88 323 GLU B C 1
ATOM 5206 O O . GLU B 1 323 ? 4.094 26.562 -1.828 1 97.88 323 GLU B O 1
ATOM 5211 N N . THR B 1 324 ? 2.377 27.922 -2.309 1 96.75 324 THR B N 1
ATOM 5212 C CA . THR B 1 324 ? 2.309 27.516 -3.709 1 96.75 324 THR B CA 1
ATOM 5213 C C . THR B 1 324 ? 3.439 28.156 -4.512 1 96.75 324 THR B C 1
ATOM 5215 O O . THR B 1 324 ? 4.109 29.062 -4.027 1 96.75 324 THR B O 1
ATOM 5218 N N . PRO B 1 325 ? 3.633 27.656 -5.699 1 94.75 325 PRO B N 1
ATOM 5219 C CA . PRO B 1 325 ? 4.648 28.266 -6.559 1 94.75 325 PRO B CA 1
ATOM 5220 C C . PRO B 1 325 ? 4.406 29.766 -6.789 1 94.75 325 PRO B C 1
ATOM 5222 O O . PRO B 1 325 ? 5.355 30.516 -7.012 1 94.75 325 PRO B O 1
ATOM 5225 N N . LYS B 1 326 ? 3.246 30.219 -6.656 1 92.62 326 LYS B N 1
ATOM 5226 C CA . LYS B 1 326 ? 2.895 31.625 -6.879 1 92.62 326 LYS B CA 1
ATOM 5227 C C . LYS B 1 326 ? 2.881 32.406 -5.566 1 92.62 326 LYS B C 1
ATOM 5229 O O . LYS B 1 326 ? 2.504 33.562 -5.539 1 92.62 326 LYS B O 1
ATOM 5234 N N . GLY B 1 327 ? 3.17 31.719 -4.512 1 92 327 GLY B N 1
ATOM 5235 C CA . GLY B 1 327 ? 3.32 32.406 -3.232 1 92 327 GLY B CA 1
ATOM 5236 C C . GLY B 1 327 ? 2.068 32.344 -2.379 1 92 327 GLY B C 1
ATOM 5237 O O . GLY B 1 327 ? 2.062 32.844 -1.246 1 92 327 GLY B O 1
ATOM 5238 N N . GLY B 1 328 ? 0.994 31.766 -2.92 1 95.19 328 GLY B N 1
ATOM 5239 C CA . GLY B 1 328 ? -0.227 31.609 -2.146 1 95.19 328 GLY B CA 1
ATOM 5240 C C . GLY B 1 328 ? -0.162 30.469 -1.155 1 95.19 328 GLY B C 1
ATOM 5241 O O . GLY B 1 328 ? 0.859 29.781 -1.056 1 95.19 328 GLY B O 1
ATOM 5242 N N . LEU B 1 329 ? -1.23 30.312 -0.364 1 97.38 329 LEU B N 1
ATOM 5243 C CA . LEU B 1 329 ? -1.284 29.281 0.661 1 97.38 329 LEU B CA 1
ATOM 5244 C C . LEU B 1 329 ? -2.025 28.047 0.149 1 97.38 329 LEU B C 1
ATOM 5246 O O . LEU B 1 329 ? -3.115 28.156 -0.415 1 97.38 329 LEU B O 1
ATOM 5250 N N . SER B 1 330 ? -1.418 26.875 0.32 1 97.5 330 SER B N 1
ATOM 5251 C CA . SER B 1 330 ? -2.1 25.625 0.043 1 97.5 330 SER B CA 1
ATOM 5252 C C . SER B 1 330 ? -2.635 24.984 1.324 1 97.5 330 SER B C 1
ATOM 5254 O O . SER B 1 330 ? -3.705 24.375 1.322 1 97.5 330 SER B O 1
ATOM 5256 N N . VAL B 1 331 ? -1.872 25.094 2.398 1 98.06 331 VAL B N 1
ATOM 5257 C CA . VAL B 1 331 ? -2.242 24.594 3.719 1 98.06 331 VAL B CA 1
ATOM 5258 C C . VAL B 1 331 ? -1.801 25.578 4.789 1 98.06 331 VAL B C 1
ATOM 5260 O O . VAL B 1 331 ? -0.746 26.219 4.664 1 98.06 331 VAL B O 1
ATOM 5263 N N . LYS B 1 332 ? -2.564 25.766 5.773 1 98.19 332 LYS B N 1
ATOM 5264 C CA . LYS B 1 332 ? -2.207 26.531 6.969 1 98.19 332 LYS B CA 1
ATOM 5265 C C . LYS B 1 332 ? -2.52 25.734 8.234 1 98.19 332 LYS B C 1
ATOM 5267 O O . LYS B 1 332 ? -3.541 25.047 8.305 1 98.19 332 LYS B O 1
ATOM 5272 N N . ALA B 1 333 ? -1.648 25.875 9.211 1 98.44 333 ALA B N 1
ATOM 5273 C CA . ALA B 1 333 ? -1.821 25.078 10.422 1 98.44 333 ALA B CA 1
ATOM 5274 C C . ALA B 1 333 ? -1.245 25.812 11.641 1 98.44 333 ALA B C 1
ATOM 5276 O O . ALA B 1 333 ? -0.449 26.734 11.492 1 98.44 333 ALA B O 1
ATOM 5277 N N . THR B 1 334 ? -1.71 25.453 12.773 1 97.06 334 THR B N 1
ATOM 5278 C CA . THR B 1 334 ? -1.164 25.844 14.062 1 97.06 334 THR B CA 1
ATOM 5279 C C . THR B 1 334 ? -0.883 24.625 14.938 1 97.06 334 THR B C 1
ATOM 5281 O O . THR B 1 334 ? -1.68 23.688 14.969 1 97.06 334 THR B O 1
ATOM 5284 N N . ALA B 1 335 ? 0.256 24.656 15.57 1 96.25 335 ALA B N 1
ATOM 5285 C CA . ALA B 1 335 ? 0.623 23.562 16.469 1 96.25 335 ALA B CA 1
ATOM 5286 C C . ALA B 1 335 ? 0.952 24.094 17.859 1 96.25 335 ALA B C 1
ATOM 5288 O O . ALA B 1 335 ? 1.646 25.094 18 1 96.25 335 ALA B O 1
ATOM 5289 N N . THR B 1 336 ? 0.4 23.453 18.844 1 93.5 336 THR B N 1
ATOM 5290 C CA . THR B 1 336 ? 0.772 23.719 20.234 1 93.5 336 THR B CA 1
ATOM 5291 C C . THR B 1 336 ? 1.759 22.672 20.734 1 93.5 336 THR B C 1
ATOM 5293 O O . THR B 1 336 ? 1.481 21.469 20.672 1 93.5 336 THR B O 1
ATOM 5296 N N . VAL B 1 337 ? 2.873 23.125 21.266 1 91.75 337 VAL B N 1
ATOM 5297 C CA . VAL B 1 337 ? 3.945 22.25 21.719 1 91.75 337 VAL B CA 1
ATOM 5298 C C . VAL B 1 337 ? 4.137 22.422 23.219 1 91.75 337 VAL B C 1
ATOM 5300 O O . VAL B 1 337 ? 4.375 23.531 23.703 1 91.75 337 VAL B O 1
ATOM 5303 N N . ALA B 1 338 ? 4.055 21.328 23.891 1 88.12 338 ALA B N 1
ATOM 5304 C CA . ALA B 1 338 ? 4.301 21.328 25.328 1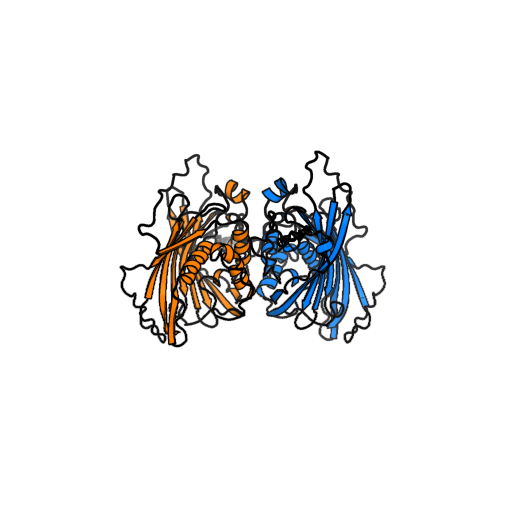 88.12 338 ALA B CA 1
ATOM 5305 C C . ALA B 1 338 ? 5.781 21.125 25.625 1 88.12 338 ALA B C 1
ATOM 5307 O O . ALA B 1 338 ? 6.453 20.328 24.953 1 88.12 338 ALA B O 1
ATOM 5308 N N . VAL B 1 339 ? 6.223 21.844 26.594 1 84.25 339 VAL B N 1
ATOM 5309 C CA . VAL B 1 339 ? 7.559 21.609 27.141 1 84.25 339 VAL B CA 1
ATOM 5310 C C . VAL B 1 339 ? 7.461 20.703 28.375 1 84.25 339 VAL B C 1
ATOM 5312 O O . VAL B 1 339 ? 6.852 21.078 29.375 1 84.25 339 VAL B O 1
ATOM 5315 N N . VAL B 1 340 ? 8.023 19.5 28.219 1 81.06 340 VAL B N 1
ATOM 5316 C CA . VAL B 1 340 ? 7.895 18.531 29.312 1 81.06 340 VAL B CA 1
ATOM 5317 C C . VAL B 1 340 ? 9.281 18.094 29.781 1 81.06 340 VAL B C 1
ATOM 5319 O O . VAL B 1 340 ? 10.273 18.297 29.078 1 81.06 340 VAL B O 1
ATOM 5322 N N . ASN B 1 341 ? 9.312 17.625 30.969 1 77.44 341 ASN B N 1
ATOM 5323 C CA . ASN B 1 341 ? 10.586 17.109 31.469 1 77.44 341 ASN B CA 1
ATOM 5324 C C . ASN B 1 341 ? 10.938 15.766 30.828 1 77.44 341 ASN B C 1
ATOM 5326 O O . ASN B 1 341 ? 10.055 14.93 30.609 1 77.44 341 ASN B O 1
ATOM 5330 N N . ALA B 1 342 ? 12.211 15.625 30.422 1 69.06 342 ALA B N 1
ATOM 5331 C CA . ALA B 1 342 ? 12.68 14.391 29.781 1 69.06 342 ALA B CA 1
ATOM 5332 C C . ALA B 1 342 ? 12.867 13.281 30.812 1 69.06 342 ALA B C 1
ATOM 5334 O O . ALA B 1 342 ? 13.219 13.547 31.969 1 69.06 342 ALA B O 1
#

InterPro domains:
  IPR029069 HotDog domain superfamily [SSF54637] (201-298)
  IPR052741 Mitochondrial Hydroxyacyl-thioester Dehydratase [PTHR28152] (21-337)

pLDDT: mean 86.06, std 18.38, range [31.94, 98.75]

Secondary structure (DSSP, 8-state):
--------------------GGGGTT-BPPPEEEE--HHHHHHHHHHHHHHH-TTSPPP-S---SSBPPTTGGGGS---TT--GGGB-TTSSBGGGSSSSTTT--EEEEEEEEEEESTTSSS----BTTSEEEEEEEEEEEEEE--TT--EEEEEEEEEEEESEEEEEEEEEEEEE---------------PPPSS--SEEEEE---HHHHHHHHHHTT---GGGT-HHIIIIIT--SSPBPPHHHHHHHHHHHHHHHSPPP-TTTSEEEEEEEEEEEE-S--BTT--EEEEEEE--SS--EE----SSS---EEEEEEEEEE-TTS-EEEEEEEEEEEEE-/-PPP----------------GGGGTT-BPPPEEEE--HHHHHHHHHHHHHHH-TTSPPP-S---SSBPPTTGGGGS---TT--GGGB-TTSSBGGGSSSSTTT--EEEEEEEEEEESTTSTT----BTTSEEEEEEEEEEEEEE--TT--EEEEEEEEEEEESEEEEEEEEEEEEE---------------PPPSS--SEEEEE---HHHHHHHHHHTT---GGGT-HHIIIIIT--SSPBPPHHHHHHHHHHHHHHHSPPP-STTSEEEEEEEEEEEE-S--BTT--EEEEEEE--SS--EE----SSS---EEEEEEEEEE-TTS-EEEEEEEEEEEEE-